Protein AF-A0A6G9ASV5-F1 (afdb_monomer)

Mean predicted aligned error: 13.66 Å

Structure (mmCIF, N/CA/C/O backbone):
data_AF-A0A6G9ASV5-F1
#
_entry.id   AF-A0A6G9ASV5-F1
#
loop_
_atom_site.group_PDB
_atom_site.id
_atom_site.type_symbol
_atom_site.label_atom_id
_atom_site.label_alt_id
_atom_site.label_comp_id
_atom_site.label_asym_id
_atom_site.label_entity_id
_atom_site.label_seq_id
_atom_site.pdbx_PDB_ins_code
_atom_site.Cartn_x
_atom_site.Cartn_y
_atom_site.Cartn_z
_atom_site.occupancy
_atom_site.B_iso_or_equiv
_atom_site.auth_seq_id
_atom_site.auth_comp_id
_atom_site.auth_asym_id
_atom_site.auth_atom_id
_atom_site.pdbx_PDB_model_num
ATOM 1 N N . MET A 1 1 ? 32.099 -35.067 35.359 1.00 45.16 1 MET A N 1
ATOM 2 C CA . MET A 1 1 ? 32.460 -33.871 34.564 1.00 45.16 1 MET A CA 1
ATOM 3 C C . MET A 1 1 ? 31.340 -33.574 33.578 1.00 45.16 1 MET A C 1
ATOM 5 O O . MET A 1 1 ? 30.820 -34.492 32.960 1.00 45.16 1 MET A O 1
ATOM 9 N N . LYS A 1 2 ? 30.917 -32.307 33.539 1.00 50.19 2 LYS A N 1
ATOM 10 C CA . LYS A 1 2 ? 29.699 -31.772 32.913 1.00 50.19 2 LYS A CA 1
ATOM 11 C C . LYS A 1 2 ? 29.824 -31.690 31.386 1.00 50.19 2 LYS A C 1
ATOM 13 O O . LYS A 1 2 ? 30.567 -30.839 30.916 1.00 50.19 2 LYS A O 1
ATOM 18 N N . LYS A 1 3 ? 29.077 -32.497 30.625 1.00 49.47 3 LYS A N 1
ATOM 19 C CA . LYS A 1 3 ? 28.821 -32.278 29.184 1.00 49.47 3 LYS A CA 1
ATOM 20 C C . LYS A 1 3 ? 27.510 -32.948 28.746 1.00 49.47 3 LYS A C 1
ATOM 22 O O . LYS A 1 3 ? 27.561 -33.896 27.985 1.00 49.47 3 LYS A O 1
ATOM 27 N N . PHE A 1 4 ? 26.348 -32.513 29.246 1.00 45.47 4 PHE 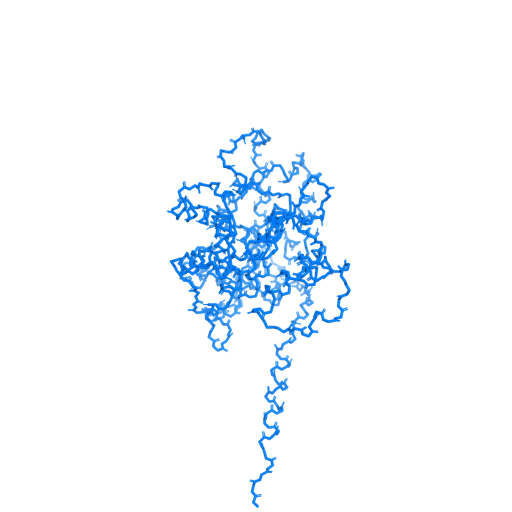A N 1
ATOM 28 C CA . PHE A 1 4 ? 25.058 -33.010 28.716 1.00 45.47 4 PHE A CA 1
ATOM 29 C C . PHE A 1 4 ? 23.855 -32.052 28.849 1.00 45.47 4 PHE A C 1
ATOM 31 O O . PHE A 1 4 ? 22.725 -32.484 28.670 1.00 45.47 4 PHE A O 1
ATOM 38 N N . SER A 1 5 ? 24.047 -30.752 29.122 1.00 51.31 5 SER A N 1
ATOM 39 C CA . SER A 1 5 ? 22.912 -29.820 29.315 1.00 51.31 5 SER A CA 1
ATOM 40 C C . SER A 1 5 ? 22.677 -28.809 28.186 1.00 51.31 5 SER A C 1
ATOM 42 O O . SER A 1 5 ? 21.695 -28.078 28.241 1.00 51.31 5 SER A O 1
ATOM 44 N N . PHE A 1 6 ? 23.546 -28.738 27.171 1.00 50.69 6 PHE A N 1
ATOM 45 C CA . PHE A 1 6 ? 23.457 -27.681 26.150 1.00 50.69 6 PHE A CA 1
ATOM 46 C C . PHE A 1 6 ? 22.519 -28.038 24.982 1.00 50.69 6 PHE A C 1
ATOM 48 O O . PHE A 1 6 ? 21.882 -27.158 24.414 1.00 50.69 6 PHE A O 1
ATOM 55 N N . SER A 1 7 ? 22.360 -29.327 24.652 1.00 55.25 7 SER A N 1
ATOM 56 C CA . SER A 1 7 ? 21.504 -29.753 23.532 1.00 55.25 7 SER A CA 1
ATOM 57 C C . SER A 1 7 ? 20.008 -29.620 23.829 1.00 55.25 7 SER A C 1
ATOM 59 O O . SER A 1 7 ? 19.237 -29.274 22.940 1.00 55.25 7 SER A O 1
ATOM 61 N N . TRP A 1 8 ? 19.596 -29.820 25.084 1.00 52.81 8 TRP A N 1
ATOM 62 C CA . TRP A 1 8 ? 18.192 -29.705 25.489 1.00 52.81 8 TRP A CA 1
ATOM 63 C C . TRP A 1 8 ? 17.690 -28.260 25.490 1.00 52.81 8 TRP A C 1
ATOM 65 O O . TRP A 1 8 ? 16.558 -28.005 25.093 1.00 52.81 8 TRP A O 1
ATOM 75 N N . GLN A 1 9 ? 18.536 -27.300 25.869 1.00 59.50 9 GLN A N 1
ATOM 76 C CA . GLN A 1 9 ? 18.164 -25.883 25.850 1.00 59.50 9 GLN A CA 1
ATOM 77 C C . GLN A 1 9 ? 18.017 -25.352 24.418 1.00 59.50 9 GLN A C 1
ATOM 79 O O . GLN A 1 9 ? 17.094 -24.589 24.151 1.00 59.50 9 GLN A O 1
ATOM 84 N N . ILE A 1 10 ? 18.855 -25.816 23.482 1.00 67.81 10 ILE A N 1
ATOM 85 C CA . ILE A 1 10 ? 18.736 -25.482 22.053 1.00 67.81 10 ILE A CA 1
ATOM 86 C C . ILE A 1 10 ? 17.478 -26.114 21.444 1.00 67.81 10 ILE A C 1
ATOM 88 O O . ILE A 1 10 ? 16.767 -25.447 20.698 1.00 67.81 10 ILE A O 1
ATOM 92 N N . ALA A 1 11 ? 17.161 -27.365 21.793 1.00 67.12 11 ALA A N 1
ATOM 93 C CA . ALA A 1 11 ? 15.949 -28.028 21.314 1.00 67.12 11 ALA A CA 1
ATOM 94 C C . ALA A 1 11 ? 14.672 -27.321 21.800 1.00 67.12 11 ALA A C 1
ATOM 96 O O . ALA A 1 11 ? 13.757 -27.118 21.009 1.00 67.12 11 ALA A O 1
ATOM 97 N N . ILE A 1 12 ? 14.629 -26.879 23.062 1.00 69.38 12 ILE A N 1
ATOM 98 C CA . ILE A 1 12 ? 13.498 -26.110 23.607 1.00 69.38 12 ILE A CA 1
ATOM 99 C C . ILE A 1 12 ? 13.385 -24.742 22.920 1.00 69.38 12 ILE A C 1
ATOM 101 O O . ILE A 1 12 ? 12.282 -24.335 22.563 1.00 69.38 12 ILE A O 1
ATOM 105 N N . LEU A 1 13 ? 14.505 -24.054 22.666 1.00 58.78 13 LEU A N 1
ATOM 106 C CA . LEU A 1 13 ? 14.496 -22.765 21.966 1.00 58.78 13 LEU A CA 1
ATOM 107 C C . LEU A 1 13 ? 13.994 -22.907 20.516 1.00 58.78 13 LEU A C 1
ATOM 109 O O . LEU A 1 13 ? 13.162 -22.119 20.076 1.00 58.78 13 LEU A O 1
ATOM 113 N N . LEU A 1 14 ? 14.439 -23.943 19.797 1.00 56.25 14 LEU A N 1
ATOM 114 C CA . LEU A 1 14 ? 13.983 -24.244 18.435 1.00 56.25 14 LEU A CA 1
ATOM 115 C C . LEU A 1 14 ? 12.512 -24.673 18.396 1.00 56.25 14 LEU A C 1
ATOM 117 O O . LEU A 1 14 ? 11.801 -24.302 17.466 1.00 56.25 14 LEU A O 1
ATOM 121 N N . PHE A 1 15 ? 12.028 -25.387 19.416 1.00 58.00 15 PHE A N 1
ATOM 122 C CA . PHE A 1 15 ? 10.616 -25.753 19.523 1.00 58.00 15 PHE A CA 1
ATOM 123 C C . PHE A 1 15 ? 9.733 -24.524 19.788 1.00 58.00 15 PHE A C 1
ATOM 125 O O . PHE A 1 15 ? 8.671 -24.402 19.187 1.00 58.00 15 PHE A O 1
ATOM 132 N N . ILE A 1 16 ? 10.184 -23.568 20.611 1.00 57.00 16 ILE A N 1
ATOM 133 C CA . ILE A 1 16 ? 9.464 -22.304 20.855 1.00 57.00 16 ILE A CA 1
ATOM 134 C C . ILE A 1 16 ? 9.413 -21.447 19.579 1.00 57.00 16 ILE A C 1
ATOM 136 O O . ILE A 1 16 ? 8.359 -20.894 19.264 1.00 57.00 16 ILE A O 1
ATOM 140 N N . ILE A 1 17 ? 10.504 -21.388 18.806 1.00 53.12 17 ILE A N 1
ATOM 141 C CA . ILE A 1 17 ? 10.551 -20.669 17.520 1.00 53.12 17 ILE A CA 1
ATOM 142 C C . ILE A 1 17 ? 9.643 -21.346 16.476 1.00 53.12 17 ILE A C 1
ATOM 144 O O . ILE A 1 17 ? 8.884 -20.670 15.793 1.00 53.12 17 ILE A O 1
ATOM 148 N N . ALA A 1 18 ? 9.636 -22.681 16.396 1.00 47.47 18 ALA A N 1
ATOM 149 C CA . ALA A 1 18 ? 8.755 -23.411 15.478 1.00 47.47 18 ALA A CA 1
ATOM 150 C C . ALA A 1 18 ? 7.265 -23.299 15.863 1.00 47.47 18 ALA A C 1
ATOM 152 O O . ALA A 1 18 ? 6.412 -23.197 14.985 1.00 47.47 18 ALA A O 1
ATOM 153 N N . SER A 1 19 ? 6.951 -23.255 17.164 1.00 46.34 19 SER A N 1
ATOM 154 C CA . SER A 1 19 ? 5.579 -23.081 17.673 1.00 46.34 19 SER A CA 1
ATOM 155 C C . SER A 1 19 ? 5.043 -21.656 17.486 1.00 46.34 19 SER A C 1
ATOM 157 O O . SER A 1 19 ? 3.835 -21.456 17.437 1.00 46.34 19 SER A O 1
ATOM 159 N N . SER A 1 20 ? 5.927 -20.658 17.378 1.00 44.28 20 SER A N 1
ATOM 160 C CA . SER A 1 20 ? 5.557 -19.252 17.153 1.00 44.28 20 SER A CA 1
ATOM 161 C C . SER A 1 20 ? 5.441 -18.874 15.669 1.00 44.28 20 SER A C 1
ATOM 163 O O . SER A 1 20 ? 5.029 -17.760 15.356 1.00 44.28 20 SER A O 1
ATOM 165 N N . CYS A 1 21 ? 5.718 -19.812 14.755 1.00 36.72 21 CYS A N 1
ATOM 166 C CA . CYS A 1 21 ? 5.492 -19.676 13.311 1.00 36.72 21 CYS A CA 1
ATOM 167 C C . CYS A 1 21 ? 4.193 -20.342 12.816 1.00 36.72 21 CYS A C 1
ATOM 169 O O . CYS A 1 21 ? 4.005 -20.482 11.606 1.00 36.72 21 CYS A O 1
ATOM 171 N N . GLN A 1 22 ? 3.278 -20.745 13.704 1.00 36.38 22 GLN A N 1
ATOM 172 C CA . GLN A 1 22 ? 1.923 -21.082 13.274 1.00 36.38 22 GLN A CA 1
ATOM 173 C C . GLN A 1 22 ? 1.179 -19.789 12.938 1.00 36.38 22 GLN A C 1
ATOM 175 O O . GLN A 1 22 ? 0.871 -18.982 13.813 1.00 36.38 22 GLN A O 1
ATOM 180 N N . LYS A 1 23 ? 0.914 -19.597 11.642 1.00 33.56 23 LYS A N 1
ATOM 181 C CA . LYS A 1 23 ? -0.050 -18.618 11.138 1.00 33.56 23 LYS A CA 1
ATOM 182 C C . LYS A 1 23 ? -1.349 -18.850 11.925 1.00 33.56 23 LYS A C 1
ATOM 184 O O . LYS A 1 23 ? -1.844 -19.975 11.886 1.00 33.56 23 LYS A O 1
ATOM 189 N N . PRO A 1 24 ? -1.854 -17.878 12.702 1.00 33.62 24 PRO A N 1
ATOM 190 C CA . PRO A 1 24 ? -3.076 -18.098 13.451 1.00 33.62 24 PRO A CA 1
ATOM 191 C C . PRO A 1 24 ? -4.193 -18.367 12.445 1.00 33.62 24 PRO A C 1
ATOM 193 O O . PRO A 1 24 ? -4.477 -17.524 11.593 1.00 33.62 24 PRO A O 1
ATOM 196 N N . ASP A 1 25 ? -4.812 -19.541 12.537 1.00 31.36 25 ASP A N 1
ATOM 197 C CA . ASP A 1 25 ? -6.112 -19.775 11.925 1.00 31.36 25 ASP A CA 1
ATOM 198 C C . ASP A 1 25 ? -7.110 -18.900 12.687 1.00 31.36 25 ASP A C 1
ATOM 200 O O . ASP A 1 25 ? -7.623 -19.258 13.750 1.00 31.36 25 ASP A O 1
ATOM 204 N N . ILE A 1 26 ? -7.315 -17.683 12.180 1.00 34.94 26 ILE A N 1
ATOM 205 C CA . ILE A 1 26 ? -8.313 -16.753 12.696 1.00 34.94 26 ILE A CA 1
ATOM 206 C C . ILE A 1 26 ? -9.681 -17.309 12.297 1.00 34.94 26 ILE A C 1
ATOM 208 O O . ILE A 1 26 ? -10.204 -17.046 11.216 1.00 34.94 26 ILE A O 1
ATOM 212 N N . VAL A 1 27 ? -10.267 -18.109 13.184 1.00 30.77 27 VAL A N 1
ATOM 213 C CA . VAL A 1 27 ? -11.689 -18.444 13.126 1.00 30.77 27 VAL A CA 1
ATOM 214 C C . VAL A 1 27 ? -12.460 -17.224 13.631 1.00 30.77 27 VAL A C 1
ATOM 216 O O . VAL A 1 27 ? -12.463 -16.919 14.824 1.00 30.77 27 VAL A O 1
ATOM 219 N N . ASN A 1 28 ? -13.093 -16.503 12.705 1.00 36.00 28 ASN A N 1
ATOM 220 C CA . ASN A 1 28 ? -13.920 -15.328 12.979 1.00 36.00 28 ASN A CA 1
ATOM 221 C C . ASN A 1 28 ? -15.230 -15.710 13.686 1.00 36.00 28 ASN A C 1
ATOM 223 O O . ASN A 1 28 ? -16.283 -15.813 13.060 1.00 36.00 28 ASN A O 1
ATOM 227 N N . ASN A 1 29 ? -15.183 -15.882 15.006 1.00 35.84 29 ASN A N 1
ATOM 228 C CA . ASN A 1 29 ? -16.383 -15.935 15.837 1.00 35.84 29 ASN A CA 1
ATOM 229 C C . ASN A 1 29 ? -16.715 -14.519 16.330 1.00 35.84 29 ASN A C 1
ATOM 231 O O . ASN A 1 29 ? -16.014 -13.965 17.174 1.00 35.84 29 ASN A O 1
ATOM 235 N N . ILE A 1 30 ? -17.781 -13.919 15.791 1.00 43.94 30 ILE A N 1
ATOM 236 C CA . ILE A 1 30 ? -18.302 -12.633 16.273 1.00 43.94 30 ILE A CA 1
ATOM 237 C C . ILE A 1 30 ? -19.335 -12.905 17.366 1.00 43.94 30 ILE A C 1
ATOM 239 O O . ILE A 1 30 ? -20.451 -13.337 17.080 1.00 43.94 30 ILE A O 1
ATOM 243 N N . GLU A 1 31 ? -18.992 -12.589 18.611 1.00 43.62 31 GLU A N 1
ATOM 244 C CA . GLU A 1 31 ? -19.971 -12.452 19.690 1.00 43.62 31 GLU A CA 1
ATOM 245 C C . GLU A 1 31 ? -20.565 -11.036 19.664 1.00 43.62 31 GLU A C 1
ATOM 247 O O . GLU A 1 31 ? -19.848 -10.032 19.677 1.00 43.62 31 GLU A O 1
ATOM 252 N N . THR A 1 32 ? -21.894 -10.941 19.598 1.00 44.19 32 THR A N 1
ATOM 253 C CA . THR A 1 32 ? -22.620 -9.666 19.665 1.00 44.19 32 THR A CA 1
ATOM 254 C C . THR A 1 32 ? -23.147 -9.457 21.080 1.00 44.19 32 THR A C 1
ATOM 256 O O . THR A 1 32 ? -24.156 -10.031 21.473 1.00 44.19 32 THR A O 1
ATOM 259 N N . ASN A 1 33 ? -22.484 -8.599 21.856 1.00 44.31 33 ASN A N 1
ATOM 260 C CA . ASN A 1 33 ? -23.020 -8.142 23.138 1.00 44.31 33 ASN A CA 1
ATOM 261 C C . ASN A 1 33 ? -23.994 -6.984 22.890 1.00 44.31 33 ASN A C 1
ATOM 263 O O . ASN A 1 33 ? -23.609 -5.816 22.884 1.00 44.31 33 ASN A O 1
ATOM 267 N N . VAL A 1 34 ? -25.266 -7.307 22.645 1.00 40.22 34 VAL A N 1
ATOM 268 C CA . VAL A 1 34 ? -26.339 -6.307 22.550 1.00 40.22 34 VAL A CA 1
ATOM 269 C C . VAL A 1 34 ? -26.886 -6.043 23.952 1.00 40.22 34 VAL A C 1
ATOM 271 O O . VAL A 1 34 ? -27.676 -6.821 24.480 1.00 40.22 34 VAL A O 1
ATOM 274 N N . SER A 1 35 ? -26.474 -4.939 24.577 1.00 38.34 35 SER A N 1
ATOM 275 C CA . SER A 1 35 ? -27.126 -4.446 25.792 1.00 38.34 35 SER A CA 1
ATOM 276 C C . SER A 1 35 ? -28.414 -3.708 25.416 1.00 38.34 35 SER A C 1
ATOM 278 O O . SER A 1 35 ? -28.370 -2.620 24.842 1.00 38.34 35 SER A O 1
ATOM 280 N N . ASN A 1 36 ? -29.565 -4.298 25.742 1.00 36.91 36 ASN A N 1
ATOM 281 C CA . ASN A 1 36 ? -30.874 -3.665 25.598 1.00 36.91 36 ASN A CA 1
ATOM 282 C C . ASN A 1 36 ? -31.033 -2.528 26.626 1.00 36.91 36 ASN A C 1
ATOM 284 O O . ASN A 1 36 ? -31.501 -2.760 27.738 1.00 36.91 36 ASN A O 1
ATOM 288 N N . SER A 1 37 ? -30.678 -1.295 26.258 1.00 33.62 37 SER A N 1
ATOM 289 C CA . SER A 1 37 ? -31.150 -0.092 26.953 1.00 33.62 37 SER A CA 1
ATOM 290 C C . SER A 1 37 ? -31.569 0.973 25.947 1.00 33.62 37 SER A C 1
ATOM 292 O O . SER A 1 37 ? -30.823 1.336 25.041 1.00 33.62 37 SER A O 1
ATOM 294 N N . THR A 1 38 ? -32.793 1.447 26.113 1.00 40.88 38 THR A N 1
ATOM 295 C CA . THR A 1 38 ? -33.478 2.441 25.291 1.00 40.88 38 THR A CA 1
ATOM 296 C C . THR A 1 38 ? -32.824 3.829 25.347 1.00 40.88 38 THR A C 1
ATOM 298 O O . THR A 1 38 ? -32.419 4.288 26.411 1.00 40.88 38 THR A O 1
ATOM 301 N N . THR A 1 39 ? -32.860 4.517 24.197 1.00 41.88 39 THR A N 1
ATOM 302 C CA . THR A 1 39 ? -32.850 5.990 24.000 1.00 41.88 39 THR A CA 1
ATOM 303 C C . THR A 1 39 ? -31.560 6.812 24.079 1.00 41.88 39 THR A C 1
ATOM 305 O O . THR A 1 39 ? -31.648 8.030 24.053 1.00 41.88 39 THR A O 1
ATOM 308 N N . ASP A 1 40 ? -30.389 6.199 23.951 1.00 39.56 40 ASP A N 1
ATOM 309 C CA . ASP A 1 40 ? -29.215 6.868 23.371 1.00 39.56 40 ASP A CA 1
ATOM 310 C C . ASP A 1 40 ? -28.678 5.979 22.250 1.00 39.56 40 ASP A C 1
ATOM 312 O O . ASP A 1 40 ? -28.918 4.771 22.261 1.00 39.56 40 ASP A O 1
ATOM 316 N N . ALA A 1 41 ? -28.013 6.537 21.237 1.00 45.59 41 ALA A N 1
ATOM 317 C CA . ALA A 1 41 ? -27.369 5.744 20.191 1.00 45.59 41 ALA A CA 1
ATOM 318 C C . ALA A 1 41 ? -26.255 4.894 20.826 1.00 45.59 41 ALA A C 1
ATOM 320 O O . ALA A 1 41 ? -25.102 5.317 20.869 1.00 45.59 41 ALA A O 1
ATOM 321 N N . VAL A 1 42 ? -26.620 3.730 21.379 1.00 50.94 42 VAL A N 1
ATOM 322 C CA . VAL A 1 42 ? -25.711 2.835 22.093 1.00 50.94 42 VAL A CA 1
ATOM 323 C C . VAL A 1 42 ? -24.563 2.529 21.147 1.00 50.94 42 VAL A C 1
ATOM 325 O O . VAL A 1 42 ? -24.766 1.978 20.061 1.00 50.94 42 VAL A O 1
ATOM 328 N N . GLU A 1 43 ? -23.362 2.953 21.534 1.00 59.78 43 GLU A N 1
ATOM 329 C CA . GLU A 1 43 ? -22.142 2.628 20.814 1.00 59.78 43 GLU A CA 1
ATOM 330 C C . GLU A 1 43 ? -22.003 1.109 20.798 1.00 59.78 43 GLU A C 1
ATOM 332 O O . GLU A 1 43 ? -21.607 0.482 21.779 1.00 59.78 43 GLU A O 1
ATOM 337 N N . MET A 1 44 ? -22.399 0.504 19.681 1.00 81.38 44 MET A N 1
ATOM 338 C CA . MET A 1 44 ? -22.329 -0.935 19.517 1.00 81.38 44 MET A CA 1
ATOM 339 C C . MET A 1 44 ? -20.857 -1.320 19.426 1.00 81.38 44 MET A C 1
ATOM 341 O O . MET A 1 44 ? -20.157 -0.913 18.496 1.00 81.38 44 MET A O 1
ATOM 345 N N . THR A 1 45 ? -20.391 -2.104 20.391 1.00 89.62 45 THR A N 1
ATOM 346 C CA . THR A 1 45 ? -19.083 -2.751 20.317 1.00 89.62 45 THR A CA 1
ATOM 347 C C . THR A 1 45 ? -19.249 -4.152 19.744 1.00 89.62 45 THR A C 1
ATOM 349 O O . THR A 1 45 ? -20.236 -4.836 20.016 1.00 89.62 45 THR A O 1
ATOM 352 N N . ILE A 1 46 ? -18.307 -4.556 18.899 1.00 92.25 46 ILE A N 1
ATOM 353 C CA . ILE A 1 46 ? -18.254 -5.886 18.282 1.00 92.25 46 ILE A CA 1
ATOM 354 C C . ILE A 1 46 ? -16.837 -6.437 18.411 1.00 92.25 46 ILE A C 1
ATOM 356 O O . ILE A 1 46 ? -15.895 -5.675 18.621 1.00 92.25 46 ILE A O 1
ATOM 360 N N . VAL A 1 47 ? -16.680 -7.750 18.272 1.00 91.38 47 VAL A N 1
ATOM 361 C CA . VAL A 1 47 ? -15.360 -8.384 18.200 1.00 91.38 47 VAL A CA 1
ATOM 362 C C . VAL A 1 47 ? -14.929 -8.472 16.736 1.00 91.38 47 VAL A C 1
ATOM 364 O O . VAL A 1 47 ? -15.659 -9.015 15.909 1.00 91.38 47 VAL A O 1
ATOM 367 N N . PHE A 1 48 ? -13.752 -7.937 16.421 1.00 91.31 48 PHE A N 1
ATOM 368 C CA . PHE A 1 48 ? -13.119 -7.981 15.103 1.00 91.31 48 PHE A CA 1
ATOM 369 C C . PHE A 1 48 ? -11.686 -8.478 15.262 1.00 91.31 48 PHE A C 1
ATOM 371 O O . PHE A 1 48 ? -10.901 -7.873 15.990 1.00 91.31 48 PHE A O 1
ATOM 378 N N . ASN A 1 49 ? -11.364 -9.609 14.628 1.00 88.94 49 ASN A N 1
ATOM 379 C CA . ASN A 1 49 ? -10.065 -10.281 14.754 1.00 88.94 49 ASN A CA 1
ATOM 380 C C . ASN A 1 49 ? -9.610 -10.443 16.221 1.00 88.94 49 ASN A C 1
ATOM 382 O O . ASN A 1 49 ? -8.455 -10.210 16.563 1.00 88.94 49 ASN A O 1
ATOM 386 N N . GLY A 1 50 ? -10.548 -10.809 17.104 1.00 89.56 50 GLY A N 1
ATOM 387 C CA . GLY A 1 50 ? -10.290 -11.025 18.533 1.00 89.56 50 GLY A CA 1
ATOM 388 C C . GLY A 1 50 ? -10.192 -9.757 19.392 1.00 89.56 50 GLY A C 1
ATOM 389 O O . GLY A 1 50 ? -9.984 -9.869 20.596 1.00 89.56 50 GLY A O 1
ATOM 390 N N . VAL A 1 51 ? -10.372 -8.568 18.812 1.00 92.94 51 VAL A N 1
ATOM 391 C CA . VAL A 1 51 ? -10.303 -7.278 19.515 1.00 92.94 51 VAL A CA 1
ATOM 392 C C . VAL A 1 51 ? -11.678 -6.622 19.543 1.00 92.94 51 VAL A C 1
ATOM 394 O O . VAL A 1 51 ? -12.392 -6.612 18.537 1.00 92.94 51 VAL A O 1
ATOM 397 N N . ARG A 1 52 ? -12.070 -6.042 20.681 1.00 94.31 52 ARG A N 1
ATOM 398 C CA . ARG A 1 52 ? -13.284 -5.224 20.747 1.00 94.31 52 ARG A CA 1
ATOM 399 C C . ARG A 1 52 ? -13.053 -3.912 20.018 1.00 94.31 52 ARG A C 1
ATOM 401 O O . ARG A 1 52 ? -12.186 -3.120 20.387 1.00 94.31 52 ARG A O 1
ATOM 408 N N . ILE A 1 53 ? -13.893 -3.673 19.023 1.00 94.62 53 ILE A N 1
ATOM 409 C CA . ILE A 1 53 ? -13.934 -2.444 18.243 1.00 94.62 53 ILE A CA 1
ATOM 410 C C . ILE A 1 53 ? -15.289 -1.767 18.407 1.00 94.62 53 ILE A C 1
ATOM 412 O O . ILE A 1 53 ? -16.322 -2.406 18.633 1.00 94.62 53 ILE A O 1
ATOM 416 N N . ARG A 1 54 ? -15.298 -0.452 18.251 1.00 94.44 54 ARG A N 1
ATOM 417 C CA . ARG A 1 54 ? -16.506 0.345 18.116 1.00 94.44 54 ARG A CA 1
ATOM 418 C C . ARG A 1 54 ? -17.012 0.227 16.685 1.00 94.44 54 ARG A C 1
ATOM 420 O O . ARG A 1 54 ? -16.297 0.526 15.738 1.00 94.44 54 ARG A O 1
ATOM 427 N N . LYS A 1 55 ? -18.282 -0.129 16.514 1.00 93.25 55 LYS A N 1
ATOM 428 C CA . LYS A 1 55 ? -18.959 -0.071 15.218 1.00 93.25 55 LYS A CA 1
ATOM 429 C C . LYS A 1 55 ? -19.605 1.309 15.050 1.00 93.25 55 LYS A C 1
ATOM 431 O O . LYS A 1 55 ? -20.548 1.611 15.788 1.00 93.25 55 LYS A O 1
ATOM 436 N N . PRO A 1 56 ? -19.192 2.150 14.084 1.00 91.44 56 PRO A N 1
ATOM 437 C CA . PRO A 1 56 ? -19.840 3.442 13.885 1.00 91.44 56 PRO A CA 1
ATOM 438 C C . PRO A 1 56 ? -21.335 3.303 13.548 1.00 91.44 56 PRO A C 1
ATOM 440 O O . PRO A 1 56 ? -21.799 2.286 13.005 1.00 91.44 56 PRO A O 1
ATOM 443 N N . ALA A 1 57 ? -22.107 4.338 13.881 1.00 86.81 57 ALA A N 1
ATOM 444 C CA . ALA A 1 57 ? -23.516 4.418 13.511 1.00 86.81 57 ALA A CA 1
ATOM 445 C C . ALA A 1 57 ? -23.655 4.431 11.978 1.00 86.81 57 ALA A C 1
ATOM 447 O O . ALA A 1 57 ? -22.857 5.049 11.279 1.00 86.81 57 ALA A O 1
ATOM 448 N N . GLY A 1 58 ? -24.643 3.710 11.442 1.00 84.62 58 GLY A N 1
ATOM 449 C CA . GLY A 1 58 ? -24.867 3.619 9.992 1.00 84.62 58 GLY A CA 1
ATOM 450 C C . GLY A 1 58 ? -23.870 2.749 9.212 1.00 84.62 58 GLY A C 1
ATOM 451 O O . GLY A 1 58 ? -24.033 2.601 8.004 1.00 84.62 58 GLY A O 1
ATOM 452 N N . VAL A 1 59 ? -22.869 2.143 9.865 1.00 89.00 59 VAL A N 1
ATOM 453 C CA . VAL A 1 59 ? -21.989 1.142 9.235 1.00 89.00 59 VAL A CA 1
ATOM 454 C C . VAL A 1 59 ? -22.580 -0.262 9.442 1.00 89.00 59 VAL A C 1
ATOM 456 O O . VAL A 1 59 ? -22.838 -0.638 10.596 1.00 89.00 59 VAL A O 1
ATOM 459 N N . PRO A 1 60 ? -22.830 -1.041 8.372 1.00 89.12 60 PRO A N 1
ATOM 460 C CA . PRO A 1 60 ? -23.418 -2.375 8.479 1.00 89.12 60 PRO A CA 1
ATOM 461 C C . PRO A 1 60 ? -22.420 -3.380 9.059 1.00 89.12 60 PRO A C 1
ATOM 463 O O . PRO A 1 60 ? -21.239 -3.339 8.739 1.00 89.12 60 PRO A O 1
ATOM 466 N N . LEU A 1 61 ? -22.896 -4.333 9.870 1.00 88.94 61 LEU A N 1
ATOM 467 C CA . LEU A 1 61 ? -22.034 -5.354 10.487 1.00 88.94 61 LEU A CA 1
ATOM 468 C C . LEU A 1 61 ? -21.283 -6.204 9.445 1.00 88.94 61 LEU A C 1
ATOM 470 O O . LEU A 1 61 ? -20.131 -6.565 9.673 1.00 88.94 61 LEU A O 1
ATOM 474 N N . LYS A 1 62 ? -21.911 -6.454 8.285 1.00 87.75 62 LYS A N 1
ATOM 475 C CA . LYS A 1 62 ? -21.357 -7.254 7.180 1.00 87.75 62 LYS A CA 1
ATOM 476 C C . LYS A 1 62 ? -19.975 -6.768 6.721 1.00 87.75 62 LYS A C 1
ATOM 478 O O . LYS A 1 62 ? -19.168 -7.601 6.336 1.00 87.75 62 LYS A O 1
ATOM 483 N N . ILE A 1 63 ? -19.656 -5.468 6.819 1.00 88.69 63 ILE A N 1
ATOM 484 C CA . ILE A 1 63 ? -18.340 -4.952 6.392 1.00 88.69 63 ILE A CA 1
ATOM 485 C C . ILE A 1 63 ? -17.179 -5.531 7.219 1.00 88.69 63 ILE A C 1
ATOM 487 O O . ILE A 1 63 ? -16.084 -5.722 6.702 1.00 88.69 63 ILE A O 1
ATOM 491 N N . PHE A 1 64 ? -17.419 -5.853 8.492 1.00 90.00 64 PHE A N 1
ATOM 492 C CA . PHE A 1 64 ? -16.409 -6.416 9.393 1.00 90.00 64 PHE A CA 1
ATOM 493 C C . PHE A 1 64 ? -16.294 -7.941 9.278 1.00 90.00 64 PHE A C 1
ATOM 495 O O . PHE A 1 64 ? -15.428 -8.531 9.910 1.00 90.00 64 PHE A O 1
ATOM 502 N N . GLN A 1 65 ? -17.163 -8.570 8.482 1.00 85.38 65 GLN A N 1
ATOM 503 C CA . GLN A 1 65 ? -17.209 -10.016 8.246 1.00 85.38 65 GLN A CA 1
ATOM 504 C C . GLN A 1 65 ? -16.592 -10.419 6.903 1.00 85.38 65 GLN A C 1
ATOM 506 O O . GLN A 1 65 ? -16.523 -11.607 6.607 1.00 85.38 65 GLN A O 1
ATOM 511 N N . LEU A 1 66 ? -16.187 -9.448 6.079 1.00 81.38 66 LEU A N 1
ATOM 512 C CA . LEU A 1 66 ? -15.593 -9.708 4.771 1.00 81.38 66 LEU A CA 1
ATOM 513 C C . LEU A 1 66 ? -14.202 -10.320 4.963 1.00 81.38 66 LEU A C 1
ATOM 515 O O . LEU A 1 66 ? -13.344 -9.696 5.590 1.00 81.38 66 LEU A O 1
ATOM 519 N N . ASN A 1 67 ? -13.977 -11.511 4.409 1.00 72.12 67 ASN A N 1
ATOM 520 C CA . ASN A 1 67 ? -12.739 -12.282 4.569 1.00 72.12 67 ASN A CA 1
ATOM 521 C C . ASN A 1 67 ? -12.054 -12.593 3.234 1.00 72.12 67 ASN A C 1
ATOM 523 O O . ASN A 1 67 ? -10.906 -13.030 3.224 1.00 72.12 67 ASN A O 1
ATOM 527 N N . SER A 1 68 ? -12.734 -12.366 2.110 1.00 64.62 68 SER A N 1
ATOM 528 C CA . SER A 1 68 ? -12.215 -12.653 0.774 1.00 64.62 68 SER A CA 1
ATOM 529 C C . SER A 1 68 ? -12.521 -11.552 -0.238 1.00 64.62 68 SER A C 1
ATOM 531 O O . SER A 1 68 ? -13.481 -10.791 -0.096 1.00 64.62 68 SER A O 1
ATOM 533 N N . ASN A 1 69 ? -11.729 -11.536 -1.310 1.00 59.38 69 ASN A N 1
ATOM 534 C CA . ASN A 1 69 ? -11.920 -10.706 -2.499 1.00 59.38 69 ASN A CA 1
ATOM 535 C C . ASN A 1 69 ? -13.352 -10.816 -3.029 1.00 59.38 69 ASN A C 1
ATOM 537 O O . ASN A 1 69 ? -14.046 -9.819 -3.213 1.00 59.38 69 ASN A O 1
ATOM 541 N N . ARG A 1 70 ? -13.825 -12.057 -3.181 1.00 66.06 70 ARG A N 1
ATOM 542 C CA . ARG A 1 70 ? -15.177 -12.360 -3.642 1.00 66.06 70 ARG A CA 1
ATOM 543 C C . ARG A 1 70 ? -16.244 -11.763 -2.731 1.00 66.06 70 ARG A C 1
ATOM 545 O O . ARG A 1 70 ? -17.212 -11.216 -3.241 1.00 66.06 70 ARG A O 1
ATOM 552 N N . GLU A 1 71 ? -16.087 -11.849 -1.413 1.00 69.56 71 GLU A N 1
ATOM 553 C CA . GLU A 1 71 ? -17.053 -11.274 -0.469 1.00 69.56 71 GLU A CA 1
ATOM 554 C C . GLU A 1 71 ? -17.046 -9.747 -0.499 1.00 69.56 71 GLU A C 1
ATOM 556 O O . GLU A 1 71 ? -18.113 -9.142 -0.401 1.00 69.56 71 GLU A O 1
ATOM 561 N N . VAL A 1 72 ? -15.877 -9.120 -0.671 1.00 67.25 72 VAL A N 1
ATOM 562 C CA . VAL A 1 72 ? -15.789 -7.669 -0.872 1.00 67.25 72 VAL A CA 1
ATOM 563 C C . VAL A 1 72 ? -16.503 -7.284 -2.165 1.00 67.25 72 VAL A C 1
ATOM 565 O O . VAL A 1 72 ? -17.400 -6.446 -2.122 1.00 67.25 72 VAL A O 1
ATOM 568 N N . SER A 1 73 ? -16.193 -7.932 -3.290 1.00 64.94 73 SER A N 1
ATOM 569 C CA . SER A 1 73 ? -16.872 -7.684 -4.568 1.00 64.94 73 SER A CA 1
ATOM 570 C C . SER A 1 73 ? -18.383 -7.902 -4.465 1.00 64.94 73 SER A C 1
ATOM 572 O O . SER A 1 73 ? -19.148 -7.024 -4.846 1.00 64.94 73 SER A O 1
ATOM 574 N N . GLN A 1 74 ? -18.828 -9.004 -3.857 1.00 68.00 74 GLN A N 1
ATOM 575 C CA . GLN A 1 74 ? -20.249 -9.294 -3.647 1.00 68.00 74 GLN A CA 1
ATOM 576 C C . GLN A 1 74 ? -20.927 -8.262 -2.748 1.00 68.00 74 GLN A C 1
ATOM 578 O O . GLN A 1 74 ? -22.031 -7.827 -3.043 1.00 68.00 74 GLN A O 1
ATOM 583 N N . TYR A 1 75 ? -20.280 -7.832 -1.665 1.00 72.25 75 TYR A N 1
ATOM 584 C CA . TYR A 1 75 ? -20.799 -6.760 -0.819 1.00 72.25 75 TYR A CA 1
ATOM 585 C C . TYR A 1 75 ? -20.952 -5.450 -1.603 1.00 72.25 75 TYR A C 1
ATOM 587 O O . TYR A 1 75 ? -21.954 -4.744 -1.458 1.00 72.25 75 TYR A O 1
ATOM 595 N N . LEU A 1 76 ? -19.979 -5.139 -2.461 1.00 66.50 76 LEU A N 1
ATOM 596 C CA . LEU A 1 76 ? -20.033 -3.976 -3.338 1.00 66.50 76 LEU A CA 1
ATOM 597 C C . LEU A 1 76 ? -21.138 -4.119 -4.401 1.00 66.50 76 LEU A C 1
ATOM 599 O O . LEU A 1 76 ? -21.784 -3.116 -4.712 1.00 66.50 76 LEU A O 1
ATOM 603 N N . ASP A 1 77 ? -21.395 -5.318 -4.919 1.00 65.94 77 ASP A N 1
ATOM 604 C CA . ASP A 1 77 ? -22.455 -5.599 -5.897 1.00 65.94 77 ASP A CA 1
ATOM 605 C C . ASP A 1 77 ? -23.860 -5.604 -5.266 1.00 65.94 77 ASP A C 1
ATOM 607 O O . ASP A 1 77 ? -24.799 -5.036 -5.824 1.00 65.94 77 ASP A O 1
ATOM 611 N N . ASP A 1 78 ? -24.012 -6.144 -4.056 1.00 67.88 78 ASP A N 1
ATOM 612 C CA . ASP A 1 78 ? -25.277 -6.167 -3.310 1.00 67.88 78 ASP A CA 1
ATOM 613 C C . ASP A 1 78 ? -25.789 -4.749 -3.020 1.00 67.88 78 ASP A C 1
ATOM 615 O O . ASP A 1 78 ? -26.984 -4.469 -3.128 1.00 67.88 78 ASP A O 1
ATOM 619 N N . LEU A 1 79 ? -24.879 -3.827 -2.692 1.00 61.91 79 LEU A N 1
ATOM 620 C CA . LEU A 1 79 ? -25.205 -2.413 -2.480 1.00 61.91 79 LEU A CA 1
ATOM 621 C C . LEU A 1 79 ? -25.594 -1.684 -3.777 1.00 61.91 79 LEU A C 1
ATOM 623 O O . LEU A 1 79 ? -26.257 -0.650 -3.726 1.00 61.91 79 LEU A O 1
ATOM 627 N N . ASN A 1 80 ? -25.188 -2.216 -4.929 1.00 57.94 80 ASN A N 1
ATOM 628 C CA . ASN A 1 80 ? -25.426 -1.666 -6.263 1.00 57.94 80 ASN A CA 1
ATOM 629 C C . ASN A 1 80 ? -26.809 -2.047 -6.829 1.00 57.94 80 ASN A C 1
ATOM 631 O O . ASN A 1 80 ? -27.362 -1.318 -7.648 1.00 57.94 80 ASN A O 1
ATOM 635 N N . ASN A 1 81 ? -27.417 -3.143 -6.370 1.00 54.00 81 ASN A N 1
ATOM 636 C CA . ASN A 1 81 ? -28.699 -3.638 -6.894 1.00 54.00 81 ASN A CA 1
ATOM 637 C C . ASN A 1 81 ? -29.913 -2.710 -6.643 1.00 54.00 81 ASN A C 1
ATOM 639 O O . ASN A 1 81 ? -31.001 -2.996 -7.136 1.00 54.00 81 ASN A O 1
ATOM 643 N N . ASN A 1 82 ? -29.739 -1.582 -5.937 1.00 49.44 82 ASN A N 1
ATOM 644 C CA . ASN A 1 82 ? -30.788 -0.583 -5.679 1.00 49.44 82 ASN A CA 1
ATOM 645 C C . ASN A 1 82 ? -30.626 0.748 -6.443 1.00 49.44 82 ASN A C 1
ATOM 647 O O . ASN A 1 82 ? -31.488 1.620 -6.334 1.00 49.44 82 ASN A O 1
ATOM 651 N N . SER A 1 83 ? -29.574 0.932 -7.241 1.00 42.75 83 SER A N 1
ATOM 652 C CA . SER A 1 83 ? -29.401 2.128 -8.076 1.00 42.75 83 SER A CA 1
ATOM 653 C C . SER A 1 83 ? -28.540 1.786 -9.283 1.00 42.75 83 SER A C 1
ATOM 655 O O . SER A 1 83 ? -27.442 1.289 -9.102 1.00 42.75 83 SER A O 1
ATOM 657 N N . SER A 1 84 ? -29.050 2.033 -10.499 1.00 40.69 84 SER A N 1
ATOM 658 C CA . SER A 1 84 ? -28.385 1.934 -11.818 1.00 40.69 84 SER A CA 1
ATOM 659 C C . SER A 1 84 ? -26.850 1.833 -11.763 1.00 40.69 84 SER A C 1
ATOM 661 O O . SER A 1 84 ? -26.131 2.820 -11.950 1.00 40.69 84 SER A O 1
ATOM 663 N N . ALA A 1 85 ? -26.355 0.639 -11.448 1.00 41.81 85 ALA A N 1
ATOM 664 C CA . ALA A 1 85 ? -25.021 0.481 -10.908 1.00 41.81 85 ALA A CA 1
ATOM 665 C C . ALA A 1 85 ? -23.995 0.562 -12.020 1.00 41.81 85 ALA A C 1
ATOM 667 O O . ALA A 1 85 ? -23.841 -0.340 -12.845 1.00 41.81 85 ALA A O 1
ATOM 668 N N . ARG A 1 86 ? -23.254 1.663 -12.023 1.00 52.97 86 ARG A N 1
ATOM 669 C CA . ARG A 1 86 ? -22.002 1.758 -12.755 1.00 52.97 86 ARG A CA 1
ATOM 670 C C . ARG A 1 86 ? -21.102 0.624 -12.262 1.00 52.97 86 ARG A C 1
ATOM 672 O O . ARG A 1 86 ? -20.843 0.512 -11.063 1.00 52.97 86 ARG A O 1
ATOM 679 N N . ALA A 1 87 ? -20.605 -0.201 -13.176 1.00 52.25 87 ALA A N 1
ATOM 680 C CA . ALA A 1 87 ? -19.501 -1.085 -12.849 1.00 52.25 87 ALA A CA 1
ATOM 681 C C . ALA A 1 87 ? -18.314 -0.192 -12.449 1.00 52.25 87 ALA A C 1
ATOM 683 O O . ALA A 1 87 ? -17.890 0.665 -13.230 1.00 52.25 87 ALA A O 1
ATOM 684 N N . GLN A 1 88 ? -17.813 -0.346 -11.220 1.00 53.03 88 GLN A N 1
ATOM 685 C CA . GLN A 1 88 ? -16.638 0.377 -10.705 1.00 53.03 88 GLN A CA 1
ATOM 686 C C . GLN A 1 88 ? -15.428 0.276 -11.654 1.00 53.03 88 GLN A C 1
ATOM 688 O O . GLN A 1 88 ? -14.574 1.159 -11.652 1.00 53.03 88 GLN A O 1
ATOM 693 N N . SER A 1 89 ? -15.414 -0.733 -12.532 1.00 56.44 89 SER A N 1
ATOM 694 C CA . SER A 1 89 ? -14.466 -0.916 -13.636 1.00 56.44 89 SER A CA 1
ATOM 695 C C . SER A 1 89 ? -14.348 0.268 -14.607 1.00 56.44 89 SER A C 1
ATOM 697 O O . SER A 1 89 ? -13.379 0.336 -15.355 1.00 56.44 89 SER A O 1
ATOM 699 N N . LYS A 1 90 ? -15.285 1.228 -14.607 1.00 64.94 90 LYS A N 1
ATOM 700 C CA . LYS A 1 90 ? -15.257 2.397 -15.512 1.00 64.94 90 LYS A CA 1
ATOM 701 C C . LYS A 1 90 ? -14.722 3.691 -14.889 1.00 64.94 90 LYS A C 1
ATOM 703 O O . LYS A 1 90 ? -14.747 4.725 -15.555 1.00 64.94 90 LYS A O 1
ATOM 708 N N . ILE A 1 91 ? -14.298 3.674 -13.625 1.00 72.81 91 ILE A N 1
ATOM 709 C CA . ILE A 1 91 ? -13.771 4.866 -12.944 1.00 72.81 91 ILE A CA 1
ATOM 710 C C . ILE A 1 91 ? -12.251 4.917 -13.145 1.00 72.81 91 ILE A C 1
ATOM 712 O O . ILE A 1 91 ? -11.576 3.948 -12.791 1.00 72.81 91 ILE A O 1
ATOM 716 N N . PRO A 1 92 ? -11.692 6.021 -13.683 1.00 77.44 92 PRO A N 1
ATOM 717 C CA . PRO A 1 92 ? -10.246 6.186 -13.798 1.00 77.44 92 PRO A CA 1
ATOM 718 C C . PRO A 1 92 ? -9.552 6.028 -12.443 1.00 77.44 92 PRO A C 1
ATOM 720 O O . PRO A 1 92 ? -9.996 6.607 -11.446 1.00 77.44 92 PRO A O 1
ATOM 723 N N . LEU A 1 93 ? -8.441 5.285 -12.407 1.00 78.62 93 LEU A N 1
ATOM 724 C CA . LEU A 1 93 ? -7.755 4.958 -11.154 1.00 78.62 93 LEU A CA 1
ATOM 725 C C . LEU A 1 93 ? -7.274 6.211 -10.404 1.00 78.62 93 LEU A C 1
ATOM 727 O O . LEU A 1 93 ? -7.346 6.248 -9.183 1.00 78.62 93 LEU A O 1
ATOM 731 N N . GLY A 1 94 ? -6.890 7.278 -11.111 1.00 82.81 94 GLY A N 1
ATOM 732 C CA . GLY A 1 94 ? -6.544 8.557 -10.481 1.00 82.81 94 GLY A CA 1
ATOM 733 C C . GLY A 1 94 ? -7.703 9.217 -9.727 1.00 82.81 94 GLY A C 1
ATOM 734 O O . GLY A 1 94 ? -7.500 9.737 -8.628 1.00 82.81 94 GLY A O 1
ATOM 735 N N . ILE A 1 95 ? -8.928 9.141 -10.262 1.00 82.88 95 ILE A N 1
ATOM 736 C CA . ILE A 1 95 ? -10.127 9.617 -9.557 1.00 82.88 95 ILE A CA 1
ATOM 737 C C . ILE A 1 95 ? -10.360 8.741 -8.331 1.00 82.88 95 ILE A C 1
ATOM 739 O O . ILE A 1 95 ? -10.465 9.273 -7.228 1.00 82.88 95 ILE A O 1
ATOM 743 N N . LEU A 1 96 ? -10.337 7.416 -8.506 1.00 83.62 96 LEU A N 1
ATOM 744 C CA . LEU A 1 96 ? -10.498 6.469 -7.404 1.00 83.62 96 LEU A CA 1
ATOM 745 C C . LEU A 1 96 ? -9.477 6.723 -6.282 1.00 83.62 96 LEU A C 1
ATOM 747 O O . LEU A 1 96 ? -9.854 6.794 -5.114 1.00 83.62 96 LEU A O 1
ATOM 751 N N . ASN A 1 97 ? -8.211 6.955 -6.635 1.00 89.19 97 ASN A N 1
ATOM 752 C CA . ASN A 1 97 ? -7.142 7.263 -5.695 1.00 89.19 97 ASN A CA 1
ATOM 753 C C . ASN A 1 97 ? -7.389 8.566 -4.931 1.00 89.19 97 ASN A C 1
ATOM 755 O O . ASN A 1 97 ? -7.239 8.595 -3.711 1.00 89.19 97 ASN A O 1
ATOM 759 N N . SER A 1 98 ? -7.791 9.638 -5.621 1.00 88.50 98 SER A N 1
ATOM 760 C CA . SER A 1 98 ? -8.108 10.913 -4.963 1.00 88.50 98 SER A CA 1
ATOM 761 C C . SER A 1 98 ? -9.306 10.803 -4.013 1.00 88.50 98 SER A C 1
ATOM 763 O O . SER A 1 98 ? -9.248 11.309 -2.889 1.00 88.50 98 SER A O 1
ATOM 765 N N . THR A 1 99 ? -10.357 10.077 -4.413 1.00 88.88 99 THR A N 1
ATOM 766 C CA . THR A 1 99 ? -11.521 9.792 -3.568 1.00 88.88 99 THR A CA 1
ATOM 767 C C . THR A 1 99 ? -11.108 9.004 -2.328 1.00 88.88 99 THR A C 1
ATOM 769 O O . THR A 1 99 ? -11.439 9.399 -1.210 1.00 88.88 99 THR A O 1
ATOM 772 N N . VAL A 1 100 ? -10.325 7.938 -2.500 1.00 91.00 100 VAL A N 1
ATOM 773 C CA . VAL A 1 100 ? -9.814 7.134 -1.384 1.00 91.00 100 VAL A CA 1
ATOM 774 C C . VAL A 1 100 ? -8.925 7.953 -0.456 1.00 91.00 100 VAL A C 1
ATOM 776 O O . VAL A 1 100 ? -9.135 7.907 0.752 1.00 91.00 100 VAL A O 1
ATOM 779 N N . GLY A 1 101 ? -8.002 8.760 -0.980 1.00 91.56 101 GLY A N 1
ATOM 780 C CA . GLY A 1 101 ? -7.161 9.638 -0.162 1.00 91.56 101 GLY A CA 1
ATOM 781 C C . GLY A 1 101 ? -7.982 10.604 0.702 1.00 91.56 101 GLY A C 1
ATOM 782 O O . GLY A 1 101 ? -7.699 10.770 1.890 1.00 91.56 101 GLY A O 1
ATOM 783 N N . SER A 1 102 ? -9.054 11.180 0.142 1.00 92.38 102 SER A N 1
ATOM 784 C CA . SER A 1 102 ? -9.988 12.028 0.895 1.00 92.38 102 SER A CA 1
ATOM 785 C C . SER A 1 102 ? -10.696 11.256 2.015 1.00 92.38 102 SER A C 1
ATOM 787 O O . SER A 1 102 ? -10.780 11.745 3.142 1.00 92.38 102 SER A O 1
ATOM 789 N N . ILE A 1 103 ? -11.155 10.031 1.748 1.00 93.88 103 ILE A N 1
ATOM 790 C CA . ILE A 1 103 ? -11.827 9.188 2.747 1.00 93.88 103 ILE A CA 1
ATOM 791 C C . ILE A 1 103 ? -10.863 8.768 3.854 1.00 93.88 103 ILE A C 1
ATOM 793 O O . ILE A 1 103 ? -11.196 8.918 5.026 1.00 93.88 103 ILE A O 1
ATOM 797 N N . ILE A 1 104 ? -9.669 8.287 3.501 1.00 92.88 104 ILE A N 1
ATOM 798 C CA . ILE A 1 104 ? -8.638 7.856 4.454 1.00 92.88 104 ILE A CA 1
ATOM 799 C C . ILE A 1 104 ? -8.346 8.966 5.467 1.00 92.88 104 ILE A C 1
ATOM 801 O O . ILE A 1 104 ? -8.299 8.693 6.665 1.00 92.88 104 ILE A O 1
ATOM 805 N N . SER A 1 105 ? -8.246 10.221 5.009 1.00 90.88 105 SER A N 1
ATOM 806 C CA . SER A 1 105 ? -7.954 11.373 5.875 1.00 90.88 105 SER A CA 1
ATOM 807 C C . SER A 1 105 ? -8.988 11.616 6.989 1.00 90.88 105 SER A C 1
ATOM 809 O O . SER A 1 105 ? -8.666 12.255 7.991 1.00 90.88 105 SER A O 1
ATOM 811 N N . LYS A 1 106 ? -10.210 11.075 6.854 1.00 91.62 106 LYS A N 1
ATOM 812 C CA . LYS A 1 106 ? -11.258 11.115 7.892 1.00 91.62 106 LYS A CA 1
ATOM 813 C C . LYS A 1 106 ? -10.949 10.164 9.060 1.00 91.62 106 LYS A C 1
ATOM 815 O O . LYS A 1 106 ? -11.456 10.373 10.161 1.00 91.62 106 LYS A O 1
ATOM 820 N N . TYR A 1 107 ? -10.129 9.139 8.822 1.00 91.62 107 TYR A N 1
ATOM 821 C CA . TYR A 1 107 ? -9.864 8.035 9.742 1.00 91.62 107 TYR A CA 1
ATOM 822 C C . TYR A 1 107 ? -8.458 8.090 10.334 1.00 91.62 107 TYR A C 1
ATOM 824 O O . TYR A 1 107 ? -8.314 8.240 11.543 1.00 91.62 107 TYR A O 1
ATOM 832 N N . ILE A 1 108 ? -7.432 7.999 9.490 1.00 89.50 108 ILE A N 1
ATOM 833 C CA . ILE A 1 108 ? -6.025 7.901 9.897 1.00 89.50 108 ILE A CA 1
ATOM 834 C C . ILE A 1 108 ? -5.117 8.591 8.880 1.00 89.50 108 ILE A C 1
ATOM 836 O O . ILE A 1 108 ? -5.455 8.706 7.699 1.00 89.50 108 ILE A O 1
ATOM 840 N N . ASN A 1 109 ? -3.937 9.031 9.311 1.00 85.62 109 ASN A N 1
ATOM 841 C CA . ASN A 1 109 ? -2.937 9.583 8.409 1.00 85.62 109 ASN A CA 1
ATOM 842 C C . ASN A 1 109 ? -1.972 8.494 7.924 1.00 85.62 109 ASN A C 1
ATOM 844 O O . ASN A 1 109 ? -1.039 8.113 8.622 1.00 85.62 109 ASN A O 1
ATOM 848 N N . VAL A 1 110 ? -2.156 8.048 6.683 1.00 83.50 110 VAL A N 1
ATOM 849 C CA . VAL A 1 110 ? -1.339 6.988 6.063 1.00 83.50 110 VAL A CA 1
ATOM 850 C C . VAL A 1 110 ? 0.025 7.462 5.549 1.00 83.50 110 VAL A C 1
ATOM 852 O O . VAL A 1 110 ? 0.856 6.634 5.184 1.00 83.50 110 VAL A O 1
ATOM 855 N N . ASN A 1 111 ? 0.280 8.778 5.532 1.00 80.12 111 ASN A N 1
ATOM 856 C CA . ASN A 1 111 ? 1.557 9.357 5.085 1.00 80.12 111 ASN A CA 1
ATOM 857 C C . ASN A 1 111 ? 2.630 9.361 6.180 1.00 80.12 111 ASN A C 1
ATOM 859 O O . ASN A 1 111 ? 3.765 9.777 5.946 1.00 80.12 111 ASN A O 1
ATOM 863 N N . LYS A 1 112 ? 2.268 8.932 7.385 1.00 80.38 112 LYS A N 1
ATOM 864 C CA . LYS A 1 112 ? 3.157 8.800 8.530 1.00 80.38 112 LYS A CA 1
ATOM 865 C C . LYS A 1 112 ? 2.833 7.504 9.269 1.00 80.38 112 LYS A C 1
ATOM 867 O O . LYS A 1 112 ? 1.778 6.919 9.030 1.00 80.38 112 LYS A O 1
ATOM 872 N N . PRO A 1 113 ? 3.700 7.072 10.188 1.00 78.56 113 PRO A N 1
ATOM 873 C CA . PRO A 1 113 ? 3.367 5.948 11.043 1.00 78.56 113 PRO A CA 1
ATOM 874 C C . PRO A 1 113 ? 2.110 6.214 11.873 1.00 78.56 113 PRO A C 1
ATOM 876 O O . PRO A 1 113 ? 2.003 7.251 12.526 1.00 78.56 113 PRO A O 1
ATOM 879 N N . ILE A 1 114 ? 1.171 5.263 11.899 1.00 73.00 114 ILE A N 1
ATOM 880 C CA . ILE A 1 114 ? -0.105 5.413 12.633 1.00 7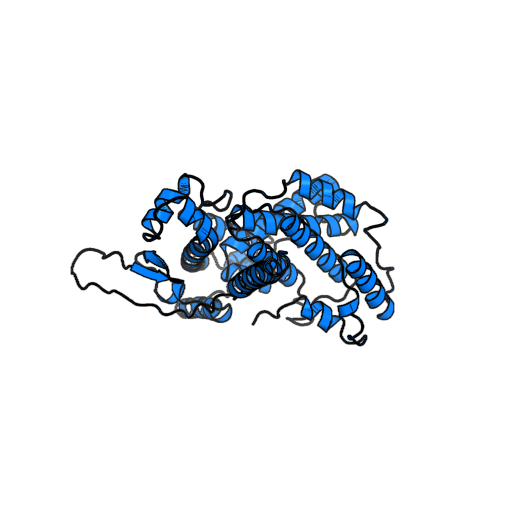3.00 114 ILE A CA 1
ATOM 881 C C . ILE A 1 114 ? 0.046 5.541 14.153 1.00 73.00 114 ILE A C 1
ATOM 883 O O . ILE A 1 114 ? -0.897 5.886 14.858 1.00 73.00 114 ILE A O 1
ATOM 887 N N . PHE A 1 115 ? 1.236 5.268 14.680 1.00 72.31 115 PHE A N 1
ATOM 888 C CA . PHE A 1 115 ? 1.571 5.454 16.090 1.00 72.31 115 PHE A CA 1
ATOM 889 C C . PHE A 1 115 ? 2.054 6.882 16.418 1.00 72.31 115 PHE A C 1
ATOM 891 O O . PHE A 1 115 ? 2.524 7.142 17.535 1.00 72.31 115 PHE A O 1
ATOM 898 N N . GLU A 1 116 ? 1.964 7.810 15.463 1.00 73.94 116 GLU A N 1
ATOM 899 C CA . GLU A 1 116 ? 2.145 9.245 15.682 1.00 73.94 116 GLU A CA 1
ATOM 900 C C . GLU A 1 116 ? 0.922 9.880 16.372 1.00 73.94 116 GLU A C 1
ATOM 902 O O . GLU A 1 116 ? -0.208 9.402 16.272 1.00 73.94 116 GLU A O 1
ATOM 907 N N . GLN A 1 117 ? 1.151 10.971 17.110 1.00 70.56 117 GLN A N 1
ATOM 908 C CA . GLN A 1 117 ? 0.236 11.455 18.157 1.00 70.56 117 GLN A CA 1
ATOM 909 C C . GLN A 1 117 ? -1.180 11.836 17.676 1.00 70.56 117 GLN A C 1
ATOM 911 O O . GLN A 1 117 ? -2.136 11.694 18.439 1.00 70.56 117 GLN A O 1
ATOM 916 N N . ASP A 1 118 ? -1.331 12.245 16.415 1.00 80.69 118 ASP A N 1
ATOM 917 C CA . ASP A 1 118 ? -2.604 12.732 15.853 1.00 80.69 118 ASP A CA 1
ATOM 918 C C . ASP A 1 118 ? -3.669 11.637 15.649 1.00 80.69 118 ASP A C 1
ATOM 920 O O . ASP A 1 118 ? -4.866 11.941 15.560 1.00 80.69 118 ASP A O 1
ATOM 924 N N . ASP A 1 119 ? -3.257 10.368 15.573 1.00 86.56 119 ASP A N 1
ATOM 925 C CA . ASP A 1 119 ? -4.170 9.238 15.351 1.00 86.56 119 ASP A CA 1
ATOM 926 C C . ASP A 1 119 ? -4.448 8.438 16.629 1.00 86.56 119 ASP A C 1
ATOM 928 O O . ASP A 1 119 ? -5.511 7.827 16.751 1.00 86.56 119 ASP A O 1
ATOM 932 N N . LEU A 1 120 ? -3.578 8.536 17.645 1.00 89.62 120 LEU A N 1
ATOM 933 C CA . LEU A 1 120 ? -3.719 7.805 18.912 1.00 89.62 120 LEU A CA 1
ATOM 934 C C . LEU A 1 120 ? -5.073 8.051 19.592 1.00 89.62 120 LEU A C 1
ATOM 936 O O . LEU A 1 120 ? -5.717 7.110 20.047 1.00 89.62 120 LEU A O 1
ATOM 940 N N . GLY A 1 121 ? -5.532 9.306 19.638 1.00 89.62 121 GLY A N 1
ATOM 941 C CA . GLY A 1 121 ? -6.810 9.650 20.268 1.00 89.62 121 GLY A CA 1
ATOM 942 C C . GLY A 1 121 ? -8.017 8.992 19.590 1.00 89.62 121 GLY A C 1
ATOM 943 O O . GLY A 1 121 ? -8.959 8.589 20.272 1.00 89.62 121 GLY A O 1
ATOM 944 N N . LYS A 1 122 ? -7.976 8.839 18.259 1.00 90.75 122 LYS A N 1
ATOM 945 C CA . LYS A 1 122 ? -9.026 8.143 17.503 1.00 90.75 122 LYS A CA 1
ATOM 946 C C . LYS A 1 122 ? -8.947 6.638 17.738 1.00 90.75 122 LYS A C 1
ATOM 948 O O . LYS A 1 122 ? -9.959 6.029 18.063 1.00 90.75 122 LYS A O 1
ATOM 953 N N . ILE A 1 123 ? -7.741 6.072 17.688 1.00 94.00 123 ILE A N 1
ATOM 954 C CA . ILE A 1 123 ? -7.510 4.641 17.908 1.00 94.00 123 ILE A CA 1
ATOM 955 C C . ILE A 1 123 ? -8.001 4.209 19.294 1.00 94.00 123 ILE A C 1
ATOM 957 O O . ILE A 1 123 ? -8.741 3.238 19.393 1.00 94.00 123 ILE A O 1
ATOM 961 N N . TYR A 1 124 ? -7.678 4.946 20.362 1.00 93.44 124 TYR A N 1
ATOM 962 C CA . TYR A 1 124 ? -8.155 4.606 21.711 1.00 93.44 124 TYR A CA 1
ATOM 963 C C . TYR A 1 124 ? -9.680 4.676 21.857 1.00 93.44 124 TYR A C 1
ATOM 965 O O . TYR A 1 124 ? -10.259 3.951 22.666 1.00 93.44 124 TYR A O 1
ATOM 973 N N . LYS A 1 125 ? -10.334 5.555 21.0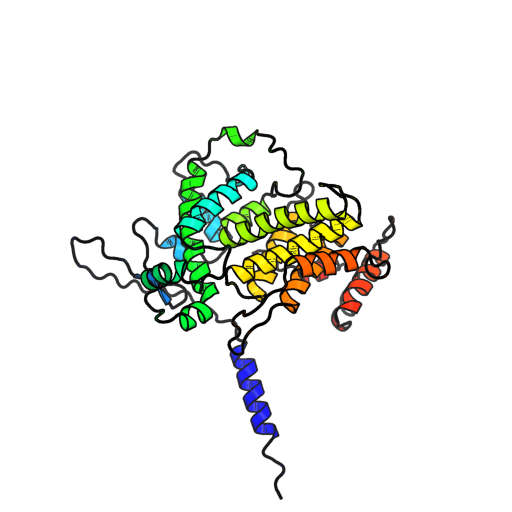91 1.00 92.31 125 LYS A N 1
ATOM 974 C CA . LYS A 1 125 ? -11.794 5.677 21.065 1.00 92.31 125 LYS A CA 1
ATOM 975 C C . LYS A 1 125 ? -12.444 4.537 20.279 1.00 92.31 125 LYS A C 1
ATOM 977 O O . LYS A 1 125 ? -13.485 4.030 20.690 1.00 92.31 125 LYS A O 1
ATOM 982 N N . ASP A 1 126 ? -11.854 4.167 19.149 1.00 94.75 126 ASP A N 1
ATOM 983 C CA . ASP A 1 126 ? -12.424 3.192 18.224 1.00 94.75 126 ASP A CA 1
ATOM 984 C C . ASP A 1 126 ? -12.085 1.745 18.609 1.00 94.75 126 ASP A C 1
ATOM 986 O O . ASP A 1 126 ? -12.867 0.840 18.331 1.00 94.75 126 ASP A O 1
ATOM 990 N N . LEU A 1 127 ? -10.952 1.515 19.274 1.00 95.19 127 LEU A N 1
ATOM 991 C CA . LEU A 1 127 ? -10.447 0.197 19.661 1.00 95.19 127 LEU A CA 1
ATOM 992 C C . LEU A 1 127 ? -10.140 0.188 21.171 1.00 95.19 127 LEU A C 1
ATOM 994 O O . LEU A 1 127 ? -8.976 0.262 21.577 1.00 95.19 127 LEU A O 1
ATOM 998 N N . PRO A 1 128 ? -11.179 0.119 22.029 1.00 92.75 128 PRO A N 1
ATOM 999 C CA . PRO A 1 128 ? -11.057 0.328 23.471 1.00 92.75 128 PRO A CA 1
ATOM 1000 C C . PRO A 1 128 ? -10.190 -0.702 24.200 1.00 92.75 128 PRO A C 1
ATOM 1002 O O . PRO A 1 128 ? -9.860 -0.473 25.363 1.00 92.75 128 PRO A O 1
ATOM 1005 N N . ASP A 1 129 ? -9.832 -1.826 23.583 1.00 93.94 129 ASP A N 1
ATOM 1006 C CA . ASP A 1 129 ? -8.934 -2.812 24.194 1.00 93.94 129 ASP A CA 1
ATOM 1007 C C . ASP A 1 129 ? -7.473 -2.351 24.227 1.00 93.94 129 ASP A C 1
ATOM 1009 O O . ASP A 1 129 ? -6.727 -2.774 25.110 1.00 93.94 129 ASP A O 1
ATOM 1013 N N . PHE A 1 130 ? -7.066 -1.433 23.347 1.00 93.62 130 PHE A N 1
ATOM 1014 C CA . PHE A 1 130 ? -5.714 -0.882 23.364 1.00 93.62 130 PHE A CA 1
ATOM 1015 C C . PHE A 1 130 ? -5.595 0.223 24.410 1.00 93.62 130 PHE A C 1
ATOM 1017 O O . PHE A 1 130 ? -6.397 1.158 24.442 1.00 93.62 130 PHE A O 1
ATOM 1024 N N . LYS A 1 131 ? -4.595 0.116 25.293 1.00 92.12 131 LYS A N 1
ATOM 1025 C CA . LYS A 1 131 ? -4.414 1.032 26.435 1.00 92.12 131 LYS A CA 1
ATOM 1026 C C . LYS A 1 131 ? -3.132 1.846 26.355 1.00 92.12 131 LYS A C 1
ATOM 1028 O O . LYS A 1 131 ? -2.967 2.797 27.116 1.00 92.12 131 LYS A O 1
ATOM 1033 N N . SER A 1 132 ? -2.231 1.488 25.448 1.00 92.25 132 SER A N 1
ATOM 1034 C CA . SER A 1 132 ? -0.938 2.140 25.296 1.00 92.25 132 SER A CA 1
ATOM 1035 C C . SER A 1 132 ? -0.503 2.254 23.834 1.00 92.25 132 SER A C 1
ATOM 1037 O O . SER A 1 132 ? -0.976 1.531 22.956 1.00 92.25 132 SER A O 1
ATOM 1039 N N . LYS A 1 133 ? 0.464 3.146 23.579 1.00 89.81 133 LYS A N 1
ATOM 1040 C CA . LYS A 1 133 ? 1.115 3.274 22.267 1.00 89.81 133 LYS A CA 1
ATOM 1041 C C . LYS A 1 133 ? 1.837 1.981 21.876 1.00 89.81 133 LYS A C 1
ATOM 1043 O O . LYS A 1 133 ? 1.852 1.626 20.706 1.00 89.81 133 LYS A O 1
ATOM 1048 N N . GLU A 1 134 ? 2.397 1.272 22.853 1.00 88.50 134 GLU A N 1
ATOM 1049 C CA . GLU A 1 134 ? 3.025 -0.038 22.662 1.00 88.50 134 GLU A CA 1
ATOM 1050 C C . GLU A 1 134 ? 2.014 -1.064 22.118 1.00 88.50 134 GLU A C 1
ATOM 1052 O O . GLU A 1 134 ? 2.327 -1.773 21.161 1.00 88.50 134 GLU A O 1
ATOM 1057 N N . ASP A 1 135 ? 0.794 -1.107 22.671 1.00 90.44 135 ASP A N 1
ATOM 1058 C CA . ASP A 1 135 ? -0.268 -2.003 22.188 1.00 90.44 135 ASP A CA 1
ATOM 1059 C C . ASP A 1 135 ? -0.655 -1.669 20.747 1.00 90.44 135 ASP A C 1
ATOM 1061 O O . ASP A 1 135 ? -0.783 -2.566 19.915 1.00 90.44 135 ASP A O 1
ATOM 1065 N N . ILE A 1 136 ? -0.780 -0.375 20.439 1.00 90.88 136 ILE A N 1
ATOM 1066 C CA . ILE A 1 136 ? -1.079 0.115 19.089 1.00 90.88 136 ILE A CA 1
ATOM 1067 C C . ILE A 1 136 ? 0.018 -0.296 18.107 1.00 90.88 136 ILE A C 1
ATOM 1069 O O . ILE A 1 136 ? -0.287 -0.779 17.024 1.00 90.88 136 ILE A O 1
ATOM 1073 N N . MET A 1 137 ? 1.291 -0.157 18.482 1.00 87.69 137 MET A N 1
ATOM 1074 C CA . MET A 1 137 ? 2.410 -0.556 17.624 1.00 87.69 137 MET A CA 1
ATOM 1075 C C . MET A 1 137 ? 2.420 -2.063 17.354 1.00 87.69 137 MET A C 1
ATOM 1077 O O . MET A 1 137 ? 2.637 -2.468 16.216 1.00 87.69 137 MET A O 1
ATOM 1081 N N . LYS A 1 138 ? 2.148 -2.888 18.373 1.00 88.12 138 LYS A N 1
ATOM 1082 C CA . LYS A 1 138 ? 2.088 -4.355 18.237 1.00 88.12 138 LYS A CA 1
ATOM 1083 C C . LYS A 1 138 ? 0.899 -4.831 17.401 1.00 88.12 138 LYS A C 1
ATOM 1085 O O . LYS A 1 138 ? 0.968 -5.899 16.808 1.00 88.12 138 LYS A O 1
ATOM 1090 N N . ASN A 1 139 ? -0.175 -4.043 17.352 1.00 91.31 139 ASN A N 1
ATOM 1091 C CA . ASN A 1 139 ? -1.420 -4.382 16.660 1.00 91.31 139 ASN A CA 1
ATOM 1092 C C . ASN A 1 139 ? -1.713 -3.448 15.474 1.00 91.31 139 ASN A C 1
ATOM 1094 O O . ASN A 1 139 ? -2.860 -3.344 15.037 1.00 91.31 139 ASN A O 1
ATOM 1098 N N . ALA A 1 140 ? -0.685 -2.775 14.948 1.00 90.94 140 ALA A N 1
ATOM 1099 C CA . ALA A 1 140 ? -0.812 -1.759 13.907 1.00 90.94 140 ALA A CA 1
ATOM 1100 C C . ALA A 1 140 ? -1.574 -2.278 12.677 1.00 90.94 140 ALA A C 1
ATOM 1102 O O . ALA A 1 140 ? -2.491 -1.628 12.185 1.00 90.94 140 ALA A O 1
ATOM 1103 N N . GLU A 1 141 ? -1.259 -3.493 12.236 1.00 90.38 141 GLU A N 1
ATOM 1104 C CA . GLU A 1 141 ? -1.905 -4.119 11.085 1.00 90.38 141 GLU A CA 1
ATOM 1105 C C . GLU A 1 141 ? -3.397 -4.417 11.321 1.00 90.38 141 GLU A C 1
ATOM 1107 O O . GLU A 1 141 ? -4.214 -4.146 10.445 1.00 90.38 141 GLU A O 1
ATOM 1112 N N . LEU A 1 142 ? -3.787 -4.878 12.515 1.00 92.94 142 LEU A N 1
ATOM 1113 C CA . LEU A 1 142 ? -5.199 -5.089 12.864 1.00 92.94 142 LEU A CA 1
ATOM 1114 C C . LEU A 1 142 ? -5.971 -3.764 12.878 1.00 92.94 142 LEU A C 1
ATOM 1116 O O . LEU A 1 142 ? -7.088 -3.682 12.364 1.00 92.94 142 LEU A O 1
ATOM 1120 N N . ILE A 1 143 ? -5.366 -2.715 13.439 1.00 94.38 143 ILE A N 1
ATOM 1121 C CA . ILE A 1 143 ? -5.943 -1.365 13.471 1.00 94.38 143 ILE A CA 1
ATOM 1122 C C . ILE A 1 143 ? -6.159 -0.851 12.042 1.00 94.38 143 ILE A C 1
ATOM 1124 O O . ILE A 1 143 ? -7.227 -0.325 11.721 1.00 94.38 143 ILE A O 1
ATOM 1128 N N . LEU A 1 144 ? -5.174 -1.043 11.165 1.00 93.69 144 LEU A N 1
ATOM 1129 C CA . LEU A 1 144 ? -5.269 -0.667 9.757 1.00 93.69 144 LEU A CA 1
ATOM 1130 C C . LEU A 1 144 ? -6.338 -1.466 9.010 1.00 93.69 144 LEU A C 1
ATOM 1132 O O . LEU A 1 144 ? -7.086 -0.873 8.240 1.00 93.69 144 LEU A O 1
ATOM 1136 N N . GLN A 1 145 ? -6.481 -2.766 9.279 1.00 92.75 145 GLN A N 1
ATOM 1137 C CA . GLN A 1 145 ? -7.560 -3.585 8.713 1.00 92.75 145 GLN A CA 1
ATOM 1138 C C . GLN A 1 145 ? -8.942 -3.072 9.137 1.00 92.75 145 GLN A C 1
ATOM 1140 O O . GLN A 1 145 ? -9.840 -2.970 8.299 1.00 92.75 145 GLN A O 1
ATOM 1145 N N . TYR A 1 146 ? -9.114 -2.688 10.408 1.00 95.12 146 TYR A N 1
ATOM 1146 C CA . TYR A 1 146 ? -10.352 -2.066 10.891 1.00 95.12 146 TYR A CA 1
ATOM 1147 C C . TYR A 1 146 ? -10.673 -0.779 10.117 1.00 95.12 146 TYR A C 1
ATOM 1149 O O . TYR A 1 146 ? -11.778 -0.638 9.583 1.00 95.12 146 TYR A O 1
ATOM 1157 N N . TYR A 1 147 ? -9.706 0.134 9.987 1.00 95.50 147 TYR A N 1
ATOM 1158 C CA . TYR A 1 147 ? -9.916 1.368 9.228 1.00 95.50 147 TYR A CA 1
ATOM 1159 C C . TYR A 1 147 ? -10.111 1.109 7.733 1.00 95.50 147 TYR A C 1
ATOM 1161 O O . TYR A 1 147 ? -10.940 1.775 7.118 1.00 95.50 147 TYR A O 1
ATOM 1169 N N . ASN A 1 148 ? -9.448 0.104 7.155 1.00 94.31 148 ASN A N 1
ATOM 1170 C CA . ASN A 1 148 ? -9.668 -0.295 5.768 1.00 94.31 148 ASN A CA 1
ATOM 1171 C C . ASN A 1 148 ? -11.133 -0.705 5.537 1.00 94.31 148 ASN A C 1
ATOM 1173 O O . ASN A 1 148 ? -11.743 -0.261 4.565 1.00 94.31 148 ASN A O 1
ATOM 1177 N N . ARG A 1 149 ? -11.761 -1.444 6.469 1.00 93.12 149 ARG A N 1
ATOM 1178 C CA . ARG A 1 149 ? -13.203 -1.764 6.389 1.00 93.12 149 ARG A CA 1
ATOM 1179 C C . ARG A 1 149 ? -14.079 -0.512 6.367 1.00 93.12 149 ARG A C 1
ATOM 1181 O O . ARG A 1 149 ? -15.004 -0.427 5.558 1.00 93.12 149 ARG A O 1
ATOM 1188 N N . LEU A 1 150 ? -13.779 0.480 7.203 1.00 94.50 150 LEU A N 1
ATOM 1189 C CA . LEU A 1 150 ? -14.513 1.750 7.193 1.00 94.50 150 LEU A CA 1
ATOM 1190 C C . LEU A 1 150 ? -14.319 2.519 5.879 1.00 94.50 150 LEU A C 1
ATOM 1192 O O . LEU A 1 150 ? -15.289 3.038 5.321 1.00 94.50 150 LEU A O 1
ATOM 1196 N N . VAL A 1 151 ? -13.093 2.529 5.348 1.00 93.88 151 VAL A N 1
ATOM 1197 C CA . VAL A 1 151 ? -12.768 3.151 4.059 1.00 93.88 151 VAL A CA 1
ATOM 1198 C C . VAL A 1 151 ? -13.531 2.478 2.917 1.00 93.88 151 VAL A C 1
ATOM 1200 O O . VAL A 1 151 ? -14.119 3.194 2.114 1.00 93.88 151 VAL A O 1
ATOM 1203 N N . ILE A 1 152 ? -13.608 1.141 2.857 1.00 89.69 152 ILE A N 1
ATOM 1204 C CA . ILE A 1 152 ? -14.392 0.414 1.834 1.00 89.69 152 ILE A CA 1
ATOM 1205 C C . ILE A 1 152 ? -15.863 0.851 1.863 1.00 89.69 152 ILE A C 1
ATOM 1207 O O . ILE A 1 152 ? -16.463 1.131 0.821 1.00 89.69 152 ILE A O 1
ATOM 1211 N N . ASN A 1 153 ? -16.451 0.936 3.060 1.00 90.12 153 ASN A N 1
ATOM 1212 C CA . ASN A 1 153 ? -17.845 1.338 3.226 1.00 90.12 153 ASN A CA 1
ATOM 1213 C C . ASN A 1 153 ? -18.111 2.759 2.705 1.00 90.12 153 ASN A C 1
ATOM 1215 O O . ASN A 1 153 ? -19.112 2.993 2.027 1.00 90.12 153 ASN A O 1
ATOM 1219 N N . ASP A 1 154 ? -17.229 3.708 3.013 1.00 90.75 154 ASP A N 1
ATOM 1220 C CA . ASP A 1 154 ? -17.397 5.092 2.572 1.00 90.75 154 ASP A CA 1
ATOM 1221 C C . ASP A 1 154 ? -17.021 5.297 1.105 1.00 90.75 154 ASP A C 1
ATOM 1223 O O . ASP A 1 154 ? -17.716 6.031 0.405 1.00 90.75 154 ASP A O 1
ATOM 1227 N N . LEU A 1 155 ? -16.006 4.587 0.605 1.00 86.00 155 LEU A N 1
ATOM 1228 C CA . LEU A 1 155 ? -15.634 4.592 -0.809 1.00 86.00 155 LEU A CA 1
ATOM 1229 C C . LEU A 1 155 ? -16.822 4.235 -1.681 1.00 86.00 155 LEU A C 1
ATOM 1231 O O . LEU A 1 155 ? -17.064 4.885 -2.696 1.00 86.00 155 LEU A O 1
ATOM 1235 N N . LYS A 1 156 ? -17.614 3.250 -1.257 1.00 77.38 156 LYS A N 1
ATOM 1236 C CA . LYS A 1 156 ? -18.813 2.868 -1.989 1.00 77.38 156 LYS A CA 1
ATOM 1237 C C . LYS A 1 156 ? -19.824 4.009 -2.095 1.00 77.38 156 LYS A C 1
ATOM 1239 O O . LYS A 1 156 ? -20.358 4.231 -3.179 1.00 77.38 156 LYS A O 1
ATOM 1244 N N . LYS A 1 157 ? -20.074 4.735 -1.001 1.00 82.31 157 LYS A N 1
ATOM 1245 C CA . LYS A 1 157 ? -21.010 5.871 -0.987 1.00 82.31 157 LYS A CA 1
ATOM 1246 C C . LYS A 1 157 ? -20.529 6.991 -1.906 1.00 82.31 157 LYS A C 1
ATOM 1248 O O . LYS A 1 157 ? -21.314 7.503 -2.694 1.00 82.31 157 LYS A O 1
ATOM 1253 N N . GLU A 1 158 ? -19.243 7.324 -1.832 1.00 83.75 158 GLU A N 1
ATOM 1254 C CA . GLU A 1 158 ? -18.638 8.406 -2.615 1.00 83.75 158 GLU A CA 1
ATOM 1255 C C . GLU A 1 158 ? -18.594 8.056 -4.110 1.00 83.75 158 GLU A C 1
ATOM 1257 O O . GLU A 1 158 ? -18.942 8.881 -4.952 1.00 83.75 158 GLU A O 1
ATOM 1262 N N . VAL A 1 159 ? -18.271 6.808 -4.460 1.00 75.94 159 VAL A N 1
ATOM 1263 C CA . VAL A 1 159 ? -18.231 6.338 -5.854 1.00 75.94 159 VAL A CA 1
ATOM 1264 C C . VAL A 1 159 ? -19.584 6.480 -6.563 1.00 75.94 159 VAL A C 1
ATOM 1266 O O . VAL A 1 159 ? -19.617 6.819 -7.747 1.00 75.94 159 VAL A O 1
ATOM 1269 N N . LEU A 1 160 ? -20.701 6.281 -5.854 1.00 72.12 160 LEU A N 1
ATOM 1270 C CA . LEU A 1 160 ? -22.049 6.456 -6.412 1.00 72.12 160 LEU A CA 1
ATOM 1271 C C . LEU A 1 160 ? -22.372 7.916 -6.769 1.00 72.12 160 LEU A C 1
ATOM 1273 O O . LEU A 1 160 ? -23.281 8.159 -7.560 1.00 72.12 160 LEU A O 1
ATOM 1277 N N . THR A 1 161 ? -21.632 8.880 -6.217 1.00 78.69 161 THR A N 1
ATOM 1278 C CA . THR A 1 161 ? -21.809 10.312 -6.508 1.00 78.69 161 THR A CA 1
ATOM 1279 C C . THR A 1 161 ? -21.000 10.792 -7.716 1.00 78.69 161 THR A C 1
ATOM 1281 O O . THR A 1 161 ? -21.234 11.894 -8.209 1.00 78.69 161 THR A O 1
ATOM 1284 N N . ILE A 1 162 ? -20.070 9.975 -8.231 1.00 72.75 162 ILE A N 1
ATOM 1285 C CA . ILE A 1 162 ? -19.195 10.355 -9.347 1.00 72.75 162 ILE A CA 1
ATOM 1286 C C . ILE A 1 162 ? -20.003 10.365 -10.661 1.00 72.75 162 ILE A C 1
ATOM 1288 O O . ILE A 1 162 ? -20.506 9.309 -11.066 1.00 72.75 162 ILE A O 1
ATOM 1292 N N . PRO A 1 163 ? -20.078 11.500 -11.391 1.00 66.56 163 PRO A N 1
ATOM 1293 C CA . PRO A 1 163 ? -20.880 11.617 -12.610 1.00 66.56 163 PRO A CA 1
ATOM 1294 C C . PRO A 1 163 ? -20.519 10.596 -13.706 1.00 66.56 163 PRO A C 1
ATOM 1296 O O . PRO A 1 163 ? -19.358 10.205 -13.884 1.00 66.56 163 PRO A O 1
ATOM 1299 N N . SER A 1 164 ? -21.538 10.114 -14.430 1.00 60.09 164 SER A N 1
ATOM 1300 C CA . SER A 1 164 ? -21.439 8.993 -15.389 1.00 60.09 164 SER A CA 1
ATOM 1301 C C . SER A 1 164 ? -20.633 9.300 -16.669 1.00 60.09 164 SER A C 1
ATOM 1303 O O . SER A 1 164 ? -20.028 8.403 -17.270 1.00 60.09 164 SER A O 1
ATOM 1305 N N . ASP A 1 165 ? -20.535 10.573 -17.026 1.00 59.34 165 ASP A N 1
ATOM 1306 C CA . ASP A 1 165 ? -19.859 11.150 -18.194 1.00 59.34 165 ASP A CA 1
ATOM 1307 C C . ASP A 1 165 ? -18.337 11.303 -18.028 1.00 59.34 165 ASP A C 1
ATOM 1309 O O . ASP A 1 165 ? -17.608 11.391 -19.015 1.00 59.34 165 ASP A O 1
ATOM 1313 N N . VAL A 1 166 ? -17.817 11.194 -16.802 1.00 57.69 166 VAL A N 1
ATOM 1314 C CA . VAL A 1 166 ? -16.367 11.262 -16.517 1.00 57.69 166 VAL A CA 1
ATOM 1315 C C . VAL A 1 166 ? -15.581 10.073 -17.112 1.00 57.69 166 VAL A C 1
ATOM 1317 O O . VAL A 1 166 ? -14.355 10.086 -17.164 1.00 57.69 166 VAL A O 1
ATOM 1320 N N . SER A 1 167 ? -16.278 9.057 -17.637 1.00 47.97 167 SER A N 1
ATOM 1321 C CA . SER A 1 167 ? -15.681 7.880 -18.293 1.00 47.97 167 SER A CA 1
ATOM 1322 C C . SER A 1 167 ? -15.048 8.159 -19.668 1.00 47.97 167 SER A C 1
ATOM 1324 O O . SER A 1 167 ? -14.358 7.292 -20.198 1.00 47.97 167 SER A O 1
ATOM 1326 N N . GLY A 1 168 ? -15.261 9.353 -20.242 1.00 37.44 168 GLY A N 1
ATOM 1327 C CA . GLY A 1 168 ? -14.717 9.760 -21.547 1.00 37.44 168 GLY A CA 1
ATOM 1328 C C . GLY A 1 168 ? -13.593 10.800 -21.495 1.00 37.44 168 GLY A C 1
ATOM 1329 O O . GLY A 1 168 ? -13.050 11.167 -22.538 1.00 37.44 168 GLY A O 1
ATOM 1330 N N . GLY A 1 169 ? -13.234 11.296 -20.308 1.00 31.06 169 GLY A N 1
ATOM 1331 C CA . GLY A 1 169 ? -12.125 12.231 -20.171 1.00 31.06 169 GLY A CA 1
ATOM 1332 C C . GLY A 1 169 ? -10.810 11.509 -20.433 1.00 31.06 169 GLY A C 1
ATOM 1333 O O . GLY A 1 169 ? -10.410 10.667 -19.632 1.00 31.06 169 GLY A O 1
ATOM 1334 N N . ARG A 1 170 ? -10.115 11.844 -21.529 1.00 32.75 170 ARG A N 1
ATOM 1335 C CA . ARG A 1 170 ? -8.679 11.559 -21.653 1.00 32.75 170 ARG A CA 1
ATOM 1336 C C . ARG A 1 170 ? -7.986 12.273 -20.499 1.00 32.75 170 ARG A C 1
ATOM 1338 O O . ARG A 1 170 ? -7.661 13.453 -20.607 1.00 32.75 170 ARG A O 1
ATOM 1345 N N . TYR A 1 171 ? -7.801 11.578 -19.383 1.00 35.69 171 TYR A N 1
ATOM 1346 C CA . TYR A 1 171 ? -6.856 12.029 -18.384 1.00 35.69 171 TYR A CA 1
ATOM 1347 C C . TYR A 1 171 ? -5.486 12.018 -19.076 1.00 35.69 171 TYR A C 1
ATOM 1349 O O . TYR A 1 171 ? -5.123 10.998 -19.659 1.00 35.69 171 TYR A O 1
ATOM 1357 N N . PRO A 1 172 ? -4.748 13.140 -19.097 1.00 30.95 172 PRO A N 1
ATOM 1358 C CA . PRO A 1 172 ? -3.524 13.298 -19.889 1.00 30.95 172 PRO A CA 1
ATOM 1359 C C . PRO A 1 172 ? -2.336 12.483 -19.350 1.00 30.95 172 PRO A C 1
ATOM 1361 O O . PRO A 1 172 ? -1.188 12.775 -19.667 1.00 30.95 172 PRO A O 1
ATOM 1364 N N . PHE A 1 173 ? -2.596 11.476 -18.521 1.00 37.09 173 PHE A N 1
ATOM 1365 C CA . PHE A 1 173 ? -1.580 10.612 -17.958 1.00 37.09 173 PHE A CA 1
ATOM 1366 C C . PHE A 1 173 ? -1.417 9.401 -18.876 1.00 37.09 173 PHE A C 1
ATOM 1368 O O . PHE A 1 173 ? -2.370 8.658 -19.131 1.00 37.09 173 PHE A O 1
ATOM 1375 N N . SER A 1 174 ? -0.203 9.282 -19.419 1.00 36.19 174 SER A N 1
ATOM 1376 C CA . SER A 1 174 ? 0.297 8.140 -20.177 1.00 36.19 174 SER A CA 1
ATOM 1377 C C . SER A 1 174 ? 0.071 6.833 -19.407 1.00 36.19 174 SER A C 1
ATOM 1379 O O . SER A 1 174 ? -0.280 6.843 -18.232 1.00 36.19 174 SER A O 1
ATOM 1381 N N . ASN A 1 175 ? 0.221 5.695 -20.083 1.00 43.84 175 ASN A N 1
ATOM 1382 C CA . ASN A 1 175 ? -0.204 4.345 -19.678 1.00 43.84 175 ASN A CA 1
ATOM 1383 C C . ASN A 1 175 ? 0.238 3.836 -18.279 1.00 43.84 175 ASN A C 1
ATOM 1385 O O . ASN A 1 175 ? -0.158 2.743 -17.888 1.00 43.84 175 ASN A O 1
ATOM 1389 N N . PHE A 1 176 ? 0.986 4.615 -17.498 1.00 40.56 176 PHE A N 1
ATOM 1390 C CA . PHE A 1 176 ? 1.312 4.365 -16.098 1.00 40.56 176 PHE A CA 1
ATOM 1391 C C . PHE A 1 176 ? 0.298 5.070 -15.173 1.00 40.56 176 PHE A C 1
ATOM 1393 O O . PHE A 1 176 ? 0.269 6.297 -15.073 1.00 40.56 176 PHE A O 1
ATOM 1400 N N . GLY A 1 177 ? -0.554 4.295 -14.494 1.00 44.50 177 GLY A N 1
ATOM 1401 C CA . GLY A 1 177 ? -1.534 4.814 -13.527 1.00 44.50 177 GLY A CA 1
ATOM 1402 C C . GLY A 1 177 ? -2.988 4.872 -14.008 1.00 44.50 177 GLY A C 1
ATOM 1403 O O . GLY A 1 177 ? -3.856 5.279 -13.242 1.00 44.50 177 GLY A O 1
ATOM 1404 N N . ASN A 1 178 ? -3.313 4.421 -15.225 1.00 55.41 178 ASN A N 1
ATOM 1405 C CA . ASN A 1 178 ? -4.724 4.289 -15.624 1.00 55.41 178 ASN A CA 1
ATOM 1406 C C . ASN A 1 178 ? -5.425 3.077 -14.994 1.00 55.41 178 ASN A C 1
ATOM 1408 O O . ASN A 1 178 ? -6.658 3.057 -14.956 1.00 55.41 178 ASN A O 1
ATOM 1412 N N . GLY A 1 179 ? -4.662 2.140 -14.422 1.00 58.38 179 GLY A N 1
ATOM 1413 C CA . GLY A 1 179 ? -5.179 0.944 -13.772 1.00 58.38 179 GLY A CA 1
ATOM 1414 C C . GLY A 1 179 ? -5.860 0.002 -14.760 1.00 58.38 179 GLY A C 1
ATOM 1415 O O . GLY A 1 179 ? -6.739 0.416 -15.520 1.00 58.38 179 GLY A O 1
ATOM 1416 N N . ASN A 1 180 ? -5.540 -1.281 -14.746 1.00 70.44 180 ASN A N 1
ATOM 1417 C CA . ASN A 1 180 ? -6.435 -2.266 -15.350 1.00 70.44 180 ASN A CA 1
ATOM 1418 C C . ASN A 1 180 ? -7.548 -2.688 -14.370 1.00 70.44 180 ASN A C 1
ATOM 1420 O O . ASN A 1 180 ? -7.635 -2.201 -13.239 1.00 70.44 180 ASN A O 1
ATOM 1424 N N . ASP A 1 181 ? -8.460 -3.549 -14.828 1.00 71.06 181 ASP A N 1
ATOM 1425 C CA . ASP A 1 181 ? -9.585 -4.004 -14.003 1.00 71.06 181 ASP A CA 1
ATOM 1426 C C . ASP A 1 181 ? -9.125 -4.765 -12.752 1.00 71.06 181 ASP A C 1
ATOM 1428 O O . ASP A 1 181 ? -9.768 -4.653 -11.709 1.00 71.06 181 ASP A O 1
ATOM 1432 N N . TYR A 1 182 ? -7.977 -5.446 -12.814 1.00 74.81 182 TYR A N 1
ATOM 1433 C CA . TYR A 1 182 ? -7.392 -6.152 -11.674 1.00 74.81 182 TYR A CA 1
ATOM 1434 C C . TYR A 1 182 ? -6.850 -5.188 -10.625 1.00 74.81 182 TYR A C 1
ATOM 1436 O O . TYR A 1 182 ? -7.140 -5.339 -9.441 1.00 74.81 182 TYR A O 1
ATOM 1444 N N . GLU A 1 183 ? -6.126 -4.149 -11.042 1.00 76.88 183 GLU A N 1
ATOM 1445 C CA . GLU A 1 183 ? -5.662 -3.104 -10.123 1.00 76.88 183 GLU A CA 1
ATOM 1446 C C . GLU A 1 183 ? -6.845 -2.392 -9.456 1.00 76.88 183 GLU A C 1
ATOM 1448 O O . GLU A 1 183 ? -6.811 -2.148 -8.250 1.00 76.88 183 GLU A O 1
ATOM 1453 N N . ARG A 1 184 ? -7.926 -2.120 -10.203 1.00 77.12 184 ARG A N 1
ATOM 1454 C CA . ARG A 1 184 ? -9.173 -1.568 -9.643 1.00 77.12 184 ARG A CA 1
ATOM 1455 C C . ARG A 1 184 ? -9.818 -2.506 -8.629 1.00 77.12 184 ARG A C 1
ATOM 1457 O O . ARG A 1 184 ? -10.295 -2.038 -7.597 1.00 77.12 184 ARG A O 1
ATOM 1464 N N . GLN A 1 185 ? -9.842 -3.807 -8.906 1.00 74.81 185 GLN A N 1
ATOM 1465 C CA . GLN A 1 185 ? -10.369 -4.797 -7.974 1.00 74.81 185 GLN A CA 1
ATOM 1466 C C . GLN A 1 185 ? -9.569 -4.796 -6.665 1.00 74.81 185 GLN A C 1
ATOM 1468 O O . GLN A 1 185 ? -10.159 -4.648 -5.597 1.00 74.81 185 GLN A O 1
ATOM 1473 N N . LEU A 1 186 ? -8.236 -4.842 -6.746 1.00 79.38 186 LEU A N 1
ATOM 1474 C CA . LEU A 1 186 ? -7.366 -4.756 -5.569 1.00 79.38 186 LEU A CA 1
ATOM 1475 C C . LEU A 1 186 ? -7.557 -3.434 -4.806 1.00 79.38 186 LEU A C 1
ATOM 1477 O O . LEU A 1 186 ? -7.522 -3.417 -3.579 1.00 79.38 186 LEU A O 1
ATOM 1481 N N . PHE A 1 187 ? -7.816 -2.329 -5.510 1.00 82.69 187 PHE A N 1
ATOM 1482 C CA . PHE A 1 187 ? -8.120 -1.033 -4.896 1.00 82.69 187 PHE A CA 1
ATOM 1483 C C . PHE A 1 187 ? -9.435 -1.033 -4.107 1.00 82.69 187 PHE A C 1
ATOM 1485 O O . PHE A 1 187 ? -9.566 -0.318 -3.118 1.00 82.69 187 PHE A O 1
ATOM 1492 N N . ASN A 1 188 ? -10.420 -1.816 -4.545 1.00 77.56 188 ASN A N 1
ATOM 1493 C CA . ASN A 1 188 ? -11.680 -1.980 -3.825 1.00 77.56 188 ASN A CA 1
ATOM 1494 C C . ASN A 1 188 ? -11.530 -2.901 -2.603 1.00 77.56 188 ASN A C 1
ATOM 1496 O O . ASN A 1 188 ? -12.261 -2.738 -1.628 1.00 77.56 188 ASN A O 1
ATOM 1500 N N . GLU A 1 189 ? -10.598 -3.854 -2.656 1.00 78.88 189 GLU A N 1
ATOM 1501 C CA . GLU A 1 189 ? -10.290 -4.786 -1.565 1.00 78.88 189 GLU A CA 1
ATOM 1502 C C . GLU A 1 189 ? -9.475 -4.120 -0.453 1.00 78.88 189 GLU A C 1
ATOM 1504 O O . GLU A 1 189 ? -9.832 -4.196 0.723 1.00 78.88 189 GLU A O 1
ATOM 1509 N N . GLU A 1 190 ? -8.403 -3.427 -0.827 1.00 88.38 190 GLU A N 1
ATOM 1510 C CA . GLU A 1 190 ? -7.492 -2.751 0.094 1.00 88.38 190 GLU A CA 1
ATOM 1511 C C . GLU A 1 190 ? -7.229 -1.311 -0.355 1.00 88.38 190 GLU A C 1
ATOM 1513 O O . GLU A 1 190 ? -6.120 -0.982 -0.787 1.00 88.38 190 GLU A O 1
ATOM 1518 N N . PRO A 1 191 ? -8.224 -0.412 -0.252 1.00 91.31 191 PRO A N 1
ATOM 1519 C CA . PRO A 1 191 ? -8.080 0.975 -0.683 1.00 91.31 191 PRO A CA 1
ATOM 1520 C C . PRO A 1 191 ? -6.918 1.712 -0.008 1.00 91.31 191 PRO A C 1
ATOM 1522 O O . PRO A 1 191 ? -6.252 2.513 -0.663 1.00 91.31 191 PRO A O 1
ATOM 1525 N N . ILE A 1 192 ? -6.610 1.421 1.263 1.00 94.19 192 ILE A N 1
ATOM 1526 C CA . ILE A 1 192 ? -5.433 2.007 1.929 1.00 94.19 192 ILE A CA 1
ATOM 1527 C C . ILE A 1 192 ? -4.142 1.624 1.195 1.00 94.19 192 ILE A C 1
ATOM 1529 O O . ILE A 1 192 ? -3.337 2.493 0.863 1.00 94.19 192 ILE A O 1
ATOM 1533 N N . MET A 1 193 ? -3.954 0.337 0.899 1.00 92.56 193 MET A N 1
ATOM 1534 C CA . MET A 1 193 ? -2.751 -0.136 0.212 1.00 92.56 193 MET A CA 1
ATOM 1535 C C . MET A 1 193 ? -2.735 0.284 -1.254 1.00 92.56 193 MET A C 1
ATOM 1537 O O . MET A 1 193 ? -1.688 0.687 -1.756 1.00 92.56 193 MET A O 1
ATOM 1541 N N . GLY A 1 194 ? -3.891 0.270 -1.919 1.00 92.50 194 GLY A N 1
ATOM 1542 C CA . GLY A 1 194 ? -4.052 0.804 -3.265 1.00 92.50 194 GLY A CA 1
ATOM 1543 C C . GLY A 1 194 ? -3.590 2.256 -3.351 1.00 92.50 194 GLY A C 1
ATOM 1544 O O . GLY A 1 194 ? -2.818 2.597 -4.246 1.00 92.50 194 GLY A O 1
ATOM 1545 N N . ASN A 1 195 ? -3.964 3.095 -2.379 1.00 94.25 195 ASN A N 1
ATOM 1546 C CA . ASN A 1 195 ? -3.503 4.482 -2.311 1.00 94.25 195 ASN A CA 1
ATOM 1547 C C . ASN A 1 195 ? -1.977 4.586 -2.174 1.00 94.25 195 ASN A C 1
ATOM 1549 O O . ASN A 1 195 ? -1.345 5.363 -2.893 1.00 94.25 195 ASN A O 1
ATOM 1553 N N . CYS A 1 196 ? -1.365 3.767 -1.312 1.00 94.94 196 CYS A N 1
ATOM 1554 C CA . CYS A 1 196 ? 0.092 3.696 -1.186 1.00 94.94 196 CYS A CA 1
ATOM 1555 C C . CYS A 1 196 ? 0.763 3.306 -2.514 1.00 94.94 196 CYS A C 1
ATOM 1557 O O . CYS A 1 196 ? 1.694 3.985 -2.950 1.00 94.94 196 CYS A O 1
ATOM 1559 N N . VAL A 1 197 ? 0.288 2.242 -3.168 1.00 93.75 197 VAL A N 1
ATOM 1560 C CA . VAL A 1 197 ? 0.875 1.716 -4.412 1.00 93.75 197 VAL A CA 1
ATOM 1561 C C . VAL A 1 197 ? 0.714 2.699 -5.569 1.00 93.75 197 VAL A C 1
ATOM 1563 O O . VAL A 1 197 ? 1.665 2.925 -6.320 1.00 93.75 197 VAL A O 1
ATOM 1566 N N . TYR A 1 198 ? -0.457 3.324 -5.695 1.00 92.38 198 TYR A N 1
ATOM 1567 C CA . TYR A 1 198 ? -0.706 4.325 -6.725 1.00 92.38 198 TYR A CA 1
ATOM 1568 C C . TYR A 1 198 ? 0.200 5.541 -6.541 1.00 92.38 198 TYR A C 1
ATOM 1570 O O . TYR A 1 198 ? 0.878 5.952 -7.481 1.00 92.38 198 TYR A O 1
ATOM 1578 N N . ASN A 1 199 ? 0.284 6.090 -5.326 1.00 93.31 199 ASN A N 1
ATOM 1579 C CA . ASN A 1 199 ? 1.156 7.234 -5.062 1.00 93.31 199 ASN A CA 1
ATOM 1580 C C . ASN A 1 199 ? 2.637 6.878 -5.286 1.00 93.31 199 ASN A C 1
ATOM 1582 O O . ASN A 1 199 ? 3.393 7.702 -5.787 1.00 93.31 199 ASN A O 1
ATOM 1586 N N . ALA A 1 200 ? 3.055 5.644 -4.983 1.00 95.38 200 ALA A N 1
ATOM 1587 C CA . ALA A 1 200 ? 4.400 5.172 -5.308 1.00 95.38 200 ALA A CA 1
ATOM 1588 C C . ALA A 1 200 ? 4.669 5.107 -6.822 1.00 95.38 200 ALA A C 1
ATOM 1590 O O . ALA A 1 200 ? 5.801 5.333 -7.242 1.00 95.38 200 ALA A O 1
ATOM 1591 N N . SER A 1 201 ? 3.652 4.817 -7.641 1.00 92.81 201 SER A N 1
ATOM 1592 C CA . SER A 1 201 ? 3.795 4.827 -9.105 1.00 92.81 201 SER A CA 1
ATOM 1593 C C . SER A 1 201 ? 4.053 6.238 -9.641 1.00 92.81 201 SER A C 1
ATOM 1595 O O . SER A 1 201 ? 4.867 6.414 -10.548 1.00 92.81 201 SER A O 1
ATOM 1597 N N . LEU A 1 202 ? 3.418 7.251 -9.035 1.00 91.06 202 LEU A N 1
ATOM 1598 C CA . LEU A 1 202 ? 3.646 8.656 -9.367 1.00 91.06 202 LEU A CA 1
ATOM 1599 C C . LEU A 1 202 ? 5.067 9.083 -8.989 1.00 91.06 202 LEU A C 1
ATOM 1601 O O . LEU A 1 202 ? 5.767 9.640 -9.830 1.00 91.06 202 LEU A O 1
ATOM 1605 N N . ASP A 1 203 ? 5.511 8.748 -7.773 1.00 94.56 203 ASP A N 1
ATOM 1606 C CA . ASP A 1 203 ? 6.878 9.029 -7.318 1.00 94.56 203 ASP A CA 1
ATOM 1607 C C . ASP A 1 203 ? 7.914 8.400 -8.264 1.00 94.56 203 ASP A C 1
ATOM 1609 O O . ASP A 1 203 ? 8.830 9.074 -8.729 1.00 94.56 203 ASP A O 1
ATOM 1613 N N . ALA A 1 204 ? 7.749 7.117 -8.606 1.00 93.75 204 ALA A N 1
ATOM 1614 C CA . ALA A 1 204 ? 8.679 6.402 -9.476 1.00 93.75 204 ALA A CA 1
ATOM 1615 C C . ALA A 1 204 ? 8.736 6.985 -10.893 1.00 93.75 204 ALA A C 1
ATOM 1617 O O . ALA A 1 204 ? 9.817 7.069 -11.481 1.00 93.75 204 ALA A O 1
ATOM 1618 N N . ARG A 1 205 ? 7.598 7.429 -11.439 1.00 89.00 205 ARG A N 1
ATOM 1619 C CA . ARG A 1 205 ? 7.552 8.147 -12.718 1.00 89.00 205 ARG A CA 1
ATOM 1620 C C . ARG A 1 205 ? 8.328 9.458 -12.635 1.00 89.00 205 ARG A C 1
ATOM 1622 O O . ARG A 1 205 ? 9.144 9.741 -13.509 1.00 89.00 205 ARG A O 1
ATOM 1629 N N . ASP A 1 206 ? 8.105 10.237 -11.583 1.00 91.69 206 ASP A N 1
ATOM 1630 C CA . ASP A 1 206 ? 8.759 11.531 -11.409 1.00 91.69 206 ASP A CA 1
ATOM 1631 C C . ASP A 1 206 ? 10.279 11.360 -11.210 1.00 91.69 206 ASP A C 1
ATOM 1633 O O . ASP A 1 206 ? 11.063 12.097 -11.812 1.00 91.69 206 ASP A O 1
ATOM 1637 N N . TRP A 1 207 ? 10.719 10.338 -10.465 1.00 94.19 207 TRP A N 1
ATOM 1638 C CA . TRP A 1 207 ? 12.137 9.976 -10.338 1.00 94.19 207 TRP A CA 1
ATOM 1639 C C . TRP A 1 207 ? 12.736 9.506 -11.666 1.00 94.19 207 TRP A C 1
ATOM 1641 O O . TRP A 1 207 ? 13.848 9.895 -12.013 1.00 94.19 207 TRP A O 1
ATOM 1651 N N . THR A 1 208 ? 12.000 8.708 -12.443 1.00 90.44 208 THR A N 1
ATOM 1652 C CA . THR A 1 208 ? 12.449 8.258 -13.772 1.00 90.44 208 THR A CA 1
ATOM 1653 C C . THR A 1 208 ? 12.652 9.449 -14.700 1.00 90.44 208 THR A C 1
ATOM 1655 O O . THR A 1 208 ? 13.688 9.549 -15.353 1.00 90.44 208 THR A O 1
ATOM 1658 N N . ASN A 1 209 ? 11.719 10.404 -14.691 1.00 87.94 209 ASN A N 1
ATOM 1659 C CA . ASN A 1 209 ? 11.840 11.626 -15.475 1.00 87.94 209 ASN A CA 1
ATOM 1660 C C . ASN A 1 209 ? 13.058 12.467 -15.053 1.00 87.94 209 ASN A C 1
ATOM 1662 O O . ASN A 1 209 ? 13.760 12.994 -15.910 1.00 87.94 209 ASN A O 1
ATOM 1666 N N . GLN A 1 210 ? 13.356 12.554 -13.753 1.00 90.62 210 GLN A N 1
ATOM 1667 C CA . GLN A 1 21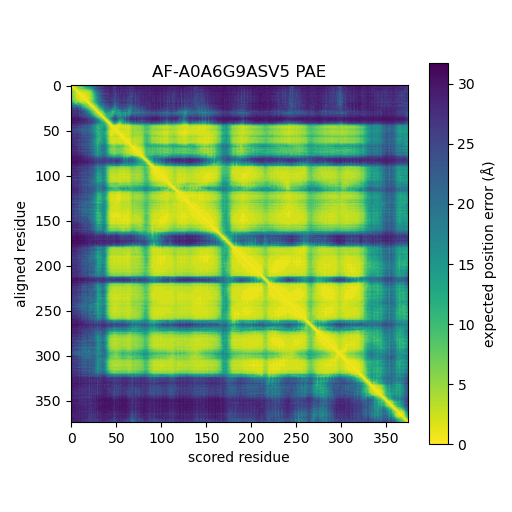0 ? 14.548 13.257 -13.259 1.00 90.62 210 GLN A CA 1
ATOM 1668 C C . GLN A 1 210 ? 15.858 12.592 -13.708 1.00 90.62 210 GLN A C 1
ATOM 1670 O O . GLN A 1 210 ? 16.808 13.295 -14.048 1.00 90.62 210 GLN A O 1
ATOM 1675 N N . MET A 1 211 ? 15.913 11.256 -13.725 1.00 88.62 211 MET A N 1
ATOM 1676 C CA . MET A 1 211 ? 17.146 10.509 -14.014 1.00 88.62 211 MET A CA 1
ATOM 1677 C C . MET A 1 211 ? 17.381 10.262 -15.511 1.00 88.62 211 MET A C 1
ATOM 1679 O O . MET A 1 211 ? 18.529 10.228 -15.948 1.00 88.62 211 MET A O 1
ATOM 1683 N N . TYR A 1 212 ? 16.313 10.100 -16.297 1.00 85.31 212 TYR A N 1
ATOM 1684 C CA . TYR A 1 212 ? 16.375 9.710 -17.714 1.00 85.31 212 TYR A CA 1
ATOM 1685 C C . TYR A 1 212 ? 15.821 10.775 -18.673 1.00 85.31 212 TYR A C 1
ATOM 1687 O O . TYR A 1 212 ? 15.871 10.583 -19.886 1.00 85.31 212 TYR A O 1
ATOM 1695 N N . ASN A 1 213 ? 15.315 11.907 -18.161 1.00 81.12 213 ASN A N 1
ATOM 1696 C CA . ASN A 1 213 ? 14.715 12.995 -18.948 1.00 81.12 213 ASN A CA 1
ATOM 1697 C C . ASN A 1 213 ? 13.606 12.519 -19.911 1.00 81.12 213 ASN A C 1
ATOM 1699 O O . ASN A 1 213 ? 13.464 13.021 -21.027 1.00 81.12 213 ASN A O 1
ATOM 1703 N N . SER A 1 214 ? 12.838 11.513 -19.487 1.00 68.25 214 SER A N 1
ATOM 1704 C CA . SER A 1 214 ? 11.673 11.002 -20.204 1.00 68.25 214 SER A CA 1
ATOM 1705 C C . SER A 1 214 ? 10.628 10.490 -19.213 1.00 68.25 214 SER A C 1
ATOM 1707 O O . SER A 1 214 ? 10.929 9.676 -18.339 1.00 68.25 214 SER A O 1
ATOM 1709 N N . ILE A 1 215 ? 9.391 10.974 -19.364 1.00 55.19 215 ILE A N 1
ATOM 1710 C CA . ILE A 1 215 ? 8.218 10.564 -18.570 1.00 55.19 215 ILE A CA 1
ATOM 1711 C C . ILE A 1 215 ? 7.822 9.117 -18.903 1.00 55.19 215 ILE A C 1
ATOM 1713 O O . ILE A 1 215 ? 7.387 8.371 -18.028 1.00 55.19 215 ILE A O 1
ATOM 1717 N N . ASP A 1 216 ? 8.051 8.724 -20.155 1.00 55.69 216 ASP A N 1
ATOM 1718 C CA . ASP A 1 216 ? 7.764 7.411 -20.719 1.00 55.69 216 ASP A CA 1
ATOM 1719 C C . ASP A 1 216 ? 9.072 6.835 -21.266 1.00 55.69 216 ASP A C 1
ATOM 1721 O O . ASP A 1 216 ? 9.211 6.602 -22.466 1.00 55.69 216 ASP A O 1
ATOM 1725 N N . ALA A 1 217 ? 10.097 6.711 -20.417 1.00 51.94 217 ALA A N 1
ATOM 1726 C CA . ALA A 1 217 ? 11.330 6.031 -20.794 1.00 51.94 217 ALA A CA 1
ATOM 1727 C C . ALA A 1 217 ? 11.021 4.545 -21.065 1.00 51.94 217 ALA A C 1
ATOM 1729 O O . ALA A 1 217 ? 11.248 3.685 -20.224 1.00 51.94 217 ALA A O 1
ATOM 1730 N N . ASP A 1 218 ? 10.483 4.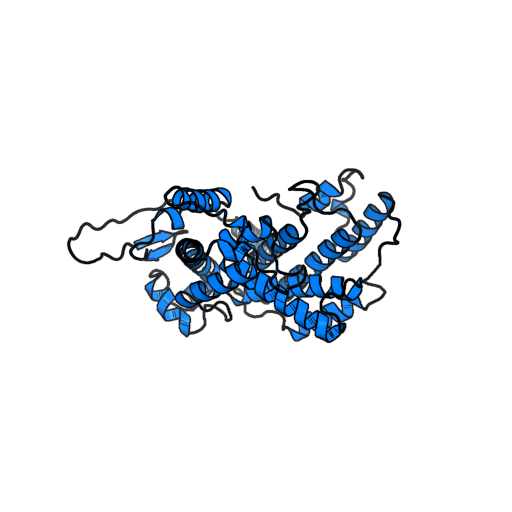265 -22.251 1.00 54.69 218 ASP A N 1
ATOM 1731 C CA . ASP A 1 218 ? 10.365 2.944 -22.871 1.00 54.69 218 ASP A CA 1
ATOM 1732 C C . ASP A 1 218 ? 11.735 2.467 -23.389 1.00 54.69 218 ASP A C 1
ATOM 1734 O O . ASP A 1 218 ? 11.847 1.426 -24.045 1.00 54.69 218 ASP A O 1
ATOM 1738 N N . ASP A 1 2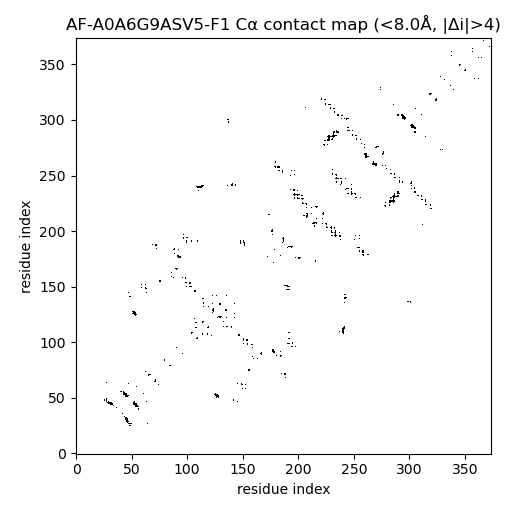19 ? 12.800 3.224 -23.094 1.00 63.25 219 ASP A N 1
ATOM 1739 C CA . ASP A 1 219 ? 14.130 2.654 -23.057 1.00 63.25 219 ASP A CA 1
ATOM 1740 C C . ASP A 1 219 ? 14.221 1.624 -21.916 1.00 63.25 219 ASP A C 1
ATOM 1742 O O . ASP A 1 219 ? 13.531 1.651 -20.897 1.00 63.25 219 ASP A O 1
ATOM 1746 N N . TRP A 1 220 ? 15.055 0.622 -22.133 1.00 71.75 220 TRP A N 1
ATOM 1747 C CA . TRP A 1 220 ? 15.091 -0.595 -21.327 1.00 71.75 220 TRP A CA 1
ATOM 1748 C C . TRP A 1 220 ? 15.628 -0.327 -19.915 1.00 71.75 220 TRP A C 1
ATOM 1750 O O . TRP A 1 220 ? 15.308 -1.063 -18.988 1.00 71.75 220 TRP A O 1
ATOM 1760 N N . ARG A 1 221 ? 16.411 0.745 -19.726 1.00 81.62 221 ARG A N 1
ATOM 1761 C CA . ARG A 1 221 ? 16.973 1.121 -18.420 1.00 81.62 221 ARG A CA 1
ATOM 1762 C C . ARG A 1 221 ? 16.028 1.990 -17.607 1.00 81.62 221 ARG A C 1
ATOM 1764 O O . ARG A 1 221 ? 15.850 1.715 -16.426 1.00 81.62 221 ARG A O 1
ATOM 1771 N N . GLY A 1 222 ? 15.426 3.003 -18.219 1.00 83.44 222 GLY A N 1
ATOM 1772 C CA . GLY A 1 222 ? 14.437 3.859 -17.583 1.00 83.44 222 GLY A CA 1
ATOM 1773 C C . GLY A 1 222 ? 13.200 3.068 -17.177 1.00 83.44 222 GLY A C 1
ATOM 1774 O O . GLY A 1 222 ? 12.736 3.231 -16.050 1.00 83.44 222 GLY A O 1
ATOM 1775 N N . ASN A 1 223 ? 12.730 2.126 -18.008 1.00 82.81 223 ASN A N 1
ATOM 1776 C CA . ASN A 1 223 ? 11.622 1.254 -17.612 1.00 82.81 223 ASN A CA 1
ATOM 1777 C C . ASN A 1 223 ? 12.014 0.321 -16.456 1.00 82.81 223 ASN A C 1
ATOM 1779 O O . ASN A 1 223 ? 11.314 0.272 -15.446 1.00 82.81 223 ASN A O 1
ATOM 1783 N N . ALA A 1 224 ? 13.171 -0.347 -16.542 1.00 84.06 224 ALA A N 1
ATOM 1784 C CA . ALA A 1 224 ? 13.678 -1.183 -15.451 1.00 84.06 224 ALA A CA 1
ATOM 1785 C C . ALA A 1 224 ? 13.803 -0.401 -14.129 1.00 84.06 224 ALA A C 1
ATOM 1787 O O . ALA A 1 224 ? 13.370 -0.876 -13.076 1.00 84.06 224 ALA A O 1
ATOM 1788 N N . PHE A 1 225 ? 14.340 0.823 -14.193 1.00 88.75 225 PHE A N 1
ATOM 1789 C CA . PHE A 1 225 ? 14.470 1.729 -13.054 1.00 88.75 225 PHE A CA 1
ATOM 1790 C C . PHE A 1 225 ? 13.106 2.076 -12.461 1.00 88.75 225 PHE A C 1
ATOM 1792 O O . PHE A 1 225 ? 12.894 1.908 -11.261 1.00 88.75 225 PHE A O 1
ATOM 1799 N N . LYS A 1 226 ? 12.161 2.492 -13.310 1.00 90.81 226 LYS A N 1
ATOM 1800 C CA . LYS A 1 226 ? 10.791 2.845 -12.927 1.00 90.81 226 LYS A CA 1
ATOM 1801 C C . LYS A 1 226 ? 10.100 1.702 -12.182 1.00 90.81 226 LYS A C 1
ATOM 1803 O O . LYS A 1 226 ? 9.572 1.928 -11.097 1.00 90.81 226 LYS A O 1
ATOM 1808 N N . HIS A 1 227 ? 10.147 0.479 -12.713 1.00 88.88 227 HIS A N 1
ATOM 1809 C CA . HIS A 1 227 ? 9.517 -0.701 -12.104 1.00 88.88 227 HIS A CA 1
ATOM 1810 C C . HIS A 1 227 ? 10.155 -1.086 -10.760 1.00 88.88 227 HIS A C 1
ATOM 1812 O O . HIS A 1 227 ? 9.442 -1.342 -9.778 1.00 88.88 227 HIS A O 1
ATOM 1818 N N . ALA A 1 228 ? 11.490 -1.058 -10.681 1.00 89.81 228 ALA A N 1
ATOM 1819 C CA . ALA A 1 228 ? 12.215 -1.319 -9.440 1.00 89.81 228 ALA A CA 1
ATOM 1820 C C . ALA A 1 228 ? 11.893 -0.270 -8.364 1.00 89.81 228 ALA A C 1
ATOM 1822 O O . ALA A 1 228 ? 11.482 -0.622 -7.254 1.00 89.81 228 ALA A O 1
ATOM 1823 N N . CYS A 1 229 ? 11.988 1.017 -8.701 1.00 96.00 229 CYS A N 1
ATOM 1824 C CA . CYS A 1 229 ? 11.664 2.107 -7.788 1.00 96.00 229 CYS A CA 1
ATOM 1825 C C . CYS A 1 229 ? 10.195 2.105 -7.362 1.00 96.00 229 CYS A C 1
ATOM 1827 O O . CYS A 1 229 ? 9.917 2.317 -6.182 1.00 96.00 229 CYS A O 1
ATOM 1829 N N . TRP A 1 230 ? 9.262 1.830 -8.279 1.00 95.81 230 TRP A N 1
ATOM 1830 C CA . TRP A 1 230 ? 7.839 1.741 -7.961 1.00 95.81 230 TRP A CA 1
ATOM 1831 C C . TRP A 1 230 ? 7.574 0.666 -6.909 1.00 95.81 230 TRP A C 1
ATOM 1833 O O . TRP A 1 230 ? 6.959 0.956 -5.885 1.00 95.81 230 TRP A O 1
ATOM 1843 N N . ASN A 1 231 ? 8.096 -0.547 -7.105 1.00 95.88 231 ASN A N 1
ATOM 1844 C CA . ASN A 1 231 ? 7.888 -1.647 -6.161 1.00 95.88 231 ASN A CA 1
ATOM 1845 C C . ASN A 1 231 ? 8.586 -1.392 -4.817 1.00 95.88 231 ASN A C 1
ATOM 1847 O O . ASN A 1 231 ? 8.017 -1.674 -3.760 1.00 95.88 231 ASN A O 1
ATOM 1851 N N . ALA A 1 232 ? 9.791 -0.820 -4.827 1.00 97.56 232 ALA A N 1
ATOM 1852 C CA . ALA A 1 232 ? 10.485 -0.455 -3.596 1.00 97.56 232 ALA A CA 1
ATOM 1853 C C . ALA A 1 232 ? 9.707 0.609 -2.802 1.00 97.56 232 ALA A C 1
ATOM 1855 O O . ALA A 1 232 ? 9.467 0.444 -1.599 1.00 97.56 232 ALA A O 1
ATOM 1856 N N . GLN A 1 233 ? 9.261 1.675 -3.472 1.00 97.81 233 GLN A N 1
ATOM 1857 C CA . GLN A 1 233 ? 8.522 2.773 -2.849 1.00 97.81 233 GLN A CA 1
ATOM 1858 C C . GLN A 1 233 ? 7.114 2.351 -2.414 1.00 97.81 233 GLN A C 1
ATOM 1860 O O . GLN A 1 233 ? 6.654 2.787 -1.360 1.00 97.81 233 GLN A O 1
ATOM 1865 N N . ALA A 1 234 ? 6.441 1.477 -3.164 1.00 96.88 234 ALA A N 1
ATOM 1866 C CA . ALA A 1 234 ? 5.141 0.922 -2.794 1.00 96.88 234 ALA A CA 1
ATOM 1867 C C . ALA A 1 234 ? 5.235 0.149 -1.473 1.00 96.88 234 ALA A C 1
ATOM 1869 O O . ALA A 1 234 ? 4.539 0.487 -0.512 1.00 96.88 234 ALA A O 1
ATOM 1870 N N . ALA A 1 235 ? 6.175 -0.798 -1.380 1.00 96.50 235 ALA A N 1
ATOM 1871 C CA . ALA A 1 235 ? 6.420 -1.543 -0.149 1.00 96.50 235 ALA A CA 1
ATOM 1872 C C . ALA A 1 235 ? 6.793 -0.603 1.010 1.00 96.50 235 ALA A C 1
ATOM 1874 O O . ALA A 1 235 ? 6.308 -0.765 2.131 1.00 96.50 235 ALA A O 1
ATOM 1875 N N . ARG A 1 236 ? 7.601 0.430 0.736 1.00 96.06 236 ARG A N 1
ATOM 1876 C CA . ARG A 1 236 ? 8.010 1.417 1.741 1.00 96.06 236 ARG A CA 1
ATOM 1877 C C . ARG A 1 236 ? 6.819 2.206 2.270 1.00 96.06 236 ARG A C 1
ATOM 1879 O O . ARG A 1 236 ? 6.692 2.336 3.483 1.00 96.06 236 ARG A O 1
ATOM 1886 N N . LYS A 1 237 ? 5.949 2.725 1.400 1.00 96.00 237 LYS A N 1
ATOM 1887 C CA . LYS A 1 237 ? 4.759 3.483 1.818 1.00 96.00 237 LYS A CA 1
ATOM 1888 C C . LYS A 1 237 ? 3.807 2.615 2.642 1.00 96.00 237 LYS A C 1
ATOM 1890 O O . LYS A 1 237 ? 3.360 3.072 3.685 1.00 96.00 237 LYS A O 1
ATOM 1895 N N . ILE A 1 238 ? 3.573 1.362 2.239 1.00 95.31 238 ILE A N 1
ATOM 1896 C CA . ILE A 1 238 ? 2.728 0.419 2.995 1.00 95.31 238 ILE A CA 1
ATOM 1897 C C . ILE A 1 238 ? 3.311 0.169 4.399 1.00 95.31 238 ILE A C 1
ATOM 1899 O O . ILE A 1 238 ? 2.591 0.213 5.396 1.00 95.31 238 ILE A O 1
ATOM 1903 N N . VAL A 1 239 ? 4.629 -0.017 4.504 1.00 93.31 239 VAL A N 1
ATOM 1904 C CA . VAL A 1 239 ? 5.312 -0.163 5.798 1.00 93.31 239 VAL A CA 1
ATOM 1905 C C . VAL A 1 239 ? 5.254 1.111 6.642 1.00 93.31 239 VAL A C 1
ATOM 1907 O O . VAL A 1 239 ? 4.989 1.025 7.839 1.00 93.31 239 VAL A O 1
ATOM 1910 N N . ILE A 1 240 ? 5.449 2.290 6.041 1.00 91.81 240 ILE A N 1
ATOM 1911 C CA . ILE A 1 240 ? 5.322 3.579 6.741 1.00 91.81 240 ILE A CA 1
ATOM 1912 C C . ILE A 1 240 ? 3.929 3.729 7.339 1.00 91.81 240 ILE A C 1
ATOM 1914 O O . ILE A 1 240 ? 3.818 4.198 8.464 1.00 91.81 240 ILE A O 1
ATOM 1918 N N . THR A 1 241 ? 2.883 3.302 6.631 1.00 91.00 241 THR A N 1
ATOM 1919 C CA . THR A 1 241 ? 1.512 3.322 7.148 1.00 91.00 241 THR A CA 1
ATOM 1920 C C . THR A 1 241 ? 1.340 2.431 8.387 1.00 91.00 241 THR A C 1
ATOM 1922 O O . THR A 1 241 ? 0.478 2.712 9.209 1.00 91.00 241 THR A O 1
ATOM 1925 N N . GLY A 1 242 ? 2.179 1.409 8.587 1.00 90.25 242 GLY A N 1
ATOM 1926 C CA . GLY A 1 242 ? 2.194 0.574 9.797 1.00 90.25 242 GLY A CA 1
ATOM 1927 C C . GLY A 1 242 ? 1.955 -0.917 9.557 1.00 90.25 242 GLY A C 1
ATOM 1928 O O . GLY A 1 242 ? 1.848 -1.674 10.519 1.00 90.25 242 GLY A O 1
ATOM 1929 N N . TYR A 1 243 ? 1.877 -1.352 8.299 1.00 91.19 243 TYR A N 1
ATOM 1930 C CA . TYR A 1 243 ? 1.813 -2.772 7.958 1.00 91.19 243 TYR A CA 1
ATOM 1931 C C . TYR A 1 243 ? 3.170 -3.463 8.138 1.00 91.19 243 TYR A C 1
ATOM 1933 O O . TYR A 1 243 ? 4.229 -2.833 8.061 1.00 91.19 243 TYR A O 1
ATOM 1941 N N . SER A 1 244 ? 3.147 -4.784 8.333 1.00 89.19 244 SER A N 1
ATOM 1942 C CA . SER A 1 244 ? 4.375 -5.576 8.387 1.00 89.19 244 SER A CA 1
ATOM 1943 C C . SER A 1 244 ? 5.123 -5.583 7.045 1.00 89.19 244 SER A C 1
ATOM 1945 O O . SER A 1 244 ? 4.543 -5.378 5.975 1.00 89.19 244 SER A O 1
ATOM 1947 N N . GLN A 1 245 ? 6.424 -5.891 7.084 1.00 88.75 245 GLN A N 1
ATOM 1948 C CA . GLN A 1 245 ? 7.237 -6.043 5.869 1.00 88.75 245 GLN A CA 1
ATOM 1949 C C . GLN A 1 245 ? 6.689 -7.118 4.916 1.00 88.75 245 GLN A C 1
ATOM 1951 O O . GLN A 1 245 ? 6.814 -6.992 3.701 1.00 88.75 245 GLN A O 1
ATOM 1956 N N . TRP A 1 246 ? 6.075 -8.170 5.466 1.00 87.81 246 TRP A N 1
ATOM 1957 C CA . TRP A 1 246 ? 5.521 -9.283 4.699 1.00 87.81 246 TRP A CA 1
ATOM 1958 C C . TRP A 1 246 ? 4.233 -8.873 3.999 1.00 87.81 246 TRP A C 1
ATOM 1960 O O . TRP A 1 246 ? 4.088 -9.101 2.801 1.00 87.81 246 TRP A O 1
ATOM 1970 N N . THR A 1 247 ? 3.348 -8.183 4.716 1.00 89.81 247 THR A N 1
ATOM 1971 C CA . THR A 1 247 ? 2.122 -7.619 4.149 1.00 89.81 247 THR A CA 1
ATOM 1972 C C . THR A 1 247 ? 2.448 -6.612 3.051 1.00 89.81 247 THR A C 1
ATOM 1974 O O . THR A 1 247 ? 1.889 -6.692 1.960 1.00 89.81 247 THR A O 1
ATOM 1977 N N . ALA A 1 248 ? 3.421 -5.725 3.275 1.00 92.00 248 ALA A N 1
ATOM 1978 C CA . ALA A 1 248 ? 3.883 -4.792 2.251 1.00 92.00 248 ALA A CA 1
ATOM 1979 C C . ALA A 1 248 ? 4.453 -5.491 1.011 1.00 92.00 248 ALA A C 1
ATOM 1981 O O . ALA A 1 248 ? 4.139 -5.093 -0.113 1.00 92.00 248 ALA A O 1
ATOM 1982 N N . TYR A 1 249 ? 5.261 -6.537 1.203 1.00 88.06 249 TYR A N 1
ATOM 1983 C CA . TYR A 1 249 ? 5.827 -7.326 0.112 1.00 88.06 249 TYR A CA 1
ATOM 1984 C C . TYR A 1 249 ? 4.733 -8.010 -0.723 1.00 88.06 249 TYR A C 1
ATOM 1986 O O . TYR A 1 249 ? 4.723 -7.865 -1.948 1.00 88.06 249 TYR A O 1
ATOM 1994 N N . GLU A 1 250 ? 3.792 -8.708 -0.079 1.00 86.31 250 GLU A N 1
ATOM 1995 C CA . GLU A 1 250 ? 2.733 -9.452 -0.773 1.00 86.31 250 GLU A CA 1
ATOM 1996 C C . GLU A 1 250 ? 1.746 -8.530 -1.489 1.00 86.31 250 GLU A C 1
ATOM 1998 O O . GLU A 1 250 ? 1.398 -8.778 -2.643 1.00 86.31 250 GLU A O 1
ATOM 2003 N N . TRP A 1 251 ? 1.332 -7.425 -0.870 1.00 87.38 251 TRP A N 1
ATOM 2004 C CA . TRP A 1 251 ? 0.407 -6.503 -1.529 1.00 87.38 251 TRP A CA 1
ATOM 2005 C C . TRP A 1 251 ? 1.054 -5.737 -2.673 1.00 87.38 251 TRP A C 1
ATOM 2007 O O . TRP A 1 251 ? 0.455 -5.629 -3.741 1.00 87.38 251 TRP A O 1
ATOM 2017 N N . THR A 1 252 ? 2.306 -5.302 -2.516 1.00 90.88 252 THR A N 1
ATOM 2018 C CA . THR A 1 252 ? 3.061 -4.713 -3.632 1.00 90.88 252 THR A CA 1
ATOM 2019 C C . THR A 1 252 ? 3.157 -5.694 -4.797 1.00 90.88 252 THR A C 1
ATOM 2021 O O . THR A 1 252 ? 2.888 -5.328 -5.938 1.00 90.88 252 THR A O 1
ATOM 2024 N N . LYS A 1 253 ? 3.467 -6.964 -4.513 1.00 85.75 253 LYS A N 1
ATOM 2025 C CA . LYS A 1 253 ? 3.494 -8.032 -5.515 1.00 85.75 253 LYS A CA 1
ATOM 2026 C C . LYS A 1 253 ? 2.136 -8.214 -6.196 1.00 85.75 253 LYS A C 1
ATOM 2028 O O . LYS A 1 253 ? 2.118 -8.326 -7.419 1.00 85.75 253 LYS A O 1
ATOM 2033 N N . ARG A 1 254 ? 1.023 -8.237 -5.452 1.00 80.94 254 ARG A N 1
ATOM 2034 C CA . ARG A 1 254 ? -0.333 -8.369 -6.020 1.00 80.94 254 ARG A CA 1
ATOM 2035 C C . ARG A 1 254 ? -0.643 -7.238 -6.995 1.00 80.94 254 ARG A C 1
ATOM 2037 O O . ARG A 1 254 ? -1.044 -7.524 -8.116 1.00 80.94 254 ARG A O 1
ATOM 2044 N N . PHE A 1 255 ? -0.411 -5.985 -6.604 1.00 84.38 255 PHE A N 1
ATOM 2045 C CA . PHE A 1 255 ? -0.661 -4.835 -7.479 1.00 84.38 255 PHE A CA 1
ATOM 2046 C C . PHE A 1 255 ? 0.280 -4.792 -8.686 1.00 84.38 255 PHE A C 1
ATOM 2048 O O . PHE A 1 255 ? -0.187 -4.604 -9.803 1.00 84.38 255 PHE A O 1
ATOM 2055 N N . ALA A 1 256 ? 1.582 -5.018 -8.489 1.00 85.50 256 ALA A N 1
ATOM 2056 C CA . ALA A 1 256 ? 2.538 -5.041 -9.593 1.00 85.50 256 ALA A CA 1
ATOM 2057 C C . ALA A 1 256 ? 2.219 -6.171 -10.581 1.00 85.50 256 ALA A C 1
ATOM 2059 O O . ALA A 1 256 ? 2.220 -5.953 -11.779 1.00 85.50 256 ALA A O 1
ATOM 2060 N N . THR A 1 257 ? 1.867 -7.364 -10.095 1.00 77.50 257 THR A N 1
ATOM 2061 C CA . THR A 1 257 ? 1.447 -8.474 -10.970 1.00 77.50 257 THR A CA 1
ATOM 2062 C C . THR A 1 257 ? 0.144 -8.147 -11.687 1.00 77.50 257 THR A C 1
ATOM 2064 O O . THR A 1 257 ? 0.019 -8.427 -12.873 1.00 77.50 257 THR A O 1
ATOM 2067 N N . ALA A 1 258 ? -0.811 -7.533 -10.979 1.00 77.31 258 ALA A N 1
ATOM 2068 C CA . ALA A 1 258 ? -2.058 -7.094 -11.578 1.00 77.31 258 ALA A CA 1
ATOM 2069 C C . ALA A 1 258 ? -1.793 -6.155 -12.754 1.00 77.31 258 ALA A C 1
ATOM 2071 O O . ALA A 1 258 ? -2.363 -6.381 -13.813 1.00 77.31 258 ALA A O 1
ATOM 2072 N N . HIS A 1 259 ? -0.891 -5.184 -12.596 1.00 82.06 259 HIS A N 1
ATOM 2073 C CA . HIS A 1 259 ? -0.482 -4.237 -13.636 1.00 82.06 259 HIS A CA 1
ATOM 2074 C C . HIS A 1 259 ? 0.010 -4.911 -14.924 1.00 82.06 259 HIS A C 1
ATOM 2076 O O . HIS A 1 259 ? -0.378 -4.490 -16.012 1.00 82.06 259 HIS A O 1
ATOM 2082 N N . GLU A 1 260 ? 0.783 -5.994 -14.803 1.00 72.88 260 GLU A N 1
ATOM 2083 C CA . GLU A 1 260 ? 1.360 -6.710 -15.950 1.00 72.88 260 GLU A CA 1
ATOM 2084 C C . GLU A 1 260 ? 0.380 -7.681 -16.654 1.00 72.88 260 GLU A C 1
ATOM 2086 O O . GLU A 1 260 ? 0.741 -8.325 -17.648 1.00 72.88 260 GLU A O 1
ATOM 2091 N N . TYR A 1 261 ? -0.860 -7.847 -16.166 1.00 67.69 261 TYR A N 1
ATOM 2092 C CA . TYR A 1 261 ? -1.830 -8.715 -16.842 1.00 67.69 261 TYR A CA 1
ATOM 2093 C C . TYR A 1 261 ? -2.224 -8.161 -18.210 1.00 67.69 261 TYR A C 1
ATOM 2095 O O . TYR A 1 261 ? -2.679 -7.023 -18.355 1.00 67.69 261 TYR A O 1
ATOM 2103 N N . ASN A 1 262 ? -2.142 -9.024 -19.224 1.00 59.12 262 ASN A N 1
ATOM 2104 C CA . ASN A 1 262 ? -2.583 -8.680 -20.561 1.00 59.12 262 ASN A CA 1
ATOM 2105 C C . ASN A 1 262 ? -4.116 -8.715 -20.644 1.00 59.12 262 ASN A C 1
ATOM 2107 O O . ASN A 1 262 ? -4.731 -9.771 -20.771 1.00 59.12 262 ASN A O 1
ATOM 2111 N N . THR A 1 263 ? -4.744 -7.543 -20.651 1.00 59.00 263 THR A N 1
ATOM 2112 C CA . THR A 1 263 ? -6.207 -7.415 -20.740 1.00 59.00 263 THR A CA 1
ATOM 2113 C C . THR A 1 263 ? -6.787 -7.697 -22.132 1.00 59.00 263 THR A C 1
ATOM 2115 O O . THR A 1 263 ? -8.007 -7.724 -22.280 1.00 59.00 263 THR A O 1
ATOM 2118 N N . THR A 1 264 ? -5.952 -7.916 -23.158 1.00 52.06 264 THR A N 1
ATOM 2119 C CA . THR A 1 264 ? -6.388 -8.012 -24.568 1.00 52.06 264 THR A CA 1
ATOM 2120 C C . THR A 1 264 ? -6.381 -9.419 -25.169 1.00 52.06 264 THR A C 1
ATOM 2122 O O . THR A 1 264 ? -7.144 -9.662 -26.101 1.00 52.06 264 THR A O 1
ATOM 2125 N N . VAL A 1 265 ? -5.557 -10.349 -24.669 1.00 48.56 265 VAL A N 1
ATOM 2126 C CA . VAL A 1 265 ? -5.353 -11.668 -25.318 1.00 48.56 265 VAL A CA 1
ATOM 2127 C C . VAL A 1 265 ? -5.960 -12.822 -24.510 1.00 48.56 265 VAL A C 1
ATOM 2129 O O . VAL A 1 265 ? -6.490 -13.766 -25.090 1.00 48.56 265 VAL A O 1
ATOM 2132 N N . SER A 1 266 ? -5.956 -12.730 -23.178 1.00 46.59 266 SER A N 1
ATOM 2133 C CA . SER A 1 266 ? -6.707 -13.610 -22.276 1.00 46.59 266 SER A CA 1
ATOM 2134 C C . SER A 1 266 ? -6.649 -13.026 -20.862 1.00 46.59 266 SER A C 1
ATOM 2136 O O . SER A 1 266 ? -5.548 -12.697 -20.422 1.00 46.59 266 SER A O 1
ATOM 2138 N N . PRO A 1 267 ? -7.772 -12.931 -20.124 1.00 47.41 267 PRO A N 1
ATOM 2139 C CA . PRO A 1 267 ? -7.839 -12.225 -18.843 1.00 47.41 267 PRO A CA 1
ATOM 2140 C C . PRO A 1 267 ? -6.885 -12.729 -17.744 1.00 47.41 267 PRO A C 1
ATOM 2142 O O . PRO A 1 267 ? -6.782 -12.088 -16.713 1.00 47.41 267 PRO A O 1
ATOM 2145 N N . TRP A 1 268 ? -6.136 -13.812 -17.922 1.00 47.75 268 TRP A N 1
ATOM 2146 C CA . TRP A 1 268 ? -5.247 -14.332 -16.873 1.00 47.75 268 TRP A CA 1
ATOM 2147 C C . TRP A 1 268 ? -3.862 -14.710 -17.389 1.00 47.75 268 TRP A C 1
ATOM 2149 O O . TRP A 1 268 ? -3.115 -15.420 -16.720 1.00 47.75 268 TRP A O 1
ATOM 2159 N N . GLN A 1 269 ? -3.512 -14.257 -18.595 1.00 50.16 269 GLN A N 1
ATOM 2160 C CA . GLN A 1 269 ? -2.181 -14.477 -19.139 1.00 50.16 269 GLN A CA 1
ATOM 2161 C C . GLN A 1 269 ? -1.288 -13.282 -18.826 1.00 50.16 269 GLN A C 1
ATOM 2163 O O . GLN A 1 269 ? -1.485 -12.170 -19.318 1.00 50.16 269 GLN A O 1
ATOM 2168 N N . LEU A 1 270 ? -0.278 -13.550 -18.004 1.00 55.25 270 LEU A N 1
ATOM 2169 C CA . LEU A 1 270 ? 0.895 -12.700 -17.889 1.00 55.25 270 LEU A CA 1
ATOM 2170 C C . LEU A 1 270 ? 1.517 -12.558 -19.280 1.00 55.25 270 LEU A C 1
ATOM 2172 O O . LEU A 1 270 ? 1.660 -13.549 -20.007 1.00 55.25 270 LEU A O 1
ATOM 2176 N N . GLY A 1 271 ? 1.877 -11.334 -19.664 1.00 54.38 271 GLY A N 1
ATOM 2177 C CA . GLY A 1 271 ? 2.622 -11.136 -20.897 1.00 54.38 271 GLY A CA 1
ATOM 2178 C C . GLY A 1 271 ? 3.928 -11.938 -20.858 1.00 54.38 271 GLY A C 1
ATOM 2179 O O . GLY A 1 271 ? 4.645 -11.940 -19.860 1.00 54.38 271 GLY A O 1
ATOM 2180 N N . SER A 1 272 ? 4.216 -12.679 -21.926 1.00 56.47 272 SER A N 1
ATOM 2181 C CA . SER A 1 272 ? 5.377 -13.576 -22.005 1.00 56.47 272 SER A CA 1
ATOM 2182 C C . SER A 1 272 ? 6.499 -13.028 -22.890 1.00 56.47 272 SER A C 1
ATOM 2184 O O . SER A 1 272 ? 7.401 -13.774 -23.281 1.00 56.47 272 SER A O 1
ATOM 2186 N N . ASP A 1 273 ? 6.411 -11.758 -23.289 1.00 64.06 273 ASP A N 1
ATOM 2187 C CA . ASP A 1 273 ? 7.465 -11.110 -24.061 1.00 64.06 273 ASP A CA 1
ATOM 2188 C C . ASP A 1 273 ? 8.646 -10.697 -23.163 1.00 64.06 273 ASP A C 1
ATOM 2190 O O . ASP A 1 273 ? 8.592 -10.749 -21.932 1.00 64.06 273 ASP A O 1
ATOM 2194 N N . HIS A 1 274 ? 9.753 -10.305 -23.793 1.00 63.06 274 HIS A N 1
ATOM 2195 C CA . HIS A 1 274 ? 10.971 -9.928 -23.076 1.00 63.06 274 HIS A CA 1
ATOM 2196 C C . HIS A 1 274 ? 10.777 -8.720 -22.146 1.00 63.06 274 HIS A C 1
ATOM 2198 O O . HIS A 1 274 ? 11.516 -8.594 -21.170 1.00 63.06 274 HIS A O 1
ATOM 2204 N N . LYS A 1 275 ? 9.809 -7.838 -22.439 1.00 68.31 275 LYS A N 1
ATOM 2205 C CA . LYS A 1 275 ? 9.546 -6.635 -21.643 1.00 68.31 275 LYS A CA 1
ATOM 2206 C C . LYS A 1 275 ? 8.891 -7.022 -20.328 1.00 68.31 275 LYS A C 1
ATOM 2208 O O . LYS A 1 275 ? 9.433 -6.715 -19.277 1.00 68.31 275 LYS A O 1
ATOM 2213 N N . ASN A 1 276 ? 7.851 -7.848 -20.394 1.00 68.31 276 ASN A N 1
AT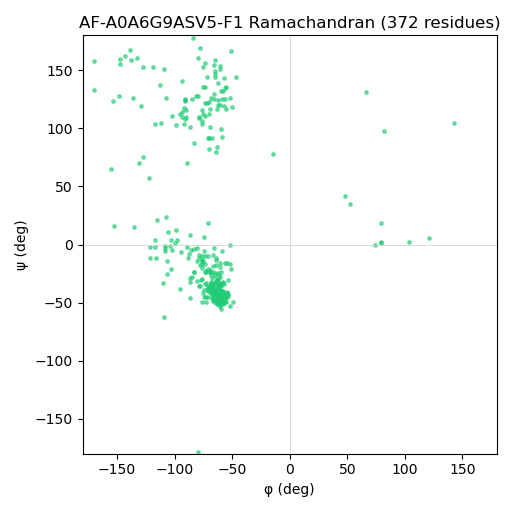OM 2214 C CA . ASN A 1 276 ? 7.173 -8.349 -19.205 1.00 68.31 276 ASN A CA 1
ATOM 2215 C C . ASN A 1 276 ? 8.130 -9.116 -18.276 1.00 68.31 276 ASN A C 1
ATOM 2217 O O . ASN A 1 276 ? 8.098 -8.931 -17.066 1.00 68.31 276 ASN A O 1
ATOM 2221 N N . ILE A 1 277 ? 9.041 -9.941 -18.815 1.00 67.38 277 ILE A N 1
ATOM 2222 C CA . ILE A 1 277 ? 10.046 -10.652 -17.996 1.00 67.38 277 ILE A CA 1
ATOM 2223 C C . ILE A 1 277 ? 10.976 -9.670 -17.263 1.00 67.38 277 ILE A C 1
ATOM 2225 O O . ILE A 1 277 ? 11.271 -9.865 -16.080 1.00 67.38 277 ILE A O 1
ATOM 2229 N N . MET A 1 278 ? 11.434 -8.621 -17.950 1.00 75.31 278 MET A N 1
ATOM 2230 C CA . MET A 1 278 ? 12.224 -7.548 -17.343 1.00 75.31 278 MET A CA 1
ATOM 2231 C C . MET A 1 278 ? 11.419 -6.830 -16.251 1.00 75.31 278 MET A C 1
ATOM 2233 O O . MET A 1 278 ? 11.954 -6.593 -15.166 1.00 75.31 278 MET A O 1
ATOM 2237 N N . ASP A 1 279 ? 10.148 -6.533 -16.500 1.00 80.06 279 ASP A N 1
ATOM 2238 C CA . ASP A 1 279 ? 9.281 -5.843 -15.547 1.00 80.06 279 ASP A CA 1
ATOM 2239 C C . ASP A 1 279 ? 9.042 -6.712 -14.304 1.00 80.06 279 ASP A C 1
ATOM 2241 O O . ASP A 1 279 ? 9.301 -6.258 -13.190 1.00 80.06 279 ASP A O 1
ATOM 2245 N N . TYR A 1 280 ? 8.732 -8.010 -14.447 1.00 74.88 280 TYR A N 1
ATOM 2246 C CA . TYR A 1 280 ? 8.634 -8.942 -13.311 1.00 74.88 280 TYR A CA 1
ATOM 2247 C C . TYR A 1 280 ? 9.925 -9.018 -12.491 1.00 74.88 280 TYR A C 1
ATOM 2249 O O . TYR A 1 280 ? 9.871 -9.033 -11.254 1.00 74.88 280 TYR A O 1
ATOM 2257 N N . HIS A 1 281 ? 11.082 -9.068 -13.159 1.00 77.62 281 HIS A N 1
ATOM 2258 C CA . HIS A 1 281 ? 12.376 -9.112 -12.484 1.00 77.62 281 HIS A CA 1
ATOM 2259 C C . HIS A 1 281 ? 12.624 -7.846 -11.658 1.00 77.62 281 HIS A C 1
ATOM 2261 O O . HIS A 1 281 ? 12.946 -7.934 -10.470 1.00 77.62 281 HIS A O 1
ATOM 2267 N N . ASN A 1 282 ? 12.433 -6.673 -12.260 1.00 82.25 282 ASN A N 1
ATOM 2268 C CA . ASN A 1 282 ? 12.667 -5.395 -11.592 1.00 82.25 282 ASN A CA 1
ATOM 2269 C C . ASN A 1 282 ? 11.625 -5.125 -10.503 1.00 82.25 282 ASN A C 1
ATOM 2271 O O . ASN A 1 282 ? 11.988 -4.685 -9.411 1.00 82.25 282 ASN A O 1
ATOM 2275 N N . ASN A 1 283 ? 10.366 -5.510 -10.730 1.00 85.12 283 ASN A N 1
ATOM 2276 C CA . ASN A 1 283 ? 9.321 -5.509 -9.711 1.00 85.12 283 ASN A CA 1
ATOM 2277 C C . ASN A 1 283 ? 9.765 -6.342 -8.491 1.00 85.12 283 ASN A C 1
ATOM 2279 O O . ASN A 1 283 ? 9.632 -5.895 -7.350 1.00 85.12 283 ASN A O 1
ATOM 2283 N N . LEU A 1 284 ? 10.327 -7.545 -8.707 1.00 83.69 284 LEU A N 1
ATOM 2284 C CA . LEU A 1 284 ? 10.847 -8.410 -7.635 1.00 83.69 284 LEU A CA 1
ATOM 2285 C C . LEU A 1 284 ? 12.030 -7.786 -6.904 1.00 83.69 284 LEU A C 1
ATOM 2287 O O . LEU A 1 284 ? 12.038 -7.779 -5.669 1.00 83.69 284 LEU A O 1
ATOM 2291 N N . LYS A 1 285 ? 13.011 -7.265 -7.644 1.00 81.75 285 LYS A N 1
ATOM 2292 C CA . LYS A 1 285 ? 14.188 -6.603 -7.071 1.00 81.75 285 LYS A CA 1
ATOM 2293 C C . LYS A 1 285 ? 13.786 -5.417 -6.197 1.00 81.75 285 LYS A C 1
ATOM 2295 O O . LYS A 1 285 ? 14.251 -5.338 -5.064 1.00 81.75 285 LYS A O 1
ATOM 2300 N N . GLY A 1 286 ? 12.874 -4.569 -6.671 1.00 87.81 286 GLY A N 1
ATOM 2301 C CA . GLY A 1 286 ? 12.364 -3.414 -5.931 1.00 87.81 286 GLY A CA 1
ATOM 2302 C C . GLY A 1 286 ? 11.692 -3.781 -4.609 1.00 87.81 286 GLY A C 1
ATOM 2303 O O . GLY A 1 286 ? 12.099 -3.322 -3.542 1.00 87.81 286 GLY A O 1
ATOM 2304 N N . ARG A 1 287 ? 10.684 -4.665 -4.634 1.00 88.44 287 ARG A N 1
ATOM 2305 C CA . ARG A 1 287 ? 9.973 -5.038 -3.392 1.00 88.44 287 ARG A CA 1
ATOM 2306 C C . ARG A 1 287 ? 10.866 -5.807 -2.412 1.00 88.44 287 ARG A C 1
ATOM 2308 O O . ARG A 1 287 ? 10.721 -5.646 -1.201 1.00 88.44 287 ARG A O 1
ATOM 2315 N N . SER A 1 288 ? 11.797 -6.622 -2.923 1.00 85.44 288 SER A N 1
ATOM 2316 C CA . SER A 1 288 ? 12.755 -7.357 -2.086 1.00 85.44 288 SER A CA 1
ATOM 2317 C C . SER A 1 288 ? 13.755 -6.410 -1.437 1.00 85.44 288 SER A C 1
ATOM 2319 O O . SER A 1 288 ? 14.000 -6.540 -0.245 1.00 85.44 288 SER A O 1
ATOM 2321 N N . TYR A 1 289 ? 14.237 -5.400 -2.171 1.00 90.50 289 TYR A N 1
ATOM 2322 C CA . TYR A 1 289 ? 15.105 -4.360 -1.624 1.00 90.50 289 TYR A CA 1
ATOM 2323 C C . TYR A 1 289 ? 14.492 -3.731 -0.373 1.00 90.50 289 TYR A C 1
ATOM 2325 O O . TYR A 1 289 ? 15.118 -3.742 0.684 1.00 90.50 289 TYR A O 1
ATOM 2333 N N . THR A 1 290 ? 13.246 -3.257 -0.445 1.00 91.81 290 THR A N 1
ATOM 2334 C CA . THR A 1 290 ? 12.607 -2.660 0.732 1.00 91.81 290 THR A CA 1
ATOM 2335 C C . THR A 1 290 ? 12.444 -3.667 1.864 1.00 91.81 290 THR A C 1
ATOM 2337 O O . THR A 1 290 ? 12.767 -3.332 3.000 1.00 91.81 290 THR A O 1
ATOM 2340 N N . LYS A 1 291 ? 12.006 -4.901 1.572 1.00 89.44 291 LYS A N 1
ATOM 2341 C CA . LYS A 1 291 ? 11.889 -5.969 2.578 1.00 89.44 291 LYS A CA 1
ATOM 2342 C C . LYS A 1 291 ? 13.210 -6.202 3.320 1.00 89.44 291 LYS A C 1
ATOM 2344 O O . LYS A 1 291 ? 13.208 -6.294 4.542 1.00 89.44 291 LYS A O 1
ATOM 2349 N N . ASP A 1 292 ? 14.319 -6.247 2.592 1.00 87.31 292 ASP A N 1
ATOM 2350 C CA . ASP A 1 292 ? 15.644 -6.558 3.135 1.00 87.31 292 ASP A CA 1
ATOM 2351 C C . ASP A 1 292 ? 16.283 -5.359 3.869 1.00 87.31 292 ASP A C 1
ATOM 2353 O O . ASP A 1 292 ? 17.190 -5.538 4.680 1.00 87.31 292 ASP A O 1
ATOM 2357 N N . HIS A 1 293 ? 15.789 -4.139 3.626 1.00 93.56 293 HIS A N 1
ATOM 2358 C CA . HIS A 1 293 ? 16.251 -2.899 4.271 1.00 93.56 293 HIS A CA 1
ATOM 2359 C C . HIS A 1 293 ? 15.303 -2.386 5.368 1.00 93.56 293 HIS A C 1
ATOM 2361 O O . HIS A 1 293 ? 15.540 -1.322 5.954 1.00 93.56 293 HIS A O 1
ATOM 2367 N N . ILE A 1 294 ? 14.234 -3.124 5.678 1.00 90.81 294 ILE A N 1
ATOM 2368 C CA . ILE A 1 294 ? 13.397 -2.852 6.845 1.00 90.81 294 ILE A CA 1
ATOM 2369 C C . ILE A 1 294 ? 14.124 -3.310 8.106 1.00 90.81 294 ILE A C 1
ATOM 2371 O O . ILE A 1 294 ? 14.691 -4.397 8.184 1.00 90.81 294 ILE A O 1
ATOM 2375 N N . ARG A 1 295 ? 14.091 -2.459 9.131 1.00 88.81 295 ARG A N 1
ATOM 2376 C CA . ARG A 1 295 ? 14.617 -2.777 10.459 1.00 88.81 295 ARG A CA 1
ATOM 2377 C C . ARG A 1 295 ? 13.456 -2.985 11.407 1.00 88.81 295 ARG A C 1
ATOM 2379 O O . ARG A 1 295 ? 12.623 -2.091 11.559 1.00 88.81 295 ARG A O 1
ATOM 2386 N N . THR A 1 296 ? 13.442 -4.125 12.084 1.00 84.50 296 THR A N 1
ATOM 2387 C CA . THR A 1 296 ? 12.482 -4.429 13.145 1.00 84.50 296 THR A CA 1
ATOM 2388 C C . THR A 1 296 ? 13.164 -4.434 14.509 1.00 84.50 296 THR A C 1
ATOM 2390 O O . THR A 1 296 ? 14.352 -4.738 14.623 1.00 84.50 296 THR A O 1
ATOM 2393 N N . ASN A 1 297 ? 12.427 -4.099 15.566 1.00 81.31 297 ASN A N 1
ATOM 2394 C CA . ASN A 1 297 ? 12.891 -4.333 16.933 1.00 81.31 297 ASN A CA 1
ATOM 2395 C C . ASN A 1 297 ? 12.688 -5.808 17.343 1.00 81.31 297 ASN A C 1
ATOM 2397 O O . ASN A 1 297 ? 12.197 -6.624 16.563 1.00 81.31 297 ASN A O 1
ATOM 2401 N N . ILE A 1 298 ? 13.040 -6.149 18.588 1.00 77.19 298 ILE A N 1
ATOM 2402 C CA . ILE A 1 298 ? 12.913 -7.513 19.140 1.00 77.19 298 ILE A CA 1
ATOM 2403 C C . ILE A 1 298 ? 11.474 -8.054 19.165 1.00 77.19 298 ILE A C 1
ATOM 2405 O O . ILE A 1 298 ? 11.276 -9.252 19.323 1.00 77.19 298 ILE A O 1
ATOM 2409 N N . TRP A 1 299 ? 10.480 -7.176 19.022 1.00 71.44 299 TRP A N 1
ATOM 2410 C CA . TRP A 1 299 ? 9.058 -7.512 19.008 1.00 71.44 299 TRP A CA 1
ATOM 2411 C C . TRP A 1 299 ? 8.498 -7.622 17.585 1.00 71.44 299 TRP A C 1
ATOM 2413 O O . TRP A 1 299 ? 7.296 -7.788 17.421 1.00 71.44 299 TRP A O 1
ATOM 2423 N N . GLY A 1 300 ? 9.347 -7.495 16.560 1.00 73.25 300 GLY A N 1
ATOM 2424 C CA . GLY A 1 300 ? 8.930 -7.507 15.158 1.00 73.25 300 GLY A CA 1
ATOM 2425 C C . GLY A 1 300 ? 8.338 -6.183 14.665 1.00 73.25 300 GLY A C 1
ATOM 2426 O O . GLY A 1 300 ? 7.976 -6.089 13.495 1.00 73.25 300 GLY A O 1
ATOM 2427 N N . ASN A 1 301 ? 8.281 -5.140 15.503 1.00 76.69 301 ASN A N 1
ATOM 2428 C CA . ASN A 1 301 ? 7.757 -3.838 15.089 1.00 76.69 301 ASN A CA 1
ATOM 2429 C C . ASN A 1 301 ? 8.762 -3.143 14.176 1.00 76.69 301 ASN A C 1
ATOM 2431 O O . ASN A 1 301 ? 9.952 -3.075 14.500 1.00 76.69 301 ASN A O 1
ATOM 2435 N N . VAL A 1 302 ? 8.280 -2.562 13.081 1.00 82.69 302 VAL A N 1
ATOM 2436 C CA . VAL A 1 302 ? 9.113 -1.766 12.179 1.00 82.69 302 VAL A CA 1
ATOM 2437 C C . VAL A 1 302 ? 9.604 -0.504 12.894 1.00 82.69 302 VAL A C 1
ATOM 2439 O O . VAL A 1 302 ? 8.818 0.293 13.401 1.00 82.69 302 VAL A O 1
ATOM 2442 N N . VAL A 1 303 ? 10.924 -0.315 12.906 1.00 83.81 303 VAL A N 1
ATOM 2443 C CA . VAL A 1 303 ? 11.622 0.851 13.479 1.00 83.81 303 VAL A CA 1
ATOM 2444 C C . VAL A 1 303 ? 12.481 1.592 12.451 1.00 83.81 303 VAL A C 1
ATOM 2446 O O . VAL A 1 303 ? 13.109 2.601 12.768 1.00 83.81 303 VAL A O 1
ATOM 2449 N N . GLY A 1 304 ? 12.539 1.104 11.212 1.00 88.38 304 GLY A N 1
ATOM 2450 C CA . GLY A 1 304 ? 13.198 1.801 10.118 1.00 88.38 304 GLY A CA 1
ATOM 2451 C C . GLY A 1 304 ? 12.924 1.171 8.759 1.00 88.38 304 GLY A C 1
ATOM 2452 O O . GLY A 1 304 ? 12.597 -0.008 8.663 1.00 88.38 304 GLY A O 1
ATOM 2453 N N . TRP A 1 305 ? 13.093 1.981 7.723 1.00 92.50 305 TRP A N 1
ATOM 2454 C CA . TRP A 1 305 ? 12.882 1.654 6.313 1.00 92.50 305 TRP A CA 1
ATOM 2455 C C . TRP A 1 305 ? 13.888 2.450 5.462 1.00 92.50 305 TRP A C 1
ATOM 2457 O O . TRP A 1 305 ? 14.419 3.458 5.950 1.00 92.50 305 TRP A O 1
ATOM 2467 N N . PRO A 1 306 ? 14.170 2.038 4.212 1.00 94.69 306 PRO A N 1
ATOM 2468 C CA . PRO A 1 306 ? 15.072 2.782 3.335 1.00 94.69 306 PRO A CA 1
ATOM 2469 C C . PRO A 1 306 ? 14.554 4.202 3.057 1.00 94.69 306 PRO A C 1
ATOM 2471 O O . PRO A 1 306 ? 13.348 4.462 3.070 1.00 94.69 306 PRO A O 1
ATOM 2474 N N . SER A 1 307 ? 15.461 5.150 2.814 1.00 96.12 307 SER A N 1
ATOM 2475 C CA . SER A 1 307 ? 15.086 6.493 2.355 1.00 96.12 307 SER A CA 1
ATOM 2476 C C . SER A 1 307 ? 14.785 6.491 0.854 1.00 96.12 307 SER A C 1
ATOM 2478 O O . SER A 1 307 ? 15.237 5.610 0.125 1.00 96.12 307 SER A O 1
ATOM 2480 N N . GLU A 1 308 ? 14.057 7.499 0.373 1.00 96.94 308 GLU A N 1
ATOM 2481 C CA . GLU A 1 308 ? 13.775 7.653 -1.065 1.00 96.94 308 GLU A CA 1
ATOM 2482 C C . GLU A 1 308 ? 15.066 7.822 -1.866 1.00 96.94 308 GLU A C 1
ATOM 2484 O O . GLU A 1 308 ? 15.251 7.159 -2.878 1.00 96.94 308 GLU A O 1
ATOM 2489 N N . SER A 1 309 ? 16.019 8.610 -1.360 1.00 97.38 309 SER A N 1
ATOM 2490 C CA . SER A 1 309 ? 17.338 8.747 -1.982 1.00 97.38 309 SER A CA 1
ATOM 2491 C C . SER A 1 309 ? 18.097 7.420 -2.062 1.00 97.38 309 SER A C 1
ATOM 2493 O O . SER A 1 309 ? 18.790 7.188 -3.045 1.00 97.38 309 SER A O 1
ATOM 2495 N N . SER A 1 310 ? 17.964 6.542 -1.059 1.00 97.38 310 SER A N 1
ATOM 2496 C CA . SER A 1 310 ? 18.577 5.206 -1.080 1.00 97.38 310 SER A CA 1
ATOM 2497 C C . SER A 1 310 ? 17.955 4.335 -2.172 1.00 97.38 310 SER A C 1
ATOM 2499 O O . SER A 1 310 ? 18.679 3.772 -2.985 1.00 97.38 310 SER A O 1
ATOM 2501 N N . ILE A 1 311 ? 16.617 4.310 -2.249 1.00 97.56 311 ILE A N 1
ATOM 2502 C CA . ILE A 1 311 ? 15.866 3.591 -3.291 1.00 97.56 311 ILE A CA 1
ATOM 2503 C C . ILE A 1 311 ? 16.292 4.064 -4.688 1.00 97.56 311 ILE A C 1
ATOM 2505 O O . ILE A 1 311 ? 16.596 3.244 -5.552 1.00 97.56 311 ILE A O 1
ATOM 2509 N N . ILE A 1 312 ? 16.330 5.382 -4.907 1.00 97.19 312 ILE A N 1
ATOM 2510 C CA . ILE A 1 312 ? 16.710 5.988 -6.189 1.00 97.19 312 ILE A CA 1
ATOM 2511 C C . ILE A 1 312 ? 18.153 5.620 -6.548 1.00 97.19 312 ILE A C 1
ATOM 2513 O O . ILE A 1 312 ? 18.404 5.116 -7.639 1.00 97.19 312 ILE A O 1
ATOM 2517 N N . ASN A 1 313 ? 19.105 5.843 -5.640 1.00 95.75 313 ASN A N 1
ATOM 2518 C CA . ASN A 1 313 ? 20.522 5.637 -5.936 1.00 95.75 313 ASN A CA 1
ATOM 2519 C C . ASN A 1 313 ? 20.850 4.161 -6.191 1.00 95.75 313 ASN A C 1
ATOM 2521 O O . ASN A 1 313 ? 21.544 3.853 -7.161 1.00 95.75 313 ASN A O 1
ATOM 2525 N N . ASP A 1 314 ? 20.339 3.247 -5.364 1.00 93.31 314 ASP A N 1
ATOM 2526 C CA . ASP A 1 314 ? 20.650 1.821 -5.489 1.00 93.31 314 ASP A CA 1
ATOM 2527 C C . ASP A 1 314 ? 20.060 1.233 -6.770 1.00 93.31 314 ASP A C 1
ATOM 2529 O O . ASP A 1 314 ? 20.752 0.515 -7.497 1.00 93.31 314 ASP A O 1
ATOM 2533 N N . HIS A 1 315 ? 18.818 1.588 -7.114 1.00 91.75 315 HIS A N 1
ATOM 2534 C CA . HIS A 1 315 ? 18.215 1.105 -8.353 1.00 91.75 315 HIS A CA 1
ATOM 2535 C C . HIS A 1 315 ? 18.788 1.782 -9.596 1.00 91.75 315 HIS A C 1
ATOM 2537 O O . HIS A 1 315 ? 18.957 1.103 -10.605 1.00 91.75 315 HIS A O 1
ATOM 2543 N N . TYR A 1 316 ? 19.174 3.060 -9.536 1.00 90.62 316 TYR A N 1
ATOM 2544 C CA . TYR A 1 316 ? 19.880 3.709 -10.644 1.00 90.62 316 TYR A CA 1
ATOM 2545 C C . TYR A 1 316 ? 21.228 3.030 -10.908 1.00 90.62 316 TYR A C 1
ATOM 2547 O O . TYR A 1 316 ? 21.557 2.724 -12.055 1.00 90.62 316 TYR A O 1
ATOM 2555 N N . ASN A 1 317 ? 21.995 2.740 -9.855 1.00 87.25 317 ASN A N 1
ATOM 2556 C CA . ASN A 1 317 ? 23.262 2.024 -9.980 1.00 87.25 317 ASN A CA 1
ATOM 2557 C C . ASN A 1 317 ? 23.053 0.608 -10.528 1.00 87.25 317 ASN A C 1
ATOM 2559 O O . ASN A 1 317 ? 23.784 0.196 -11.426 1.00 87.25 317 ASN A O 1
ATOM 2563 N N . HIS A 1 318 ? 22.032 -0.105 -10.046 1.00 83.00 318 HIS A N 1
ATOM 2564 C CA . HIS A 1 318 ? 21.684 -1.441 -10.523 1.00 83.00 318 HIS A CA 1
ATOM 2565 C C . HIS A 1 318 ? 21.386 -1.459 -12.026 1.00 83.00 318 HIS A C 1
ATOM 2567 O O . HIS A 1 318 ? 21.986 -2.236 -12.766 1.00 83.00 318 HIS A O 1
ATOM 2573 N N . VAL A 1 319 ? 20.510 -0.575 -12.513 1.00 80.94 319 VAL A N 1
ATOM 2574 C CA . VAL A 1 319 ? 20.096 -0.628 -13.924 1.00 80.94 319 VAL A CA 1
ATOM 2575 C C . VAL A 1 319 ? 21.149 -0.091 -14.898 1.00 80.94 319 VAL A C 1
ATOM 2577 O O . VAL A 1 319 ? 21.132 -0.395 -16.094 1.00 80.94 319 VAL A O 1
ATOM 2580 N N . ASN A 1 320 ? 22.091 0.710 -14.404 1.00 78.75 320 ASN A N 1
ATOM 2581 C CA . ASN A 1 320 ? 23.211 1.203 -15.201 1.00 78.75 320 ASN A CA 1
ATOM 2582 C C . ASN A 1 320 ? 24.462 0.327 -15.071 1.00 78.75 320 ASN A C 1
ATOM 2584 O O . ASN A 1 320 ? 25.422 0.534 -15.815 1.00 78.75 320 ASN A O 1
ATOM 2588 N N . ASN A 1 321 ? 24.456 -0.675 -14.188 1.00 75.50 321 ASN A N 1
ATOM 2589 C CA . ASN A 1 321 ? 25.531 -1.647 -14.090 1.00 75.50 321 ASN A CA 1
ATOM 2590 C C . ASN A 1 321 ? 25.428 -2.658 -15.252 1.00 75.50 321 ASN A C 1
ATOM 2592 O O . ASN A 1 321 ? 24.471 -3.436 -15.317 1.00 75.50 321 ASN A O 1
ATOM 2596 N N . PRO A 1 322 ? 26.417 -2.705 -16.165 1.00 61.91 322 PRO A N 1
ATOM 2597 C CA . PRO A 1 322 ? 26.386 -3.602 -17.320 1.00 61.91 322 PRO A CA 1
ATOM 2598 C C . PRO A 1 322 ? 26.408 -5.091 -16.942 1.00 61.91 322 PRO A C 1
ATOM 2600 O O . PRO A 1 322 ? 26.054 -5.929 -17.768 1.00 61.91 322 PRO A O 1
ATOM 2603 N N . ASN A 1 323 ? 26.807 -5.429 -15.711 1.00 62.56 323 ASN A N 1
ATOM 2604 C CA . ASN A 1 323 ? 26.799 -6.807 -15.217 1.00 62.56 323 ASN A CA 1
ATOM 2605 C C . ASN A 1 323 ? 25.427 -7.251 -14.689 1.00 62.56 323 ASN A C 1
ATOM 2607 O O . ASN A 1 323 ? 25.148 -8.451 -14.675 1.00 62.56 323 ASN A O 1
ATOM 2611 N N . ASP A 1 324 ? 24.589 -6.297 -14.281 1.00 54.97 324 ASP A N 1
ATOM 2612 C CA . ASP A 1 324 ? 23.295 -6.555 -13.648 1.00 54.97 324 ASP A CA 1
ATOM 2613 C C . ASP A 1 324 ? 22.155 -6.520 -14.667 1.00 54.97 324 ASP A C 1
ATOM 2615 O O . ASP A 1 324 ? 21.256 -7.360 -14.628 1.00 54.97 324 ASP A O 1
ATOM 2619 N N . LEU A 1 325 ? 22.229 -5.605 -15.639 1.00 49.81 325 LEU A N 1
ATOM 2620 C CA . LEU A 1 325 ? 21.277 -5.535 -16.740 1.00 49.81 325 LEU A CA 1
ATOM 2621 C C . LEU A 1 325 ? 21.748 -6.414 -17.905 1.00 49.81 325 LEU A C 1
ATOM 2623 O O . LEU A 1 325 ? 22.157 -5.931 -18.963 1.00 49.81 325 LEU A O 1
ATOM 2627 N N . LYS A 1 326 ? 21.708 -7.739 -17.728 1.00 48.84 326 LYS A N 1
ATOM 2628 C CA . LYS A 1 326 ? 21.867 -8.645 -18.872 1.00 48.84 326 LYS A CA 1
ATOM 2629 C C . LYS A 1 326 ? 20.624 -8.493 -19.731 1.00 48.84 326 LYS A C 1
ATOM 2631 O O . LYS A 1 326 ? 19.577 -9.006 -19.375 1.00 48.84 326 LYS A O 1
ATOM 2636 N N . VAL A 1 327 ? 20.698 -7.747 -20.822 1.00 46.09 327 VAL A N 1
ATOM 2637 C CA . VAL A 1 327 ? 19.558 -7.635 -21.731 1.00 46.09 327 VAL A CA 1
ATOM 2638 C C . VAL A 1 327 ? 19.362 -8.993 -22.397 1.00 46.09 327 VAL A C 1
ATOM 2640 O O . VAL A 1 327 ? 20.318 -9.518 -22.975 1.00 46.09 327 VAL A O 1
ATOM 2643 N N . PRO A 1 328 ? 18.160 -9.578 -22.331 1.00 43.34 328 PRO A N 1
ATOM 2644 C CA . PRO A 1 328 ? 17.842 -10.704 -23.177 1.00 43.34 328 PRO A CA 1
ATOM 2645 C C . PRO A 1 328 ? 18.044 -10.292 -24.664 1.00 43.34 328 PRO A C 1
ATOM 2647 O O . PRO A 1 328 ? 17.380 -9.352 -25.099 1.00 43.34 328 PRO A O 1
ATOM 2650 N N . PRO A 1 329 ? 18.939 -10.925 -25.471 1.00 42.91 329 PRO A N 1
ATOM 2651 C CA . PRO A 1 329 ? 18.983 -10.701 -26.925 1.00 42.91 329 PRO A CA 1
ATOM 2652 C C . PRO A 1 329 ? 17.584 -10.748 -27.570 1.00 42.91 329 PRO A C 1
ATOM 2654 O O . PRO A 1 329 ? 16.751 -11.547 -27.179 1.00 42.91 329 PRO A O 1
ATOM 2657 N N . GLN A 1 330 ? 17.311 -9.923 -28.588 1.00 41.28 330 GLN A N 1
ATOM 2658 C CA . GLN A 1 330 ? 15.970 -9.770 -29.198 1.00 41.28 330 GLN A CA 1
ATOM 2659 C C . GLN A 1 330 ? 15.320 -11.065 -29.732 1.00 41.28 330 GLN A C 1
ATOM 2661 O O . GLN A 1 330 ? 14.112 -11.084 -29.965 1.00 41.28 330 GLN A O 1
ATOM 2666 N N . SER A 1 331 ? 16.090 -12.139 -29.918 1.00 43.19 331 SER A N 1
ATOM 2667 C CA . SER A 1 331 ? 15.577 -13.473 -30.238 1.00 43.19 331 SER A CA 1
ATOM 2668 C C . SER A 1 331 ? 15.820 -14.399 -29.047 1.00 43.19 331 SER A C 1
ATOM 2670 O O . SER A 1 331 ? 16.945 -14.807 -28.787 1.00 43.19 331 SER A O 1
ATOM 2672 N N . PHE A 1 332 ? 14.757 -14.693 -28.297 1.00 47.47 332 PHE A N 1
ATOM 2673 C CA . PHE A 1 332 ? 14.775 -15.708 -27.245 1.00 47.47 332 PHE A CA 1
ATOM 2674 C C . PHE A 1 332 ? 14.264 -17.012 -27.822 1.00 47.47 332 PHE A C 1
ATOM 2676 O O . PHE A 1 332 ? 13.071 -17.119 -28.113 1.00 47.47 332 PHE A O 1
ATOM 2683 N N . SER A 1 333 ? 15.131 -18.017 -27.933 1.00 51.16 333 SER A N 1
ATOM 2684 C CA . SER A 1 333 ? 14.623 -19.384 -27.888 1.00 51.16 333 SER A CA 1
ATOM 2685 C C . SER A 1 333 ? 14.057 -19.649 -26.484 1.00 51.16 333 SER A C 1
ATOM 2687 O O . SER A 1 333 ? 14.470 -19.017 -25.506 1.00 51.16 333 SER A O 1
ATOM 2689 N N . ASP A 1 334 ? 13.109 -20.575 -26.339 1.00 47.16 334 ASP A N 1
ATOM 2690 C CA . ASP A 1 334 ? 12.593 -20.944 -25.009 1.00 47.16 334 ASP A CA 1
ATOM 2691 C C . ASP A 1 334 ? 13.702 -21.496 -24.089 1.00 47.16 334 ASP A C 1
ATOM 2693 O O . ASP A 1 334 ? 13.636 -21.362 -22.867 1.00 47.16 334 ASP A O 1
ATOM 2697 N N . GLN A 1 335 ? 14.782 -22.019 -24.678 1.00 43.16 335 GLN A N 1
ATOM 2698 C CA . GLN A 1 335 ? 15.982 -22.454 -23.971 1.00 43.16 335 GLN A CA 1
ATOM 2699 C C . GLN A 1 335 ? 16.793 -21.277 -23.400 1.00 43.16 335 GLN A C 1
ATOM 2701 O O . GLN A 1 335 ? 17.276 -21.345 -22.267 1.00 43.16 335 GLN A O 1
ATOM 2706 N N . ASP A 1 336 ? 16.873 -20.161 -24.127 1.00 45.84 336 ASP A N 1
ATOM 2707 C CA . ASP A 1 336 ? 17.504 -18.929 -23.640 1.00 45.84 336 ASP A CA 1
ATOM 2708 C C . ASP A 1 336 ? 16.689 -18.293 -22.505 1.00 45.84 336 ASP A C 1
ATOM 2710 O O . ASP A 1 336 ? 17.278 -17.764 -21.559 1.00 45.84 336 ASP A O 1
ATOM 2714 N N . LYS A 1 337 ? 15.346 -18.417 -22.531 1.00 49.56 337 LYS A N 1
ATOM 2715 C CA . LYS A 1 337 ? 14.457 -17.944 -21.442 1.00 49.56 337 LYS A CA 1
ATOM 2716 C C . LYS A 1 337 ? 14.790 -18.675 -20.147 1.00 49.56 337 LYS A C 1
ATOM 2718 O O . LYS A 1 337 ? 14.982 -18.037 -19.111 1.00 49.56 337 LYS A O 1
ATOM 2723 N N . GLY A 1 338 ? 14.926 -20.000 -20.227 1.00 45.38 338 GLY A N 1
ATOM 2724 C CA . GLY A 1 338 ? 15.268 -20.834 -19.080 1.00 45.38 338 GLY A CA 1
ATOM 2725 C C . GLY A 1 338 ? 16.643 -20.512 -18.491 1.00 45.38 338 GLY A C 1
ATOM 2726 O O . GLY A 1 338 ? 16.765 -20.303 -17.282 1.00 45.38 338 GLY A O 1
ATOM 2727 N N . ASN A 1 339 ? 17.661 -20.365 -19.344 1.00 43.41 339 ASN A N 1
ATOM 2728 C CA . ASN A 1 339 ? 19.028 -20.022 -18.929 1.00 43.41 339 ASN A CA 1
ATOM 2729 C C . ASN A 1 339 ? 19.142 -18.611 -18.328 1.00 43.41 339 ASN A C 1
ATOM 2731 O O . ASN A 1 339 ? 19.899 -18.386 -17.378 1.00 43.41 339 ASN A O 1
ATOM 2735 N N . TYR A 1 340 ? 18.376 -17.654 -18.851 1.00 46.19 340 TYR A N 1
ATOM 2736 C CA . TYR A 1 340 ? 18.326 -16.291 -18.334 1.00 46.19 340 TYR A CA 1
ATOM 2737 C C . TYR A 1 340 ? 17.689 -16.243 -16.936 1.00 46.19 340 TYR A C 1
ATOM 2739 O O . TYR A 1 340 ? 18.271 -15.678 -16.010 1.00 46.19 340 TYR A O 1
ATOM 2747 N N . ILE A 1 341 ? 16.564 -16.936 -16.737 1.00 47.19 341 ILE A N 1
ATOM 2748 C CA . ILE A 1 341 ? 15.895 -17.059 -15.431 1.00 47.19 341 ILE A CA 1
ATOM 2749 C C . ILE A 1 341 ? 16.778 -17.811 -14.418 1.00 47.19 341 ILE A C 1
ATOM 2751 O O . ILE A 1 341 ? 16.884 -17.388 -13.265 1.00 47.19 341 ILE A O 1
ATOM 2755 N N . LEU A 1 342 ? 17.480 -18.871 -14.837 1.00 43.59 342 LEU A N 1
ATOM 2756 C CA . LEU A 1 342 ? 18.496 -19.568 -14.028 1.00 43.59 342 LEU A CA 1
ATOM 2757 C C . LEU A 1 342 ? 19.634 -18.628 -13.599 1.00 43.59 342 LEU A C 1
ATOM 2759 O O . LEU A 1 342 ? 20.058 -18.636 -12.445 1.00 43.59 342 LEU A O 1
ATOM 2763 N N . THR A 1 343 ? 20.095 -17.760 -14.500 1.00 44.69 343 THR A N 1
ATOM 2764 C CA . THR A 1 343 ? 21.129 -16.764 -14.184 1.00 44.69 343 THR A CA 1
ATOM 2765 C C . THR A 1 343 ? 20.623 -15.739 -13.160 1.00 44.69 343 THR A C 1
ATOM 2767 O O . THR A 1 343 ? 21.334 -15.433 -12.203 1.00 44.69 343 THR A O 1
ATOM 2770 N N . LEU A 1 344 ? 19.380 -15.261 -13.290 1.00 41.47 344 LEU A N 1
ATOM 2771 C CA . LEU A 1 344 ? 18.782 -14.296 -12.359 1.00 41.47 344 LEU A CA 1
ATOM 2772 C C . LEU A 1 344 ? 18.525 -14.898 -10.965 1.00 41.47 344 LEU A C 1
ATOM 2774 O O . LEU A 1 344 ? 18.786 -14.236 -9.960 1.00 41.47 344 LEU A O 1
ATOM 2778 N N . THR A 1 345 ? 18.088 -16.158 -10.896 1.00 41.38 345 THR A N 1
ATOM 2779 C CA . THR A 1 345 ? 17.811 -16.895 -9.643 1.00 41.38 345 THR A CA 1
ATOM 2780 C C . THR A 1 345 ? 19.070 -17.405 -8.938 1.00 41.38 345 THR A C 1
ATOM 2782 O O . THR A 1 345 ? 19.118 -17.445 -7.707 1.00 41.38 345 THR A O 1
ATOM 2785 N N . SER A 1 346 ? 20.134 -17.725 -9.681 1.00 38.03 346 SER A N 1
ATOM 2786 C CA . SER A 1 346 ? 21.416 -18.145 -9.092 1.00 38.03 346 SER A CA 1
ATOM 2787 C C . SER A 1 346 ? 22.101 -17.043 -8.263 1.00 38.03 346 SER A C 1
ATOM 2789 O O . SER A 1 346 ? 22.826 -17.355 -7.322 1.00 38.03 346 SER A O 1
ATOM 2791 N N . SER A 1 347 ? 21.801 -15.763 -8.533 1.00 36.31 347 SER A N 1
ATOM 2792 C CA . SER A 1 347 ? 22.255 -14.615 -7.726 1.00 36.31 347 SER A CA 1
ATOM 2793 C C . SER A 1 347 ? 21.491 -14.419 -6.403 1.00 36.31 347 SER A C 1
ATOM 2795 O O . SER A 1 347 ? 21.904 -13.611 -5.576 1.00 36.31 347 SER A O 1
ATOM 2797 N N . THR A 1 348 ? 20.387 -15.148 -6.192 1.00 39.75 348 THR A N 1
ATOM 2798 C CA . THR A 1 348 ? 19.480 -14.996 -5.035 1.00 39.75 348 THR A CA 1
ATOM 2799 C C . THR A 1 348 ? 19.396 -16.226 -4.123 1.00 39.75 348 THR A C 1
ATOM 2801 O O . THR A 1 348 ? 18.663 -16.200 -3.142 1.00 39.75 348 THR A O 1
ATOM 2804 N N . GLY A 1 349 ? 20.180 -17.275 -4.394 1.00 32.31 349 GLY A N 1
ATOM 2805 C CA . GLY A 1 349 ? 20.373 -18.402 -3.477 1.00 32.31 349 GLY A CA 1
ATOM 2806 C C . GLY A 1 349 ? 19.276 -19.473 -3.506 1.00 32.31 349 GLY A C 1
ATOM 2807 O O . GLY A 1 349 ? 18.265 -19.363 -2.826 1.00 32.31 349 GLY A O 1
ATOM 2808 N N . THR A 1 350 ? 19.554 -20.544 -4.256 1.00 35.19 350 THR A N 1
ATOM 2809 C CA . THR A 1 350 ? 19.368 -21.996 -3.992 1.00 35.19 350 THR A CA 1
ATOM 2810 C C . THR A 1 350 ? 18.941 -22.725 -5.269 1.00 35.19 350 THR A C 1
ATOM 2812 O O . THR A 1 350 ? 17.820 -22.628 -5.751 1.00 35.19 350 THR A O 1
ATOM 2815 N N . VAL A 1 351 ? 19.904 -23.453 -5.841 1.00 32.44 351 VAL A N 1
ATOM 2816 C CA . VAL A 1 351 ? 19.826 -24.156 -7.135 1.00 32.44 351 VAL A CA 1
ATOM 2817 C C . VAL A 1 351 ? 19.001 -25.455 -7.046 1.00 32.44 351 VAL A C 1
ATOM 2819 O O . VAL A 1 351 ? 18.574 -25.992 -8.064 1.00 32.44 351 VAL A O 1
ATOM 2822 N N . GLU A 1 352 ? 18.702 -25.942 -5.838 1.00 33.53 352 GLU A N 1
ATOM 2823 C CA . GLU A 1 352 ? 18.005 -27.222 -5.620 1.00 33.53 352 GLU A CA 1
ATOM 2824 C C . GLU A 1 352 ? 16.503 -27.200 -5.953 1.00 33.53 352 GLU A C 1
ATOM 2826 O O . GLU A 1 352 ? 15.922 -28.257 -6.178 1.00 33.53 352 GLU A O 1
ATOM 2831 N N . GLY A 1 353 ? 15.871 -26.027 -6.072 1.00 35.66 353 GLY A N 1
ATOM 2832 C CA . GLY A 1 353 ? 14.460 -25.924 -6.476 1.00 35.66 353 GLY A CA 1
ATOM 2833 C C . GLY A 1 353 ? 14.201 -26.135 -7.976 1.00 35.66 353 GLY A C 1
ATOM 2834 O O . GLY A 1 353 ? 13.056 -26.333 -8.373 1.00 35.66 353 GLY A O 1
ATOM 2835 N N . LEU A 1 354 ? 15.242 -26.094 -8.817 1.00 36.44 354 LEU A N 1
ATOM 2836 C CA . LEU A 1 354 ? 15.109 -26.028 -10.281 1.00 36.44 354 LEU A CA 1
ATOM 2837 C C . LEU A 1 354 ? 15.449 -27.341 -11.003 1.00 36.44 354 LEU A C 1
ATOM 2839 O O . LEU A 1 354 ? 15.081 -27.499 -12.163 1.00 36.44 354 LEU A O 1
ATOM 2843 N N . SER A 1 355 ? 16.095 -28.307 -10.341 1.00 33.69 355 SER A N 1
ATOM 2844 C CA . SER A 1 355 ? 16.456 -29.595 -10.962 1.00 33.69 355 SER A CA 1
ATOM 2845 C C . SER A 1 355 ? 15.269 -30.545 -11.174 1.00 33.69 355 SER A C 1
ATOM 2847 O O . SER A 1 355 ? 15.411 -31.535 -11.888 1.00 33.69 355 SER A O 1
ATOM 2849 N N . ASN A 1 356 ? 14.098 -30.231 -10.607 1.00 34.50 356 ASN A N 1
ATOM 2850 C CA . ASN A 1 356 ? 12.879 -31.039 -10.724 1.00 34.50 356 ASN A CA 1
ATOM 2851 C C . ASN A 1 356 ? 11.829 -30.465 -11.696 1.00 34.50 356 ASN A C 1
ATOM 2853 O O . ASN A 1 356 ? 10.781 -31.084 -11.873 1.00 34.50 356 ASN A O 1
ATOM 2857 N N . ALA A 1 357 ? 12.074 -29.311 -12.328 1.00 32.06 357 ALA A N 1
ATOM 2858 C CA . ALA A 1 357 ? 11.119 -28.683 -13.241 1.00 32.06 357 ALA A CA 1
ATOM 2859 C C . ALA A 1 357 ? 11.516 -28.930 -14.705 1.00 32.06 357 ALA A C 1
ATOM 2861 O O . ALA A 1 357 ? 12.515 -28.406 -15.197 1.00 32.06 357 ALA A O 1
ATOM 2862 N N . ASN A 1 358 ? 10.726 -29.737 -15.416 1.00 32.22 358 ASN A N 1
ATOM 2863 C CA . ASN A 1 358 ? 10.849 -29.881 -16.865 1.00 32.22 358 ASN A CA 1
ATOM 2864 C C . ASN A 1 358 ? 10.512 -28.552 -17.569 1.00 32.22 358 ASN A C 1
ATOM 2866 O O . ASN A 1 358 ? 9.643 -27.801 -17.136 1.00 32.22 358 ASN A O 1
ATOM 2870 N N . TYR A 1 359 ? 11.189 -28.290 -18.692 1.00 34.06 359 TYR A N 1
ATOM 2871 C CA . TYR A 1 359 ? 11.197 -27.029 -19.458 1.00 34.06 359 TYR A CA 1
ATOM 2872 C C . TYR A 1 359 ? 9.823 -26.439 -19.850 1.00 34.06 359 TYR A C 1
ATOM 2874 O O . TYR A 1 359 ? 9.746 -25.260 -20.187 1.00 34.06 359 TYR A O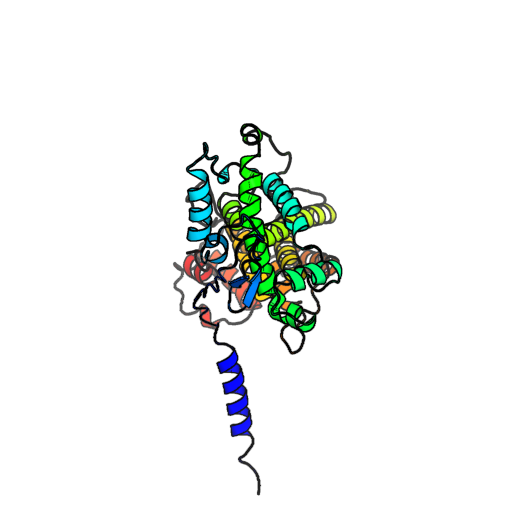 1
ATOM 2882 N N . THR A 1 360 ? 8.735 -27.208 -19.801 1.00 32.16 360 THR A N 1
ATOM 2883 C CA . THR A 1 360 ? 7.362 -26.742 -20.072 1.00 32.16 360 THR A CA 1
ATOM 2884 C C . THR A 1 360 ? 6.712 -25.985 -18.907 1.00 32.16 360 THR A C 1
ATOM 2886 O O . THR A 1 360 ? 5.710 -25.306 -19.111 1.00 32.16 360 THR A O 1
ATOM 2889 N N . ASP A 1 361 ? 7.317 -26.021 -17.719 1.00 35.81 361 ASP A N 1
ATOM 2890 C CA . ASP A 1 361 ? 6.744 -25.511 -16.469 1.00 35.81 361 ASP A CA 1
ATOM 2891 C C . ASP A 1 361 ? 7.395 -24.203 -15.979 1.00 35.81 361 ASP A C 1
ATOM 2893 O O . ASP A 1 361 ? 7.293 -23.841 -14.809 1.00 35.81 361 ASP A O 1
ATOM 2897 N N . TYR A 1 362 ? 8.018 -23.409 -16.857 1.00 42.62 362 TYR A N 1
ATOM 2898 C CA . TYR A 1 362 ? 8.485 -22.062 -16.478 1.00 42.62 362 TYR A CA 1
ATOM 2899 C C . TYR A 1 362 ? 7.332 -21.111 -16.124 1.00 42.62 362 TYR A C 1
ATOM 2901 O O . TYR A 1 362 ? 7.501 -20.236 -15.276 1.00 42.62 362 TYR A O 1
ATOM 2909 N N . LEU A 1 363 ? 6.138 -21.341 -16.682 1.00 40.19 363 LEU A N 1
ATOM 2910 C CA . LEU A 1 363 ? 4.899 -20.724 -16.199 1.00 40.19 363 LEU A CA 1
ATOM 2911 C C . LEU A 1 363 ? 4.504 -21.243 -14.812 1.00 40.19 363 LEU A C 1
ATOM 2913 O O . LEU A 1 363 ? 3.918 -20.484 -14.057 1.00 40.19 363 LEU A O 1
ATOM 2917 N N . TYR A 1 364 ? 4.869 -22.476 -14.445 1.00 34.66 364 TYR A N 1
ATOM 2918 C CA . TYR A 1 364 ? 4.607 -23.070 -13.133 1.00 34.66 364 TYR A CA 1
ATOM 2919 C C . TYR A 1 364 ? 5.606 -22.609 -12.061 1.00 34.66 364 TYR A C 1
ATOM 2921 O O . TYR A 1 364 ? 5.226 -22.475 -10.913 1.00 34.66 364 TYR A O 1
ATOM 2929 N N . LEU A 1 365 ? 6.867 -22.317 -12.400 1.00 38.16 365 LEU A N 1
ATOM 2930 C CA . LEU A 1 365 ? 7.848 -21.726 -11.471 1.00 38.16 365 LEU A CA 1
ATOM 2931 C C . LEU A 1 365 ? 7.647 -20.223 -11.291 1.00 38.16 365 LEU A C 1
ATOM 2933 O O . LEU A 1 365 ? 7.776 -19.718 -10.178 1.00 38.16 365 LEU A O 1
ATOM 2937 N N . ALA A 1 366 ? 7.250 -19.526 -12.358 1.00 41.97 366 ALA A N 1
ATOM 2938 C CA . ALA A 1 366 ? 6.680 -18.199 -12.225 1.00 41.97 366 ALA A CA 1
ATOM 2939 C C . ALA A 1 366 ? 5.399 -18.295 -11.368 1.00 41.97 366 ALA A C 1
ATOM 2941 O O . ALA A 1 366 ? 5.297 -17.579 -10.381 1.00 4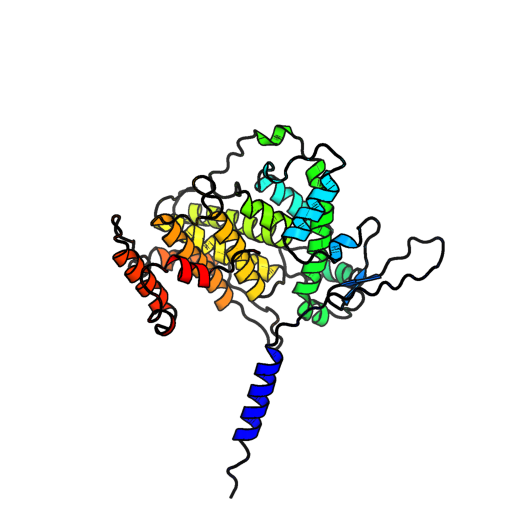1.97 366 ALA A O 1
ATOM 2942 N N . ALA A 1 367 ? 4.510 -19.272 -11.613 1.00 34.31 367 ALA A N 1
ATOM 2943 C CA . ALA A 1 367 ? 3.324 -19.532 -10.783 1.00 34.31 367 ALA A CA 1
ATOM 2944 C C . ALA A 1 367 ? 3.618 -20.024 -9.357 1.00 34.31 367 ALA A C 1
ATOM 2946 O O . ALA A 1 367 ? 2.829 -19.772 -8.471 1.00 34.31 367 ALA A O 1
ATOM 2947 N N . LEU A 1 368 ? 4.763 -20.623 -9.049 1.00 36.50 368 LEU A N 1
ATOM 2948 C CA . LEU A 1 368 ? 5.156 -20.911 -7.663 1.00 36.50 368 LEU A CA 1
ATOM 2949 C C . LEU A 1 368 ? 5.641 -19.639 -6.949 1.00 36.50 368 LEU A C 1
ATOM 2951 O O . LEU A 1 368 ? 5.651 -19.581 -5.721 1.00 36.50 368 LEU A O 1
ATOM 2955 N N . MET A 1 369 ? 5.977 -18.586 -7.706 1.00 42.44 369 MET A N 1
ATOM 2956 C CA . MET A 1 369 ? 6.094 -17.216 -7.202 1.00 42.44 369 MET A CA 1
ATOM 2957 C C . MET A 1 369 ? 4.761 -16.452 -7.241 1.00 42.44 369 MET A C 1
ATOM 2959 O O . MET A 1 369 ? 4.707 -15.365 -6.669 1.00 42.44 369 MET A O 1
ATOM 2963 N N . PHE A 1 370 ? 3.691 -16.984 -7.839 1.00 39.81 370 PHE A N 1
ATOM 2964 C CA . PHE A 1 370 ? 2.363 -16.369 -7.923 1.00 39.81 370 PHE A CA 1
ATOM 2965 C C . PHE A 1 370 ? 1.336 -17.232 -7.193 1.00 39.81 370 PHE A C 1
ATOM 2967 O O . PHE A 1 370 ? 0.853 -18.218 -7.727 1.00 39.81 370 PHE A O 1
ATOM 2974 N N . ASP A 1 371 ? 0.925 -16.827 -5.994 1.00 31.78 371 ASP A N 1
ATOM 2975 C CA . ASP A 1 371 ? -0.329 -17.367 -5.474 1.00 31.78 371 ASP A CA 1
ATOM 2976 C C . ASP A 1 371 ? -1.424 -16.890 -6.449 1.00 31.78 371 ASP A C 1
ATOM 2978 O O . ASP A 1 371 ? -1.552 -15.668 -6.630 1.00 31.78 371 ASP A O 1
ATOM 2982 N N . PRO A 1 372 ? -2.140 -17.778 -7.168 1.00 32.19 372 PRO A N 1
ATOM 2983 C CA . PRO A 1 372 ? -3.296 -17.343 -7.925 1.00 32.19 372 PRO A CA 1
ATOM 2984 C C . PRO A 1 372 ? -4.248 -16.722 -6.908 1.00 32.19 372 PRO A C 1
ATOM 2986 O O . PRO A 1 372 ? -4.568 -17.337 -5.891 1.00 32.19 372 PRO A O 1
ATOM 2989 N N . LEU A 1 373 ? -4.651 -15.474 -7.147 1.00 30.83 373 LEU A N 1
ATOM 2990 C CA . LEU A 1 373 ? -5.719 -14.878 -6.356 1.00 30.83 373 LEU A CA 1
ATOM 2991 C C . LEU A 1 373 ? -6.915 -15.847 -6.386 1.00 30.83 373 LEU A C 1
ATOM 2993 O O . LEU A 1 373 ? -7.299 -16.250 -7.488 1.00 30.83 373 LEU A O 1
ATOM 2997 N N . PRO A 1 374 ? -7.454 -16.260 -5.224 1.00 31.61 374 PRO A N 1
ATOM 2998 C CA . PRO A 1 374 ? -8.633 -17.116 -5.174 1.00 31.61 374 PRO A CA 1
ATOM 2999 C C . PRO A 1 374 ? -9.879 -16.434 -5.747 1.00 31.61 374 PRO A C 1
ATOM 3001 O O . PRO A 1 374 ? -10.001 -15.188 -5.620 1.00 31.61 374 PRO A O 1
#

Secondary structure (DSSP, 8-state):
---SSHHHHHHHHHHHHHHTT-----------------SS----EEEETTEEEE--TT--GGGGG--SHHHHHHHHHHTTTTS----GGGS-HHHHHHHHHHHHTTT--TTS-TTSHHHHHHHHHH-TT--SHHHHHHTHHHHHHHHHHHHHHHHHHHHTTS-GGGGG---S--SSSS--HHHHHHHHH-HHHHHHHHHHHHHHHHHHHHHHS-TT--SHHHHHHHHHHHHHHHHHHHHHHT--HHHHHHHHHHHHHHHTB-TTT-TT-B--SHHHHHHHHHHHHHHHHHHHH-EE-TTS-EEE---HHHHHHHHHHHHH-TTT--PPPSS--HHHHHHHHHHHHHTTS-GGGTTT--GGGHHHHHHHS-PPP-

Radius of gyration: 23.2 Å; Cα contacts (8 Å, |Δi|>4): 400; chains: 1; bounding box: 66×47×65 Å

InterPro domains:
  IPR054246 Domain of unknown function DUF6973 [PF22322] (185-295)

pLDDT: mean 70.66, std 21.54, range [30.77, 97.81]

Foldseek 3Di:
DDDDDPVVVVVVVVVVVVVVPPPDPQPDDKDFPDDDDDDDPPQGWIAASNFTFTDDPPQDPQLSVDDALVSLVVVLVVVQPVDPRDDLQLDFQVVLLVLLVVLLVVQADLQAARLDDVRVVRCCVGGVVDDDSVSCLLCVVVSLSVVQSVSLRVSSVVSVVDDPVVSPDPPVDPPQRRAHPQLSSLCSVGVSLSSLLSVLLVVLLVLLCVVPVDSPCPPLLSLLSSLLSSLQSSLVSNVRSRDALVVSLVSSVSNLQSSQQDPPPDRHDRDPALSSVSSNLSSNNNSVQFSVQFDADPSRGTPDTDDSVRSSVVSSCQSPPPVNCPRQPNDDDLVSVVVVVVVSVVVVDDPVVPPPDDSVCPVVVVCVVPDDRD

Solvent-accessible surface area (backbone atoms only — not comparable to full-atom values): 21674 Å² total; per-residue (Å²): 136,93,84,82,70,67,67,61,56,52,50,53,53,51,49,53,54,59,65,70,64,61,77,77,83,79,74,88,75,69,62,77,73,80,77,92,66,89,91,60,89,71,80,44,48,38,46,50,99,89,38,51,30,55,50,61,88,95,58,66,72,68,57,77,67,56,83,45,66,63,49,44,52,48,54,57,48,64,69,29,79,84,48,94,60,74,64,73,80,59,60,52,36,61,58,54,38,55,53,42,54,58,51,38,64,77,72,45,60,60,93,39,48,51,81,42,79,90,32,46,68,54,48,45,67,39,30,64,75,46,86,47,72,67,51,46,55,77,39,28,49,61,55,49,51,55,51,38,39,55,40,47,58,49,47,55,61,55,57,74,68,56,68,83,72,65,64,72,64,81,64,91,65,60,94,75,64,54,57,51,65,55,35,51,51,50,31,62,69,40,44,64,54,36,41,29,40,53,53,18,45,53,53,18,38,54,51,28,25,73,76,62,76,30,80,76,35,82,48,77,47,41,38,40,31,27,34,17,36,18,25,20,41,14,19,44,39,33,33,42,33,38,37,51,60,63,57,15,39,53,50,37,49,52,47,57,54,34,63,52,45,33,82,85,85,42,90,82,40,64,52,84,50,75,64,45,52,48,44,55,50,22,31,49,52,14,26,47,49,34,51,74,47,45,36,57,50,99,84,66,41,78,77,45,62,70,51,71,69,54,48,51,52,55,40,51,51,44,47,71,32,75,86,69,49,70,73,80,63,97,76,68,51,75,66,52,52,52,54,50,51,49,57,62,47,63,78,68,73,68,73,80,79,56,82,80,60,61,90,87,39,61,66,50,57,53,38,72,74,40,82,75,82,124

Sequence (374 aa):
MKKFSFSWQIAILLFIIASSCQKPDIVNNIETNVSNSTTDAVEMTIVFNGVRIRKPAGVPLKIFQLNSNREVSQYLDDLNNNSSARAQSKIPLGILNSTVGSIISKYINVNKPIFEQDDLGKIYKDLPDFKSKEDIMKNAELILQYYNRLVINDLKKEVLTIPSDVSGGRYPFSNFGNGNDYERQLFNEEPIMGNCVYNASLDARDWTNQMYNSIDADDWRGNAFKHACWNAQAARKIVITGYSQWTAYEWTKRFATAHEYNTTVSPWQLGSDHKNIMDYHNNLKGRSYTKDHIRTNIWGNVVGWPSESSIINDHYNHVNNPNDLKVPPQSFSDQDKGNYILTLTSSTGTVEGLSNANYTDYLYLAALMFDPLP

Organism: NCBI:txid2692134